Protein AF-A0A0M3QKP3-F1 (afdb_monomer)

InterPro domains:
  IPR024301 Putative amidase domain [PF12671] (226-381)

Foldseek 3Di:
DDDDDDDDDDDDDDDDDDDDDDDDDDDDDDDDDDDPPPPPDDDDPVNVVLLVVVLVQLLVVLLQCLLQPLVSSVVSLVCSVVSQEAEDPLSVLVSNQNNVLNVVCCVVFVKGFPDKAKAWAPPWDWDDDPQKIKIKTKMKIWTDIPDCQLPIKMFIFIKIWMWGDDPSHTYTYDIFTDQQPFLDDVPLDDFDDPPPADADDPVPLPPLPDPDDDDDDLDDDDAFFFALQQLLVQLQVQLDWDWDWDQGPVRDIGIHTHHHDDPVADDDPFCFLLSSLVSRVSRNDDAQEEQDLADLRGADQDHPDPDGTRCCRGFQQSVVSNQCPPQWWNWHAKPPHPDVVDPRCPQQSAARQWKKWKQLDSVAERPSGTSGIKGFNHWDFGDDPNDTRTWTFIAGDSSTIRRHTPVSVVLQSCWPDSPDPDPDTNHHNNHDMMMITIHTDRGGDD

Mean predicted aligned error: 11.82 Å

Solvent-accessible surface area (backbone atoms only — not comparable to full-atom values): 24756 Å² total; per-residue (Å²): 134,83,89,81,89,85,87,88,88,90,88,86,85,86,80,85,88,78,88,81,82,84,89,81,84,85,83,88,82,90,77,92,75,96,70,84,79,80,86,81,81,80,69,54,76,68,52,52,50,38,55,54,51,51,42,52,51,52,47,53,48,14,20,50,34,7,35,67,35,57,66,53,13,54,54,41,55,62,48,35,51,84,71,34,23,44,72,33,71,49,37,51,54,50,33,43,25,44,21,53,55,32,50,49,35,31,73,72,40,63,44,41,42,74,44,76,47,57,28,30,41,85,81,58,44,78,48,78,57,93,59,35,37,41,36,38,37,36,45,32,43,35,36,32,46,77,45,72,90,63,40,65,25,33,45,33,48,47,32,37,36,35,28,40,56,52,95,89,28,42,27,35,54,41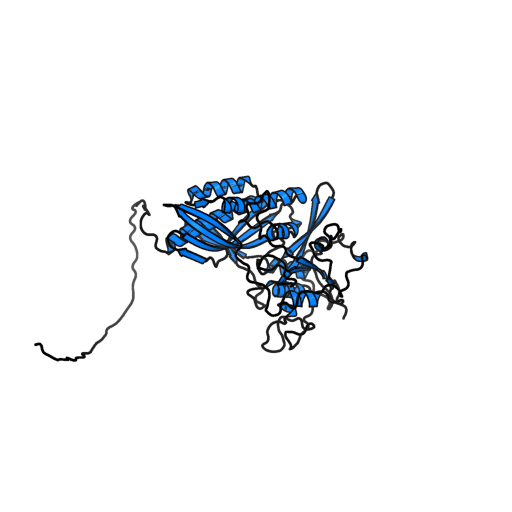,62,42,76,42,80,57,75,67,54,58,50,104,76,36,67,71,61,69,79,67,86,84,58,79,70,74,66,84,83,67,81,76,66,91,81,74,87,74,92,76,80,91,70,94,69,90,74,61,90,49,35,46,38,34,66,45,14,18,51,46,36,52,62,44,25,37,57,51,76,46,81,44,69,46,87,84,72,46,82,43,40,32,42,40,86,43,72,63,86,92,50,92,84,54,93,64,24,16,20,40,49,42,44,51,14,44,41,60,10,44,53,78,69,31,68,42,74,55,46,83,38,78,77,22,33,24,74,60,27,65,67,101,61,45,46,13,40,32,22,49,33,28,36,43,30,49,62,51,42,44,33,91,51,42,17,40,43,48,62,50,38,74,47,95,54,81,88,56,87,78,53,55,68,49,66,45,47,52,46,16,39,38,31,24,13,53,32,65,90,35,50,46,75,48,35,39,36,34,31,33,32,21,47,37,61,40,84,30,67,41,99,92,42,74,48,57,44,29,12,29,25,28,35,67,64,33,18,16,42,34,46,44,70,62,55,48,50,45,38,45,15,40,42,59,84,58,87,62,94,82,61,55,50,24,65,34,26,51,51,41,32,45,27,31,48,61,46,59,53,45,72,130

Organism: Streptomyces pristinaespiralis (NCBI:txid38300)

pLDDT: mean 77.7, std 21.88, range [22.98, 98.19]

Sequence (446 aa):
MGLRKRAITSTVVLGVAGALMAPAAPAGAAGDDTASLQVESGLGLHGRKARVMSVVYDYFEARDRGWLDPAESSTALSALRANGGALAAQPARFAAVPATVANEAEDENGLRATKVLTGFGQDSRVRFRGRTATVTLTAGTVLNWNNDDIGESSLHDTYTVTLEREKKTWRITDVFYAPVPSTESEESGPPIDLGDLPLPSDANKARATDAGEGKGDVSVLDTGTYDRDAAAAYAQKWSKQTPYTFTDATGRQRTAWVENHNPDYETFDNNCANFVSQSLHAGGWEKAGGWNKDDDNTWTNDLFGPRGPSTTWSVAYRLWTYAINDKRGERLRTWPPDDPTGDNQDVWSLEKGDLLFADWDPYGAADGKIDHAMIITRVLAIKNNGHTFYEPAYSQNSGSRTNLPLSIGMKIATGDKPDVDPVGGIGGQGRAPIYYPVHLKDTFEK

Structure (mmCIF, N/CA/C/O backbone):
data_AF-A0A0M3QKP3-F1
#
_entry.id   AF-A0A0M3QKP3-F1
#
loop_
_atom_site.group_PDB
_atom_site.id
_atom_site.type_symbol
_atom_site.label_atom_id
_atom_site.label_alt_id
_atom_site.label_comp_id
_atom_site.label_asym_id
_atom_site.label_entity_id
_atom_site.label_seq_id
_atom_site.pdbx_PDB_ins_code
_atom_site.Cartn_x
_atom_site.Cartn_y
_atom_site.Cartn_z
_atom_site.occupancy
_atom_site.B_iso_or_equiv
_atom_site.auth_seq_id
_atom_site.auth_comp_id
_atom_site.auth_asym_id
_atom_site.auth_atom_id
_atom_site.pdbx_PDB_model_num
ATOM 1 N N . MET A 1 1 ? -13.255 -69.105 51.256 1.00 34.75 1 MET A N 1
ATOM 2 C CA . MET A 1 1 ? -13.863 -67.762 51.144 1.00 34.75 1 MET A CA 1
ATOM 3 C C . MET A 1 1 ? -13.911 -67.402 49.654 1.00 34.75 1 MET A C 1
ATOM 5 O O . MET A 1 1 ? -12.848 -67.372 49.059 1.00 34.75 1 MET A O 1
ATOM 9 N N . GLY A 1 2 ? -15.127 -67.318 49.078 1.00 31.05 2 GLY A N 1
ATOM 10 C CA . GLY A 1 2 ? -15.553 -66.891 47.710 1.00 31.05 2 GLY A CA 1
ATOM 11 C C . GLY A 1 2 ? -14.713 -67.286 46.475 1.00 31.05 2 GLY A C 1
ATOM 12 O O . GLY A 1 2 ? -13.629 -66.753 46.312 1.00 31.05 2 GLY A O 1
ATOM 13 N N . LEU A 1 3 ? -15.064 -68.253 45.599 1.00 32.06 3 LEU A N 1
ATOM 14 C CA . LEU A 1 3 ? -16.151 -68.320 44.573 1.00 32.06 3 LEU A CA 1
ATOM 15 C C . LEU A 1 3 ? -16.207 -67.126 43.595 1.00 32.06 3 LEU A C 1
ATOM 17 O O . LEU A 1 3 ? -16.136 -65.998 44.045 1.00 32.06 3 LEU A O 1
ATOM 21 N N . ARG A 1 4 ? -16.489 -67.245 42.285 1.00 32.94 4 ARG A N 1
ATOM 22 C CA . ARG A 1 4 ? -16.530 -68.312 41.253 1.00 32.94 4 ARG A CA 1
ATOM 23 C C . ARG A 1 4 ? -16.764 -67.605 39.890 1.00 32.94 4 ARG A C 1
ATOM 25 O O . ARG A 1 4 ? -17.309 -66.512 39.840 1.00 32.94 4 ARG A O 1
ATOM 32 N N . LYS A 1 5 ? -16.391 -68.301 38.809 1.00 41.03 5 LYS A N 1
ATOM 33 C CA . LYS A 1 5 ? -16.613 -68.062 37.360 1.00 41.03 5 LYS A CA 1
ATOM 34 C C . LYS A 1 5 ? -18.045 -67.635 36.949 1.00 41.03 5 LYS A C 1
ATOM 36 O O . LYS A 1 5 ? -18.986 -68.188 37.511 1.00 41.03 5 LYS A O 1
ATOM 41 N N . ARG A 1 6 ? -18.201 -66.933 35.807 1.00 33.56 6 ARG A N 1
ATOM 42 C CA . ARG A 1 6 ? -18.622 -67.485 34.480 1.00 33.56 6 ARG A CA 1
ATOM 43 C C . ARG A 1 6 ? -18.944 -66.398 33.429 1.00 33.56 6 ARG A C 1
ATOM 45 O O . ARG A 1 6 ? -19.434 -65.331 33.759 1.00 33.56 6 ARG A O 1
ATOM 52 N N . ALA A 1 7 ? -18.674 -66.755 32.170 1.00 36.69 7 ALA A N 1
ATOM 53 C CA . ALA A 1 7 ? -19.048 -66.100 30.911 1.00 36.69 7 ALA A CA 1
ATOM 54 C C . ALA A 1 7 ? -20.522 -66.317 30.540 1.00 36.69 7 ALA A C 1
ATOM 56 O O . ALA A 1 7 ? -21.034 -67.350 30.964 1.00 36.69 7 ALA A O 1
ATOM 57 N N . ILE A 1 8 ? -21.110 -65.477 29.665 1.00 29.12 8 ILE A N 1
ATOM 58 C CA . ILE A 1 8 ? -22.161 -65.843 28.684 1.00 29.12 8 ILE A CA 1
ATOM 59 C C . ILE A 1 8 ? -22.110 -64.918 27.440 1.00 29.12 8 ILE A C 1
ATOM 61 O O . ILE A 1 8 ? -21.964 -63.704 27.540 1.00 29.12 8 ILE A O 1
ATOM 65 N N . THR A 1 9 ? -22.236 -65.570 26.287 1.00 28.30 9 THR A N 1
ATOM 66 C CA . THR A 1 9 ? -22.412 -65.171 24.879 1.00 28.30 9 THR A CA 1
ATOM 67 C C . THR A 1 9 ? -23.809 -64.596 24.570 1.00 28.30 9 THR A C 1
ATOM 69 O O . THR A 1 9 ? -24.764 -65.017 25.214 1.00 28.30 9 THR A O 1
ATOM 72 N N . SER A 1 10 ? -23.990 -63.794 23.505 1.00 27.44 10 SER A N 1
ATOM 73 C CA . SER A 1 10 ? -24.928 -64.094 22.384 1.00 27.44 10 SER A CA 1
ATOM 74 C C . SER A 1 10 ? -25.224 -62.904 21.457 1.00 27.44 10 SER A C 1
ATOM 76 O O . SER A 1 10 ? -25.471 -61.782 21.884 1.00 27.44 10 SER A O 1
ATOM 78 N N . THR A 1 11 ? -25.243 -63.246 20.172 1.00 28.41 11 THR A N 1
ATOM 79 C CA . THR A 1 11 ? -25.655 -62.526 18.958 1.00 28.41 11 THR A CA 1
ATOM 80 C C . THR A 1 11 ? -27.142 -62.769 18.657 1.00 28.41 11 THR A C 1
ATOM 82 O O . THR A 1 11 ? -27.540 -63.913 18.819 1.00 28.41 11 THR A O 1
ATOM 85 N N . VAL A 1 12 ? -27.897 -61.787 18.129 1.00 26.66 12 VAL A N 1
ATOM 86 C CA . VAL A 1 12 ? -29.065 -61.888 17.189 1.00 26.66 12 VAL A CA 1
ATOM 87 C C . VAL A 1 12 ? -29.281 -60.447 16.644 1.00 26.66 12 VAL A C 1
ATOM 89 O O . VAL A 1 12 ? -29.344 -59.539 17.463 1.00 26.66 12 VAL A O 1
ATOM 92 N N . VAL A 1 13 ? -29.184 -60.054 15.359 1.00 25.16 13 VAL A N 1
ATOM 93 C CA . VAL A 1 13 ? -29.740 -60.487 14.047 1.00 25.16 13 VAL A CA 1
ATOM 94 C C . VAL A 1 13 ? -31.039 -59.747 13.646 1.00 25.16 13 VAL A C 1
ATOM 96 O O . VAL A 1 13 ? -32.024 -59.841 14.360 1.00 25.16 13 VAL A O 1
ATOM 99 N N . LEU A 1 14 ? -30.984 -59.116 12.450 1.00 24.47 14 LEU A N 1
ATOM 100 C CA . LEU A 1 14 ? -32.045 -58.677 11.505 1.00 24.47 14 LEU A CA 1
ATOM 101 C C . LEU A 1 14 ? -33.180 -57.755 12.027 1.00 24.47 14 LEU A C 1
ATOM 103 O O . LEU A 1 14 ? -33.713 -57.949 13.101 1.00 24.47 14 LEU A O 1
ATOM 107 N N . GLY A 1 15 ? -33.696 -56.773 11.284 1.00 22.98 15 GLY A N 1
ATOM 108 C CA . GLY A 1 15 ? -33.501 -56.407 9.888 1.00 22.98 15 GLY A CA 1
ATOM 109 C C . GLY A 1 15 ? -34.665 -55.540 9.371 1.00 22.98 15 GLY A C 1
ATOM 110 O O . GLY A 1 15 ? -35.717 -55.465 9.994 1.00 22.98 15 GLY A O 1
ATOM 111 N N . VAL A 1 16 ? -34.440 -54.985 8.174 1.00 25.44 16 VAL A N 1
ATOM 112 C CA . VAL A 1 16 ? -35.420 -54.813 7.082 1.00 25.44 16 VAL A CA 1
ATOM 113 C C . VAL A 1 16 ? -36.444 -53.660 7.179 1.00 25.44 16 VAL A C 1
ATOM 115 O O . VAL A 1 16 ? -37.521 -53.781 7.742 1.00 25.44 16 VAL A O 1
ATOM 118 N N . ALA A 1 17 ? -36.068 -52.590 6.468 1.00 24.41 17 ALA A N 1
ATOM 119 C CA . ALA A 1 17 ? -36.677 -52.078 5.227 1.00 24.41 17 ALA A CA 1
ATOM 120 C C . ALA A 1 17 ? -38.001 -51.297 5.197 1.00 24.41 17 ALA A C 1
ATOM 122 O O . ALA A 1 17 ? -38.967 -51.568 5.896 1.00 24.41 17 ALA A O 1
ATOM 123 N N . GLY A 1 18 ? -38.026 -50.427 4.180 1.00 23.52 18 GLY A N 1
ATOM 124 C CA . GLY A 1 18 ? -39.213 -49.915 3.497 1.00 23.52 18 GLY A CA 1
ATOM 125 C C . GLY A 1 18 ? -39.240 -48.394 3.545 1.00 23.52 18 GLY A C 1
ATOM 126 O O . GLY A 1 18 ? -39.577 -47.853 4.582 1.00 23.52 18 GLY A O 1
ATOM 127 N N . ALA A 1 19 ? -38.702 -47.696 2.533 1.00 24.06 19 ALA A N 1
ATOM 128 C CA . ALA A 1 19 ? -39.476 -47.177 1.387 1.00 24.06 19 ALA A CA 1
ATOM 129 C C . ALA A 1 19 ? -40.388 -46.007 1.824 1.00 24.06 19 ALA A C 1
ATOM 131 O O . ALA A 1 19 ? -41.075 -46.114 2.823 1.00 24.06 19 ALA A O 1
ATOM 132 N N . LEU A 1 20 ? -40.548 -44.868 1.161 1.00 25.03 20 LEU A N 1
ATOM 133 C CA . LEU A 1 20 ? -40.173 -44.283 -0.125 1.00 25.03 20 LEU A CA 1
ATOM 134 C C . LEU A 1 20 ? -40.916 -42.912 -0.111 1.00 25.03 20 LEU A C 1
ATOM 136 O O . LEU A 1 20 ? -41.881 -42.760 0.633 1.00 25.03 20 LEU A O 1
ATOM 140 N N . MET A 1 21 ? -40.557 -41.991 -1.009 1.00 24.89 21 MET A N 1
ATOM 141 C CA . MET A 1 21 ? -41.400 -40.870 -1.490 1.00 24.89 21 MET A CA 1
ATOM 142 C C . MET A 1 21 ? -41.387 -39.545 -0.693 1.00 24.89 21 MET A C 1
ATOM 144 O O . MET A 1 21 ? -42.023 -39.384 0.341 1.00 24.89 21 MET A O 1
ATOM 148 N N . ALA A 1 22 ? -40.748 -38.534 -1.294 1.00 32.91 22 ALA A N 1
ATOM 149 C CA . ALA A 1 22 ? -41.333 -37.189 -1.414 1.00 32.91 22 ALA A CA 1
ATOM 150 C C . ALA A 1 22 ? -42.572 -37.277 -2.350 1.00 32.91 22 ALA A C 1
ATOM 152 O O . ALA A 1 22 ? -42.593 -38.228 -3.136 1.00 32.91 22 ALA A O 1
ATOM 153 N N . PRO A 1 23 ? -43.558 -36.346 -2.381 1.00 36.47 23 PRO A N 1
ATOM 154 C CA . PRO A 1 23 ? -43.412 -34.893 -2.194 1.00 36.47 23 PRO A CA 1
ATOM 155 C C . PRO A 1 23 ? -44.617 -34.200 -1.499 1.00 36.47 23 PRO A C 1
ATOM 157 O O . PRO A 1 23 ? -45.549 -34.858 -1.053 1.00 36.47 23 PRO A O 1
ATOM 160 N N . ALA A 1 24 ? -44.584 -32.859 -1.473 1.00 25.36 24 ALA A N 1
ATOM 161 C CA . ALA A 1 24 ? -45.708 -31.912 -1.615 1.00 25.36 24 ALA A CA 1
ATOM 162 C C . ALA A 1 24 ? -45.704 -30.795 -0.558 1.00 25.36 24 ALA A C 1
ATOM 164 O O . ALA A 1 24 ? -45.912 -31.019 0.631 1.00 25.36 24 ALA A O 1
ATOM 165 N N . ALA A 1 25 ? -45.533 -29.563 -1.038 1.00 31.42 25 ALA A N 1
ATOM 166 C CA . ALA A 1 25 ? -46.062 -28.383 -0.368 1.00 31.42 25 ALA A CA 1
ATOM 167 C C . ALA A 1 25 ? -47.602 -28.399 -0.428 1.00 31.42 25 ALA A C 1
ATOM 169 O O . ALA A 1 25 ? -48.179 -28.962 -1.363 1.00 31.42 25 ALA A O 1
ATOM 170 N N . PRO A 1 26 ? -48.263 -27.688 0.494 1.00 29.14 26 PRO A N 1
ATOM 171 C CA . PRO A 1 26 ? -49.104 -26.600 0.015 1.00 29.14 26 PRO A CA 1
ATOM 172 C C . PRO A 1 26 ? -48.915 -25.295 0.792 1.00 29.14 26 PRO A C 1
ATOM 174 O O . PRO A 1 26 ? -48.378 -25.237 1.896 1.00 29.14 26 PRO A O 1
ATOM 177 N N . ALA A 1 27 ? -49.360 -24.239 0.125 1.00 26.31 27 ALA A N 1
ATOM 178 C CA . ALA A 1 27 ? -49.297 -22.847 0.510 1.00 26.31 27 ALA A CA 1
ATOM 179 C C . ALA A 1 27 ? -50.279 -22.452 1.627 1.00 26.31 27 ALA A C 1
ATOM 181 O O . ALA A 1 27 ? -51.384 -22.979 1.706 1.00 26.31 27 ALA A O 1
ATOM 182 N N . GLY A 1 28 ? -49.893 -21.400 2.358 1.00 25.03 28 GLY A N 1
ATOM 183 C CA . GLY A 1 28 ? -50.758 -20.256 2.656 1.00 25.03 28 GLY A CA 1
ATOM 184 C C . GLY A 1 28 ? -51.637 -20.322 3.906 1.00 25.03 28 GLY A C 1
ATOM 185 O O . GLY A 1 28 ? -52.677 -20.964 3.900 1.00 25.03 28 GLY A O 1
ATOM 186 N N . ALA A 1 29 ? -51.300 -19.502 4.904 1.00 26.09 29 ALA A N 1
ATOM 187 C CA . ALA A 1 29 ? -52.273 -18.670 5.614 1.00 26.09 29 ALA A CA 1
ATOM 188 C C .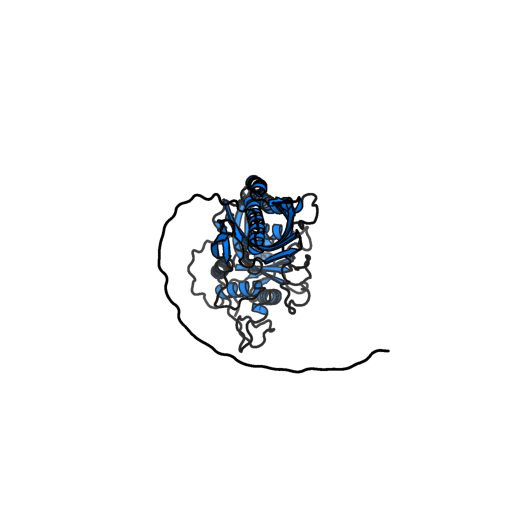 ALA A 1 29 ? -51.544 -17.534 6.345 1.00 26.09 29 ALA A C 1
ATOM 190 O O . ALA A 1 29 ? -50.616 -17.766 7.117 1.00 26.09 29 ALA A O 1
ATOM 191 N N . ALA A 1 30 ? -51.967 -16.307 6.053 1.00 30.83 30 ALA A N 1
ATOM 192 C CA . ALA A 1 30 ? -51.590 -15.098 6.761 1.00 30.83 30 ALA A CA 1
ATOM 193 C C . ALA A 1 30 ? -52.151 -15.103 8.193 1.00 30.83 30 ALA A C 1
ATOM 195 O O . ALA A 1 30 ? -53.256 -15.589 8.430 1.00 30.83 30 ALA A O 1
ATOM 196 N N . GLY A 1 31 ? -51.399 -14.510 9.114 1.00 24.55 31 GLY A N 1
ATOM 197 C CA . GLY A 1 31 ? -51.805 -14.223 10.483 1.00 24.55 31 GLY A CA 1
ATOM 198 C C . GLY A 1 31 ? -50.844 -13.192 11.051 1.00 24.55 31 GLY A C 1
ATOM 199 O O . GLY A 1 31 ? -49.725 -13.528 11.426 1.00 24.55 31 GLY A O 1
ATOM 200 N N . ASP A 1 32 ? -51.270 -11.938 10.984 1.00 31.69 32 ASP A N 1
ATOM 201 C CA . ASP A 1 32 ? -50.655 -10.782 11.621 1.00 31.69 32 ASP A CA 1
ATOM 202 C C . ASP A 1 32 ? -50.647 -11.005 13.140 1.00 31.69 32 ASP A C 1
ATOM 204 O O . ASP A 1 32 ? -51.685 -11.341 13.702 1.00 31.69 32 ASP A O 1
ATOM 208 N N . ASP A 1 33 ? -49.489 -10.864 13.782 1.00 24.50 33 ASP A N 1
ATOM 209 C CA . ASP A 1 33 ? -49.419 -10.503 15.195 1.00 24.50 33 ASP A CA 1
ATOM 210 C C . ASP A 1 33 ? -48.027 -9.954 15.513 1.00 24.50 33 ASP A C 1
ATOM 212 O O . ASP A 1 33 ? -46.991 -10.625 15.463 1.00 24.50 33 ASP A O 1
ATOM 216 N N . THR A 1 34 ? -48.029 -8.670 15.842 1.00 34.66 34 THR A N 1
ATOM 217 C CA . THR A 1 34 ? -46.926 -7.900 16.394 1.00 34.66 34 THR A CA 1
ATOM 218 C C . THR A 1 34 ? -46.402 -8.553 17.673 1.00 34.66 34 THR A C 1
ATOM 220 O O . THR A 1 34 ? -46.880 -8.273 18.771 1.00 34.66 34 THR A O 1
ATOM 223 N N . ALA A 1 35 ? -45.380 -9.394 17.549 1.00 25.72 35 ALA A N 1
ATOM 224 C CA . ALA A 1 35 ? -44.568 -9.832 18.672 1.00 25.72 35 ALA A CA 1
ATOM 225 C C . ALA A 1 35 ? -43.246 -9.063 18.649 1.00 25.72 35 ALA A C 1
ATOM 227 O O . ALA A 1 35 ? -42.339 -9.331 17.860 1.00 25.72 35 ALA A O 1
ATOM 228 N N . SER A 1 36 ? -43.157 -8.082 19.542 1.00 29.41 36 SER A N 1
ATOM 229 C CA . SER A 1 36 ? -41.913 -7.492 20.015 1.00 29.41 36 SER A CA 1
ATOM 230 C C . SER A 1 36 ? -40.922 -8.602 20.381 1.00 29.41 36 SER A C 1
ATOM 232 O O . SER A 1 36 ? -40.987 -9.217 21.444 1.00 29.41 36 SER A O 1
ATOM 234 N N . LEU A 1 37 ? -39.991 -8.874 19.466 1.00 25.77 37 LEU A N 1
ATOM 235 C CA . LEU A 1 37 ? -38.903 -9.823 19.659 1.00 25.77 37 LEU A CA 1
ATOM 236 C C . LEU A 1 37 ? -37.938 -9.260 20.709 1.00 25.77 37 LEU A C 1
ATOM 238 O O . LEU A 1 37 ? -36.959 -8.575 20.409 1.00 25.77 37 LEU A O 1
ATOM 242 N N . GLN A 1 38 ? -38.225 -9.570 21.972 1.00 29.31 38 GLN A N 1
ATOM 243 C CA . GLN A 1 38 ? -37.226 -9.619 23.027 1.00 29.31 38 GLN A CA 1
ATOM 244 C C . GLN A 1 38 ? -36.179 -10.676 22.648 1.00 29.31 38 GLN A C 1
ATOM 246 O O . GLN A 1 38 ? -36.318 -11.858 22.951 1.00 29.31 38 GLN A O 1
ATOM 251 N N . VAL A 1 39 ? -35.114 -10.257 21.963 1.00 30.84 39 VAL A N 1
ATOM 252 C CA . VAL A 1 39 ? -33.956 -11.115 21.678 1.00 30.84 39 VAL A CA 1
ATOM 253 C C . VAL A 1 39 ? -32.959 -11.012 22.832 1.00 30.84 39 VAL A C 1
ATOM 255 O O . VAL A 1 39 ? -31.898 -10.403 22.712 1.00 30.84 39 VAL A O 1
ATOM 258 N N . GLU A 1 40 ? -33.282 -11.635 23.966 1.00 42.69 40 GLU A N 1
ATOM 259 C CA . GLU A 1 40 ? -32.299 -11.974 25.003 1.00 42.69 40 GLU A CA 1
ATOM 260 C C . GLU A 1 40 ? -32.470 -13.417 25.485 1.00 42.69 40 GLU A C 1
ATOM 262 O O . GLU A 1 40 ? -33.013 -13.656 26.552 1.00 42.69 40 GLU A O 1
ATOM 267 N N . SER A 1 41 ? -31.926 -14.379 24.735 1.00 36.19 41 SER A N 1
ATOM 268 C CA . SER A 1 41 ? -31.299 -15.584 25.307 1.00 36.19 41 SER A CA 1
ATOM 269 C C . SER A 1 41 ? -30.708 -16.456 24.200 1.00 36.19 41 SER A C 1
ATOM 271 O O . SER A 1 41 ? -31.434 -16.947 23.344 1.00 36.19 41 SER A O 1
ATOM 273 N N . GLY A 1 42 ? -29.393 -16.685 24.238 1.00 35.91 42 GLY A N 1
ATOM 274 C CA . GLY A 1 42 ? -28.757 -17.760 23.470 1.00 35.91 42 GLY A CA 1
ATOM 275 C C . GLY A 1 42 ? -28.342 -17.401 22.045 1.00 35.91 42 GLY A C 1
ATOM 276 O O . GLY A 1 42 ? -28.790 -18.021 21.088 1.00 35.91 42 GLY A O 1
ATOM 277 N N . LEU A 1 43 ? -27.405 -16.465 21.877 1.00 42.72 43 LEU A N 1
ATOM 278 C CA . LEU A 1 43 ? -26.638 -16.467 20.633 1.00 42.72 43 LEU A CA 1
ATOM 279 C C . LEU A 1 43 ? -25.722 -17.690 20.654 1.00 42.72 43 LEU A C 1
ATOM 281 O O . LEU A 1 43 ? -24.767 -17.740 21.433 1.00 42.72 43 LEU A O 1
ATOM 285 N N . GLY A 1 44 ? -26.006 -18.658 19.783 1.00 50.53 44 GLY A N 1
ATOM 286 C CA . GLY A 1 44 ? -25.029 -19.671 19.395 1.00 50.53 44 GLY A CA 1
ATOM 287 C C . GLY A 1 44 ? -23.726 -19.020 18.911 1.00 50.53 44 GLY A C 1
ATOM 288 O O . GLY A 1 44 ? -23.639 -17.801 18.729 1.00 50.53 44 GLY A O 1
ATOM 289 N N . LEU A 1 45 ? -22.691 -19.831 18.681 1.00 58.72 45 LEU A N 1
ATOM 290 C CA . LEU A 1 45 ? -21.349 -19.355 18.309 1.00 58.72 45 LEU A CA 1
ATOM 291 C C . LEU A 1 45 ? -21.372 -18.318 17.160 1.00 58.72 45 LEU A C 1
ATOM 293 O O . LEU A 1 45 ? -20.632 -17.334 17.191 1.00 58.72 45 LEU A O 1
ATOM 297 N N . HIS A 1 46 ? -22.294 -18.493 16.207 1.00 62.19 46 HIS A N 1
ATOM 298 C CA . HIS A 1 46 ? -22.532 -17.596 15.073 1.00 62.19 46 HIS A CA 1
ATOM 299 C C . HIS A 1 46 ? -22.939 -16.173 15.479 1.00 62.19 46 HIS A C 1
ATOM 301 O O . HIS A 1 46 ? -22.380 -15.204 14.972 1.00 62.19 46 HIS A O 1
ATOM 307 N N . GLY A 1 47 ? -23.843 -16.024 16.447 1.00 80.06 47 GLY A N 1
ATOM 308 C CA . GLY A 1 47 ? -24.299 -14.713 16.905 1.00 80.06 47 GLY A CA 1
ATOM 309 C C . GLY A 1 47 ? -23.255 -13.962 17.734 1.00 80.06 47 GLY A C 1
ATOM 310 O O . GLY A 1 47 ? -23.163 -12.735 17.687 1.00 80.06 47 GLY A O 1
ATOM 311 N N . ARG A 1 48 ? -22.411 -14.699 18.468 1.00 85.25 48 ARG A N 1
ATOM 312 C CA . ARG A 1 48 ? -21.272 -14.115 19.188 1.00 85.25 48 ARG A CA 1
ATOM 313 C C . ARG A 1 48 ? -20.196 -13.619 18.219 1.00 85.25 48 ARG A C 1
ATOM 315 O O . ARG A 1 48 ? -19.694 -12.515 18.413 1.00 85.25 48 ARG A O 1
ATOM 322 N N . LYS A 1 49 ? -19.873 -14.407 17.184 1.00 89.25 49 LYS A N 1
ATOM 323 C CA . LYS A 1 49 ? -18.942 -14.016 16.110 1.00 89.25 49 LYS A CA 1
ATOM 324 C C . LYS A 1 49 ? -19.431 -12.755 15.395 1.00 89.25 49 LYS A C 1
ATOM 326 O O . LYS A 1 49 ? -18.667 -11.806 15.275 1.00 89.25 49 LYS A O 1
ATOM 331 N N . ALA A 1 50 ? -20.705 -12.727 15.004 1.00 88.38 50 ALA A N 1
ATOM 332 C CA . ALA A 1 50 ? -21.344 -11.589 14.343 1.00 88.38 50 ALA A CA 1
ATOM 333 C C . ALA A 1 50 ? -21.166 -10.267 15.106 1.00 88.38 50 ALA A C 1
ATOM 335 O O . ALA A 1 50 ? -20.723 -9.275 14.536 1.00 88.38 50 ALA A O 1
ATOM 336 N N . ARG A 1 51 ? -21.454 -10.267 16.415 1.00 88.38 51 ARG A N 1
ATOM 337 C CA . ARG A 1 51 ? -21.315 -9.067 17.256 1.00 88.38 51 ARG A CA 1
ATOM 338 C C . ARG A 1 51 ? -19.872 -8.588 17.372 1.00 88.38 51 ARG A C 1
ATOM 340 O O . ARG A 1 51 ? -19.633 -7.392 17.293 1.00 88.38 51 ARG A O 1
ATOM 347 N N . VAL A 1 52 ? -18.923 -9.510 17.551 1.00 92.75 52 VAL A N 1
ATOM 348 C CA . VAL A 1 52 ? -17.495 -9.161 17.600 1.00 92.75 52 VAL A CA 1
ATOM 349 C C . VAL A 1 52 ? -17.053 -8.527 16.284 1.00 92.75 52 VAL A C 1
ATOM 351 O O . VAL A 1 52 ? -16.458 -7.457 16.309 1.00 92.75 52 VAL A O 1
ATOM 354 N N . MET A 1 53 ? -17.398 -9.139 15.148 1.00 93.50 53 MET A N 1
ATOM 355 C CA . MET A 1 53 ? -17.039 -8.597 13.836 1.00 93.50 53 MET A CA 1
ATOM 356 C C . MET A 1 53 ? -17.654 -7.220 13.592 1.00 93.50 53 MET A C 1
ATOM 358 O O . MET A 1 53 ? -16.948 -6.336 13.131 1.00 93.50 53 MET A O 1
ATOM 362 N N . SER A 1 54 ? -18.921 -6.999 13.960 1.00 91.69 54 SER A N 1
ATOM 363 C CA . SER A 1 54 ? -19.545 -5.678 13.799 1.00 91.69 54 SER A CA 1
ATOM 364 C C . SER A 1 54 ? -18.829 -4.586 14.595 1.00 91.69 54 SER A C 1
ATOM 366 O O . SER A 1 54 ? -18.700 -3.481 14.084 1.00 91.69 54 SER A O 1
ATOM 368 N N . VAL A 1 55 ? -18.367 -4.870 15.821 1.00 93.94 55 VAL A N 1
ATOM 369 C CA . VAL A 1 55 ? -17.597 -3.894 16.615 1.00 93.94 55 VAL A CA 1
ATOM 370 C C . VAL A 1 55 ? -16.251 -3.594 15.954 1.00 93.94 55 VAL A C 1
ATOM 372 O O . VAL A 1 55 ? -15.822 -2.445 15.942 1.00 93.94 55 VAL A O 1
ATOM 375 N N . VAL A 1 56 ? -15.599 -4.607 15.378 1.00 95.94 56 VAL A N 1
ATOM 376 C CA . VAL A 1 56 ? -14.334 -4.427 14.650 1.00 95.94 56 VAL A CA 1
ATOM 377 C C . VAL A 1 56 ? -14.537 -3.630 13.358 1.00 95.94 56 VAL A C 1
ATOM 379 O O . VAL A 1 56 ? -13.755 -2.727 13.086 1.00 95.94 56 VAL A O 1
ATOM 382 N N . TYR A 1 57 ? -15.593 -3.900 12.589 1.00 95.50 57 TYR A N 1
ATOM 383 C CA . TYR A 1 57 ? -15.908 -3.130 11.382 1.00 95.50 57 TYR A CA 1
ATOM 384 C C . TYR A 1 57 ? -16.208 -1.665 11.700 1.00 95.50 57 TYR A C 1
ATOM 386 O O . TYR A 1 57 ? -15.607 -0.782 11.095 1.00 95.50 57 TYR A O 1
ATOM 394 N N . ASP A 1 58 ? -17.056 -1.409 12.704 1.00 94.81 58 ASP A N 1
ATOM 395 C CA . ASP A 1 58 ? -17.353 -0.045 13.157 1.00 94.81 58 ASP A CA 1
ATOM 396 C C . ASP A 1 58 ? -16.074 0.692 13.594 1.00 94.81 58 ASP A C 1
ATOM 398 O O . ASP A 1 58 ? -15.945 1.891 13.368 1.00 94.81 58 ASP A O 1
ATOM 402 N N . TYR A 1 59 ? -15.119 -0.014 14.211 1.00 96.62 59 TYR A N 1
ATOM 403 C CA . TYR A 1 59 ? -13.849 0.573 14.632 1.00 96.62 59 TYR A CA 1
ATOM 404 C C . TYR A 1 59 ? -12.990 1.033 13.449 1.00 96.62 59 TYR A C 1
ATOM 406 O O . TYR A 1 59 ? -12.508 2.163 13.472 1.00 96.62 59 TYR A O 1
ATOM 414 N N . PHE A 1 60 ? -12.811 0.198 12.421 1.00 96.81 60 PHE A N 1
ATOM 415 C CA . PHE A 1 60 ? -12.006 0.570 11.251 1.00 96.81 60 PHE A CA 1
ATOM 416 C C . PHE A 1 60 ? -12.676 1.650 10.399 1.00 96.81 60 PHE A C 1
ATOM 418 O O . PHE A 1 60 ? -12.005 2.588 9.985 1.00 96.81 60 PHE A O 1
ATOM 425 N N . GLU A 1 61 ? -13.997 1.589 10.212 1.00 95.88 61 GLU A N 1
ATOM 426 C CA . GLU A 1 61 ? -14.738 2.667 9.544 1.00 95.88 61 GLU A CA 1
ATOM 427 C C . GLU A 1 61 ? -14.627 3.995 10.307 1.00 95.88 61 GLU A C 1
ATOM 429 O O . GLU A 1 61 ? -14.501 5.055 9.698 1.00 95.88 61 GLU A O 1
ATOM 434 N N . ALA A 1 62 ? -14.667 3.957 11.643 1.00 95.75 62 ALA A N 1
ATOM 435 C CA . ALA A 1 62 ? -14.487 5.147 12.466 1.00 95.75 62 ALA A CA 1
ATOM 436 C C . ALA A 1 62 ? -13.052 5.688 12.391 1.00 95.75 62 ALA A C 1
ATOM 438 O O . ALA A 1 62 ? -12.873 6.886 12.199 1.00 95.75 62 ALA A O 1
ATOM 439 N N . ARG A 1 63 ? -12.041 4.815 12.492 1.00 94.94 63 ARG A N 1
ATOM 440 C CA . ARG A 1 63 ? -10.619 5.159 12.330 1.00 94.94 63 ARG A CA 1
ATOM 441 C C . ARG A 1 63 ? -10.369 5.868 11.000 1.00 94.94 63 ARG A C 1
ATOM 443 O O . ARG A 1 63 ? -9.755 6.931 10.981 1.00 94.94 63 ARG A O 1
ATOM 450 N N . ASP A 1 64 ? -10.838 5.284 9.902 1.00 96.62 64 ASP A N 1
ATOM 451 C CA . ASP A 1 64 ? -10.502 5.747 8.557 1.00 96.62 64 ASP A CA 1
ATOM 452 C C . ASP A 1 64 ? -11.145 7.099 8.223 1.00 96.62 64 ASP A C 1
ATOM 454 O O . ASP A 1 64 ? -10.602 7.844 7.413 1.00 96.62 64 ASP A O 1
ATOM 458 N N . ARG A 1 65 ? -12.233 7.493 8.901 1.00 96.12 65 ARG A N 1
ATOM 459 C CA . ARG A 1 65 ? -12.756 8.871 8.809 1.00 96.12 65 ARG A CA 1
ATOM 460 C C . ARG A 1 65 ? -11.734 9.934 9.205 1.00 96.12 65 ARG A C 1
ATOM 462 O O . ARG A 1 65 ? -11.888 11.082 8.806 1.00 96.12 65 ARG A O 1
ATOM 469 N N . GLY A 1 66 ? -10.684 9.558 9.936 1.00 95.56 66 GLY A N 1
ATOM 470 C CA . GLY A 1 66 ? -9.571 10.446 10.255 1.00 95.56 66 GLY A CA 1
ATOM 471 C C . GLY A 1 66 ? -8.871 11.000 9.014 1.00 95.56 66 GLY A C 1
ATOM 472 O O . GLY A 1 66 ? -8.347 12.100 9.084 1.00 95.56 66 GLY A O 1
ATOM 473 N N . TRP A 1 67 ? -8.927 10.298 7.876 1.00 95.94 67 TRP A N 1
ATOM 474 C CA . TRP A 1 67 ? -8.416 10.812 6.602 1.00 95.94 67 TRP A CA 1
ATOM 475 C C . TRP A 1 67 ? -9.179 12.041 6.083 1.00 95.94 67 TRP A C 1
ATOM 477 O O . TRP A 1 67 ? -8.611 12.811 5.316 1.00 95.94 67 TRP A O 1
ATOM 487 N N . LEU A 1 68 ? -10.453 12.212 6.464 1.00 95.38 68 LEU A N 1
ATOM 488 C CA . LEU A 1 68 ? -11.251 13.393 6.111 1.00 95.38 68 LEU A CA 1
ATOM 489 C C . LEU A 1 68 ? -11.029 14.525 7.111 1.00 95.38 68 LEU A C 1
ATOM 491 O O . LEU A 1 68 ? -10.774 15.657 6.715 1.00 95.38 68 LEU A O 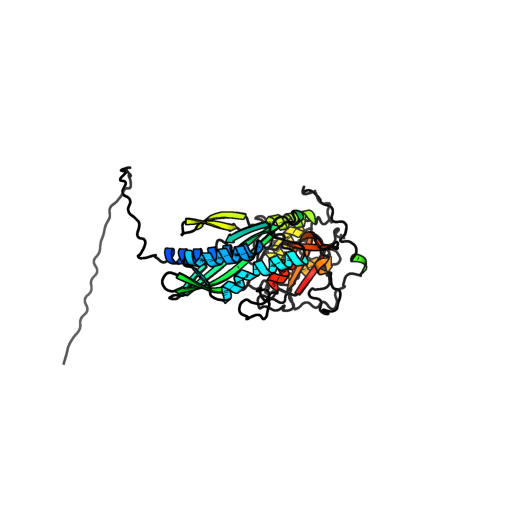1
ATOM 495 N N . ASP A 1 69 ? -11.189 14.209 8.399 1.00 91.00 69 ASP A N 1
ATOM 496 C CA . ASP A 1 69 ? -11.092 15.162 9.502 1.00 91.00 69 ASP A CA 1
ATOM 497 C C . ASP A 1 69 ? -10.912 14.396 10.838 1.00 91.00 69 ASP A C 1
ATOM 499 O O . ASP A 1 69 ? -11.663 13.445 11.118 1.00 91.00 69 ASP A O 1
ATOM 503 N N . PRO A 1 70 ? -9.974 14.803 11.717 1.00 88.75 70 PRO A N 1
ATOM 504 C CA . PRO A 1 70 ? -9.846 14.246 13.066 1.00 88.75 70 PRO A CA 1
ATOM 505 C C . PRO A 1 70 ? -11.164 14.209 13.876 1.00 88.75 70 PRO A C 1
ATOM 507 O O . PRO A 1 70 ? -11.417 13.263 14.633 1.00 88.75 70 PRO A O 1
ATOM 510 N N . ALA A 1 71 ? -12.026 15.219 13.731 1.00 91.56 71 ALA A N 1
ATOM 511 C CA . ALA A 1 71 ? -13.307 15.333 14.424 1.00 91.56 71 ALA A CA 1
ATOM 512 C C . ALA A 1 71 ? -14.330 14.288 13.953 1.00 91.56 71 ALA A C 1
ATOM 514 O O . ALA A 1 71 ? -15.130 13.800 14.765 1.00 91.56 71 ALA A O 1
ATOM 515 N N . GLU A 1 72 ? -14.293 13.897 12.677 1.00 92.62 72 GLU A N 1
ATOM 516 C CA . GLU A 1 72 ? -15.157 12.839 12.152 1.00 92.62 72 GLU A CA 1
ATOM 517 C C . GLU A 1 72 ? -14.809 11.476 12.757 1.00 92.62 72 GLU A C 1
ATOM 519 O O . GLU A 1 72 ? -15.710 10.749 13.192 1.00 92.62 72 GLU A O 1
ATOM 524 N N . SER A 1 73 ? -13.514 11.158 12.858 1.00 92.75 73 SER A N 1
ATOM 525 C CA . SER A 1 73 ? -13.042 9.944 13.537 1.00 92.75 73 SER A CA 1
ATOM 526 C C . SER A 1 73 ? -13.454 9.938 15.008 1.00 92.75 73 SER A C 1
ATOM 528 O O . SER A 1 73 ? -14.105 9.001 15.474 1.00 92.75 73 SER A O 1
ATOM 530 N N . SER A 1 74 ? -13.189 11.026 15.738 1.00 90.12 74 SER A N 1
ATOM 531 C CA . SER A 1 74 ? -13.548 11.153 17.159 1.00 90.12 74 SER A CA 1
ATOM 532 C C . SER A 1 74 ? -15.051 10.959 17.417 1.00 90.12 74 SER A C 1
ATOM 534 O O . SER A 1 74 ? -15.461 10.234 18.336 1.00 90.12 74 SER A O 1
ATOM 536 N N . THR A 1 75 ? -15.892 11.549 16.563 1.00 91.94 75 THR A N 1
ATOM 537 C CA . THR A 1 75 ? -17.352 11.406 16.634 1.00 91.94 75 THR A CA 1
ATOM 538 C C . THR A 1 75 ? -17.779 9.959 16.384 1.00 91.94 75 THR A C 1
ATOM 540 O O . THR A 1 75 ? -18.564 9.399 17.157 1.00 91.94 75 THR A O 1
ATOM 543 N N . ALA A 1 76 ? -17.233 9.318 15.348 1.00 91.69 76 ALA A N 1
ATOM 544 C CA . ALA A 1 76 ? -17.553 7.936 15.008 1.00 91.69 76 ALA A CA 1
ATOM 545 C C . ALA A 1 76 ? -17.072 6.939 16.081 1.00 91.69 76 ALA A C 1
ATOM 547 O O . ALA A 1 76 ? -17.820 6.038 16.470 1.00 91.69 76 ALA A O 1
ATOM 548 N N . LEU A 1 77 ? -15.876 7.136 16.645 1.00 91.88 77 LEU A N 1
ATOM 549 C CA . LEU A 1 77 ? -15.344 6.309 17.734 1.00 91.88 77 LEU A CA 1
ATOM 550 C C . LEU A 1 77 ? -16.180 6.459 19.012 1.00 91.88 77 LEU A C 1
ATOM 552 O O . LEU A 1 77 ? -16.414 5.480 19.723 1.00 91.88 77 LEU A O 1
ATOM 556 N N . SER A 1 78 ? -16.694 7.659 19.295 1.00 87.88 78 SER A N 1
ATOM 557 C CA . SER A 1 78 ? -17.605 7.891 20.424 1.00 87.88 78 SER A CA 1
ATOM 558 C C . SER A 1 78 ? -18.927 7.127 20.268 1.00 87.88 78 SER A C 1
ATOM 560 O O . SER A 1 78 ? -19.486 6.638 21.257 1.00 87.88 78 SER A O 1
ATOM 562 N N . ALA A 1 79 ? -19.397 6.950 19.029 1.00 87.31 79 ALA A N 1
ATOM 563 C CA . ALA A 1 79 ? -20.612 6.203 18.715 1.00 87.31 79 ALA A CA 1
ATOM 564 C C . ALA A 1 79 ? -20.464 4.675 18.871 1.00 87.31 79 ALA A C 1
ATOM 566 O O . ALA A 1 79 ? -21.477 3.992 19.035 1.00 87.31 79 ALA A O 1
ATOM 567 N N . LEU A 1 80 ? -19.241 4.122 18.930 1.00 86.44 80 LEU A N 1
ATOM 568 C CA . LEU A 1 80 ? -19.014 2.681 19.154 1.00 86.44 80 LEU A CA 1
ATOM 569 C C . LEU A 1 80 ? -19.734 2.154 20.401 1.00 86.44 80 LEU A C 1
ATOM 571 O O . LEU A 1 80 ? -20.240 1.030 20.397 1.00 86.44 80 LEU A O 1
ATOM 575 N N . ARG A 1 81 ? -19.834 2.972 21.459 1.00 76.69 81 ARG A N 1
ATOM 576 C CA . ARG A 1 81 ? -20.534 2.608 22.703 1.00 76.69 81 ARG A CA 1
ATOM 577 C C . ARG A 1 81 ? -22.010 2.305 22.491 1.00 76.69 81 ARG A C 1
ATOM 579 O O . ARG A 1 81 ? -22.526 1.381 23.119 1.00 76.69 81 ARG A O 1
ATOM 586 N N . ALA A 1 82 ? -22.670 3.023 21.582 1.00 74.00 82 ALA A N 1
ATOM 587 C CA . ALA A 1 82 ? -24.063 2.759 21.229 1.00 74.00 82 ALA A CA 1
ATOM 588 C C . ALA A 1 82 ? -24.237 1.378 20.567 1.00 74.00 82 ALA A C 1
ATOM 590 O O . ALA A 1 82 ? -25.288 0.757 20.704 1.00 74.00 82 ALA A O 1
ATOM 591 N N . ASN A 1 83 ? -23.179 0.854 19.941 1.00 70.94 83 ASN A N 1
ATOM 592 C CA . ASN A 1 83 ? -23.156 -0.449 19.270 1.00 70.94 83 ASN A CA 1
ATOM 593 C C . ASN A 1 83 ? -22.593 -1.576 20.151 1.00 70.94 83 ASN A C 1
ATOM 595 O O . ASN A 1 83 ? -22.283 -2.665 19.669 1.00 70.94 83 ASN A O 1
ATOM 599 N N . GLY A 1 84 ? -22.451 -1.331 21.456 1.00 79.19 84 GLY A N 1
ATOM 600 C CA . GLY A 1 84 ? -21.884 -2.298 22.390 1.00 79.19 84 GLY A CA 1
ATOM 601 C C . GLY A 1 84 ? -20.366 -2.458 22.272 1.00 79.19 84 GLY A C 1
ATOM 602 O O . GLY A 1 84 ? -19.828 -3.432 22.797 1.00 79.19 84 GLY A O 1
ATOM 603 N N . GLY A 1 85 ? -19.682 -1.525 21.608 1.00 85.44 85 GLY A N 1
ATOM 604 C CA . GLY A 1 85 ? -18.228 -1.421 21.563 1.00 85.44 85 GLY A CA 1
ATOM 605 C C . GLY A 1 85 ? -17.668 -0.540 22.683 1.00 85.44 85 GLY A C 1
ATOM 606 O O . GLY A 1 85 ? -18.345 0.325 23.231 1.00 85.44 85 GLY A O 1
ATOM 607 N N . ALA A 1 86 ? -16.406 -0.730 23.033 1.00 90.38 86 ALA A N 1
ATOM 608 C CA . ALA A 1 86 ? -15.634 0.214 23.837 1.00 90.38 86 ALA A CA 1
ATOM 609 C C . ALA A 1 86 ? -14.166 0.144 23.416 1.00 90.38 86 ALA A C 1
ATOM 611 O O . ALA A 1 86 ? -13.743 -0.863 22.855 1.00 90.38 86 ALA A O 1
ATOM 612 N N . LEU A 1 87 ? -13.386 1.184 23.707 1.00 92.25 87 LEU A N 1
ATOM 613 C CA . LEU A 1 87 ? -11.962 1.237 23.374 1.00 92.25 87 LEU A CA 1
ATOM 614 C C . LEU A 1 87 ? -11.125 1.377 24.641 1.00 92.25 87 LEU A C 1
ATOM 616 O O . LEU A 1 87 ? -11.460 2.149 25.542 1.00 92.25 87 LEU A O 1
ATOM 620 N N . ALA A 1 88 ? -10.034 0.621 24.716 1.00 91.69 88 ALA A N 1
ATOM 621 C CA . ALA A 1 88 ? -8.913 0.951 25.582 1.00 91.69 88 ALA A CA 1
ATOM 622 C C . ALA A 1 88 ? -8.085 2.112 24.991 1.00 91.69 88 ALA A C 1
ATOM 624 O O . ALA A 1 88 ? -8.351 2.588 23.887 1.00 91.69 88 ALA A O 1
ATOM 625 N N . ALA A 1 89 ? -7.079 2.577 25.737 1.00 88.94 89 ALA A N 1
ATOM 626 C CA . ALA A 1 89 ? -6.237 3.696 25.315 1.00 88.94 89 ALA A CA 1
ATOM 627 C C . ALA A 1 89 ? -5.417 3.377 24.053 1.00 88.94 89 ALA A C 1
ATOM 629 O O . ALA A 1 89 ? -5.309 4.225 23.172 1.00 88.94 89 ALA A O 1
ATOM 630 N N . GLN A 1 90 ? -4.883 2.155 23.938 1.00 89.81 90 GLN A N 1
ATOM 631 C CA . GLN A 1 90 ? -4.045 1.763 22.802 1.00 89.81 90 GLN A CA 1
ATOM 632 C C . GLN A 1 90 ? -4.818 1.777 21.465 1.00 89.81 90 GLN A C 1
ATOM 634 O O . GLN A 1 90 ? -4.377 2.484 20.557 1.00 89.81 90 GLN A O 1
ATOM 639 N N . PRO A 1 91 ? -6.010 1.159 21.336 1.00 91.25 91 PRO A N 1
ATOM 640 C CA . PRO A 1 91 ? -6.788 1.234 20.098 1.00 91.25 91 PRO A CA 1
ATOM 641 C C . PRO A 1 91 ? -7.275 2.646 19.767 1.00 91.25 91 PRO A C 1
ATOM 643 O O . PRO A 1 91 ? -7.454 2.968 18.594 1.00 91.25 91 PRO A O 1
ATOM 646 N N . ALA A 1 92 ? -7.497 3.497 20.776 1.00 90.00 92 ALA A N 1
ATOM 647 C CA . ALA A 1 92 ? -7.862 4.895 20.557 1.00 90.00 92 ALA A CA 1
ATOM 648 C C . ALA A 1 92 ? -6.702 5.696 19.942 1.00 90.00 92 ALA A C 1
ATOM 650 O O . ALA A 1 92 ? -6.925 6.439 18.992 1.00 90.00 92 ALA A O 1
ATOM 651 N N . ARG A 1 93 ? -5.465 5.495 20.422 1.00 86.25 93 ARG A N 1
ATOM 652 C CA . ARG A 1 93 ? -4.264 6.081 19.800 1.00 86.25 93 ARG A CA 1
ATOM 653 C C . ARG A 1 93 ? -4.053 5.556 18.382 1.00 86.25 93 ARG A C 1
ATOM 655 O O . ARG A 1 93 ? -3.826 6.345 17.475 1.00 86.25 93 ARG A O 1
ATOM 662 N N . PHE A 1 94 ? -4.212 4.249 18.174 1.00 87.69 94 PHE A N 1
ATOM 663 C CA . PHE A 1 94 ? -4.109 3.646 16.843 1.00 87.69 94 PHE A CA 1
ATOM 664 C C . PHE A 1 94 ? -5.109 4.243 15.840 1.00 87.69 94 PHE A C 1
ATOM 666 O O . PHE A 1 94 ? -4.784 4.466 14.677 1.00 87.69 94 PHE A O 1
ATOM 673 N N . ALA A 1 95 ? -6.329 4.544 16.290 1.00 91.19 95 ALA A N 1
ATOM 674 C CA . ALA A 1 95 ? -7.360 5.132 15.442 1.00 91.19 95 ALA A CA 1
ATOM 675 C C . ALA A 1 95 ? -7.108 6.609 15.080 1.00 91.19 95 ALA A C 1
ATOM 677 O O . ALA A 1 95 ? -7.741 7.111 14.155 1.00 91.19 95 ALA A O 1
ATOM 678 N N . ALA A 1 96 ? -6.195 7.296 15.777 1.00 88.81 96 ALA A N 1
ATOM 679 C CA . ALA A 1 96 ? -5.812 8.675 15.473 1.00 88.81 96 ALA A CA 1
ATOM 680 C C . ALA A 1 96 ? -4.788 8.775 14.329 1.00 88.81 96 ALA A C 1
ATOM 682 O O . ALA A 1 96 ? -4.663 9.828 13.713 1.00 88.81 96 ALA A O 1
ATOM 683 N N . VAL A 1 97 ? -4.092 7.679 14.012 1.00 88.25 97 VAL A N 1
ATOM 684 C CA . VAL A 1 97 ? -2.996 7.647 13.032 1.00 88.25 97 VAL A CA 1
ATOM 685 C C . VAL A 1 97 ? -3.400 8.191 11.661 1.00 88.25 97 VAL A C 1
ATOM 687 O O . VAL A 1 97 ? -2.679 9.053 11.164 1.00 88.25 97 VAL A O 1
ATOM 690 N N . PRO A 1 98 ? -4.527 7.769 11.043 1.00 92.19 98 PRO A N 1
ATOM 691 C CA . PRO A 1 98 ? -4.925 8.325 9.751 1.00 92.19 98 PRO A CA 1
ATOM 692 C C . PRO A 1 98 ? -5.081 9.843 9.768 1.00 92.19 98 PRO A C 1
ATOM 694 O O . PRO A 1 98 ? -4.711 10.497 8.805 1.00 92.19 98 PRO A O 1
ATOM 697 N N . ALA A 1 99 ? -5.584 10.399 10.873 1.00 92.31 99 ALA A N 1
ATOM 698 C CA . ALA A 1 99 ? -5.766 11.836 11.021 1.00 92.31 99 ALA A CA 1
ATOM 699 C C . ALA A 1 99 ? -4.431 12.577 11.147 1.00 92.31 99 ALA A C 1
ATOM 701 O O . ALA A 1 99 ? -4.259 13.629 10.543 1.00 92.31 99 ALA A O 1
ATOM 702 N N . THR A 1 100 ? -3.464 12.014 11.879 1.00 89.88 100 THR A N 1
ATOM 703 C CA . THR A 1 100 ? -2.104 12.567 11.937 1.00 89.88 100 THR A CA 1
ATOM 704 C C . THR A 1 100 ? -1.460 12.584 10.552 1.00 89.88 100 THR A C 1
ATOM 706 O O . THR A 1 100 ? -0.990 13.628 10.115 1.00 89.88 100 THR A O 1
ATOM 709 N N . VAL A 1 101 ? -1.502 11.457 9.832 1.00 90.25 101 VAL A N 1
ATOM 710 C CA . VAL A 1 101 ? -0.913 11.351 8.488 1.00 90.25 101 VAL A CA 1
ATOM 711 C C . VAL A 1 101 ? -1.615 12.281 7.494 1.00 90.25 101 VAL A C 1
ATOM 713 O O . VAL A 1 101 ? -0.945 12.911 6.682 1.00 90.25 101 VAL A O 1
ATOM 716 N N . ALA A 1 102 ? -2.944 12.396 7.562 1.00 91.38 102 ALA A N 1
ATOM 717 C CA . ALA A 1 102 ? -3.712 13.296 6.705 1.00 91.38 102 ALA A CA 1
ATOM 718 C C . ALA A 1 102 ? -3.362 14.769 6.949 1.00 91.38 102 ALA A C 1
ATOM 720 O O . ALA A 1 102 ? -3.141 15.497 5.986 1.00 91.38 102 ALA A O 1
ATOM 721 N N . ASN A 1 103 ? -3.253 15.189 8.213 1.00 90.94 103 ASN A N 1
ATOM 722 C CA . ASN A 1 103 ? -2.871 16.560 8.554 1.00 90.94 103 ASN A CA 1
ATOM 723 C C . ASN A 1 103 ? -1.461 16.888 8.056 1.00 90.94 103 ASN A C 1
ATOM 725 O O . ASN A 1 103 ? -1.261 17.925 7.440 1.00 90.94 103 ASN A O 1
ATOM 729 N N . GLU A 1 104 ? -0.492 15.993 8.264 1.00 88.62 104 GLU A N 1
ATOM 730 C CA . GLU A 1 104 ? 0.865 16.218 7.762 1.00 88.62 104 GLU A CA 1
ATOM 731 C C . GLU A 1 104 ? 0.920 16.247 6.230 1.00 88.62 104 GLU A C 1
ATOM 733 O O . GLU A 1 104 ? 1.653 17.049 5.664 1.00 88.62 104 GLU A O 1
ATOM 738 N N . ALA A 1 105 ? 0.147 15.400 5.542 1.00 87.75 105 ALA A N 1
ATOM 739 C CA . ALA A 1 105 ? 0.048 15.444 4.084 1.00 87.75 105 ALA A CA 1
ATOM 740 C C . ALA A 1 105 ? -0.590 16.759 3.590 1.00 87.75 105 ALA A C 1
ATOM 742 O O . ALA A 1 105 ? -0.168 17.303 2.568 1.00 87.75 105 ALA A O 1
ATOM 743 N N . GLU A 1 106 ? -1.567 17.312 4.311 1.00 88.44 106 GLU A N 1
ATOM 744 C CA . GLU A 1 106 ? -2.134 18.626 3.993 1.00 88.44 106 GLU A CA 1
ATOM 745 C C . GLU A 1 106 ? -1.131 19.757 4.282 1.00 88.44 106 GLU A C 1
ATOM 747 O O . GLU A 1 106 ? -0.978 20.654 3.456 1.00 88.44 106 GLU A O 1
ATOM 752 N N . ASP A 1 107 ? -0.386 19.691 5.385 1.00 86.62 107 ASP A N 1
ATOM 753 C CA . ASP A 1 107 ? 0.591 20.716 5.771 1.00 86.62 107 ASP A CA 1
ATOM 754 C C . ASP A 1 107 ? 1.828 20.735 4.850 1.00 86.62 107 ASP A C 1
ATOM 756 O O . ASP A 1 107 ? 2.275 21.795 4.397 1.00 86.62 107 ASP A O 1
ATOM 760 N N . GLU A 1 108 ? 2.390 19.562 4.552 1.00 83.12 108 GLU A N 1
ATOM 761 C CA . GLU A 1 108 ? 3.601 19.412 3.735 1.00 83.12 108 GLU A CA 1
ATOM 762 C C . GLU A 1 108 ? 3.302 19.566 2.244 1.00 83.12 108 GLU A C 1
ATOM 764 O O . GLU A 1 108 ? 4.070 20.197 1.513 1.00 83.12 108 GLU A O 1
ATOM 769 N N . ASN A 1 109 ? 2.167 19.026 1.796 1.00 78.94 109 ASN A N 1
ATOM 770 C CA . ASN A 1 109 ? 1.883 18.805 0.381 1.00 78.94 109 ASN A CA 1
ATOM 771 C C . ASN A 1 109 ? 0.546 19.429 -0.070 1.00 78.94 109 ASN A C 1
ATOM 773 O O . ASN A 1 109 ? 0.212 19.399 -1.249 1.00 78.94 109 ASN A O 1
ATOM 777 N N . GLY A 1 110 ? -0.266 20.010 0.816 1.00 85.56 110 GLY A N 1
ATOM 778 C CA . GLY A 1 110 ? -1.612 20.475 0.447 1.00 85.56 110 GLY A CA 1
ATOM 779 C C . GLY A 1 110 ? -2.545 19.337 0.016 1.00 85.56 110 GLY A C 1
ATOM 780 O O . GLY A 1 110 ? -3.573 19.579 -0.625 1.00 85.56 110 GLY A O 1
ATOM 781 N N . LEU A 1 111 ? -2.175 18.092 0.326 1.00 87.00 111 LEU A N 1
ATOM 782 C CA . LEU A 1 111 ? -2.875 16.895 -0.094 1.00 87.00 111 LEU A CA 1
ATOM 783 C C . LEU A 1 111 ? -3.912 16.496 0.956 1.00 87.00 111 LEU A C 1
ATOM 785 O O . LEU A 1 111 ? -3.560 16.110 2.065 1.00 87.00 111 LEU A O 1
ATOM 789 N N . ARG A 1 112 ? -5.195 16.528 0.587 1.00 91.31 112 ARG A N 1
ATOM 790 C CA . ARG A 1 112 ? -6.303 16.179 1.486 1.00 91.31 112 ARG A CA 1
ATOM 791 C C . ARG A 1 112 ? -7.243 15.170 0.847 1.00 91.31 112 ARG A C 1
ATOM 793 O O . ARG A 1 112 ? -7.630 15.330 -0.313 1.00 91.31 112 ARG A O 1
ATOM 800 N N . ALA A 1 113 ? -7.669 14.164 1.609 1.00 93.94 113 ALA A N 1
ATOM 801 C CA . ALA A 1 113 ? -8.705 13.251 1.145 1.00 93.94 113 ALA A CA 1
ATOM 802 C C . ALA A 1 113 ? -10.071 13.962 1.099 1.00 93.94 113 ALA A C 1
ATOM 804 O O . ALA A 1 113 ? -10.491 14.635 2.036 1.00 93.94 113 ALA A O 1
ATOM 805 N N . THR A 1 114 ? -10.789 13.810 -0.007 1.00 94.75 114 THR A N 1
ATOM 806 C CA . THR A 1 114 ? -12.149 14.332 -0.218 1.00 94.75 114 THR A CA 1
ATOM 807 C C . THR A 1 114 ? -13.210 13.254 -0.035 1.00 94.75 114 THR A C 1
ATOM 809 O O . THR A 1 114 ? -14.383 13.559 0.188 1.00 94.75 114 THR A O 1
ATOM 812 N N . LYS A 1 115 ? -12.809 11.983 -0.116 1.00 95.19 115 LYS A N 1
ATOM 813 C CA . LYS A 1 115 ? -13.671 10.829 0.119 1.00 95.19 115 LYS A CA 1
ATOM 814 C C . LYS A 1 115 ? -12.857 9.683 0.696 1.00 95.19 115 LYS A C 1
ATOM 816 O O . LYS A 1 115 ? -11.728 9.445 0.277 1.00 95.19 115 LYS A O 1
ATOM 821 N N . VAL A 1 116 ? -13.487 8.951 1.608 1.00 95.94 116 VAL A N 1
ATOM 822 C CA . VAL A 1 116 ? -12.946 7.738 2.218 1.00 95.94 116 VAL A CA 1
ATOM 823 C C . VAL A 1 116 ? -13.965 6.619 2.082 1.00 95.94 116 VAL A C 1
ATOM 825 O O . VAL A 1 116 ? -15.155 6.814 2.342 1.00 95.94 116 VAL A O 1
ATOM 828 N N . LEU A 1 117 ? -13.496 5.436 1.698 1.00 95.12 117 LEU A N 1
ATOM 829 C CA . LEU A 1 117 ? -14.272 4.205 1.745 1.00 95.12 117 LEU A CA 1
ATOM 830 C C . LEU A 1 117 ? -13.459 3.111 2.430 1.00 95.12 117 LEU A C 1
ATOM 832 O O . LEU A 1 117 ? -12.425 2.683 1.923 1.00 95.12 117 LEU A O 1
ATOM 836 N N . THR A 1 118 ? -13.965 2.625 3.558 1.00 95.94 118 THR A N 1
ATOM 837 C CA . THR A 1 118 ? -13.424 1.446 4.236 1.00 95.94 118 THR A CA 1
ATOM 838 C C . THR A 1 118 ? -14.131 0.197 3.738 1.00 95.94 118 THR A C 1
ATOM 840 O O . THR A 1 118 ? -15.346 0.194 3.526 1.00 95.94 118 THR A O 1
ATOM 843 N N . GLY A 1 119 ? -13.388 -0.891 3.602 1.00 94.25 119 GLY A N 1
ATOM 844 C CA . GLY A 1 119 ? -13.967 -2.211 3.406 1.00 94.25 119 GLY A CA 1
ATOM 845 C C . GLY A 1 119 ? -13.057 -3.322 3.898 1.00 94.25 119 GLY A C 1
ATOM 846 O O . GLY A 1 119 ? -11.960 -3.078 4.396 1.00 94.25 119 GLY A O 1
ATOM 847 N N . PHE A 1 120 ? -13.532 -4.557 3.781 1.00 93.62 120 PHE A N 1
ATOM 848 C CA . PHE A 1 120 ? -12.964 -5.694 4.500 1.00 93.62 120 PHE A CA 1
ATOM 849 C C . PHE A 1 120 ? -12.677 -6.881 3.581 1.00 93.62 120 PHE A C 1
ATOM 851 O O . PHE A 1 120 ? -13.457 -7.191 2.680 1.00 93.62 120 PHE A O 1
ATOM 858 N N . GLY A 1 121 ? -11.566 -7.571 3.827 1.00 86.94 121 GLY A N 1
ATOM 859 C CA . GLY A 1 121 ? -11.248 -8.828 3.157 1.00 86.94 121 GLY A CA 1
ATOM 860 C C . GLY A 1 121 ? -12.187 -9.959 3.590 1.00 86.94 121 GLY A C 1
ATOM 861 O O . GLY A 1 121 ? -12.706 -9.974 4.713 1.00 86.94 121 GLY A O 1
ATOM 862 N N . GLN A 1 122 ? -12.387 -10.935 2.704 1.00 79.81 122 GLN A N 1
ATOM 863 C CA . GLN A 1 122 ? -13.312 -12.052 2.934 1.00 79.81 122 GLN A CA 1
ATOM 864 C C . GLN A 1 122 ? -12.832 -13.019 4.034 1.00 79.81 122 GLN A C 1
ATOM 866 O O . GLN A 1 122 ? -13.649 -13.597 4.756 1.00 79.81 122 GLN A O 1
ATOM 871 N N . ASP A 1 123 ? -11.518 -13.134 4.241 1.00 80.19 123 ASP A N 1
ATOM 872 C CA . ASP A 1 123 ? -10.898 -14.167 5.083 1.00 80.19 123 ASP A CA 1
ATOM 873 C C . ASP A 1 123 ? -10.747 -13.799 6.568 1.00 80.19 123 ASP A C 1
ATOM 875 O O . ASP A 1 123 ? -9.766 -14.132 7.239 1.00 80.19 123 ASP A O 1
ATOM 879 N N . SER A 1 124 ? -11.765 -13.152 7.135 1.00 88.81 124 SER A N 1
ATOM 880 C CA . SER A 1 124 ? -11.760 -12.769 8.550 1.00 88.81 124 SER A CA 1
ATOM 881 C C . SER A 1 124 ? -11.881 -13.978 9.495 1.00 88.81 124 SER A C 1
ATOM 883 O O . SER A 1 124 ? -12.861 -14.739 9.484 1.00 88.81 124 SER A O 1
ATOM 885 N N . ARG A 1 125 ? -10.913 -14.129 10.405 1.00 91.56 125 ARG A N 1
ATOM 886 C CA . ARG A 1 125 ? -10.844 -15.216 11.397 1.00 91.56 125 ARG A CA 1
ATOM 887 C C . ARG A 1 125 ? -11.141 -14.690 12.795 1.00 91.56 125 ARG A C 1
ATOM 889 O O . ARG A 1 125 ? -10.600 -13.676 13.208 1.00 91.56 125 ARG A O 1
ATOM 896 N N . VAL A 1 126 ? -11.961 -15.417 13.558 1.00 94.50 126 VAL A N 1
ATOM 897 C CA . VAL A 1 126 ? -12.285 -15.079 14.956 1.00 94.50 126 VAL A CA 1
ATOM 898 C C . VAL A 1 126 ? -12.006 -16.276 15.850 1.00 94.50 126 VAL A C 1
ATOM 900 O O . VAL A 1 126 ? -12.526 -17.366 15.611 1.00 94.50 126 VAL A O 1
ATOM 903 N N . ARG A 1 127 ? -11.213 -16.072 16.902 1.00 95.00 127 ARG A N 1
ATOM 904 C CA . ARG A 1 127 ? -10.882 -17.082 17.912 1.00 95.00 127 ARG A CA 1
ATOM 905 C C . ARG A 1 127 ? -11.387 -16.625 19.274 1.00 95.00 127 ARG A C 1
ATOM 907 O O . ARG A 1 127 ? -11.070 -15.528 19.713 1.00 95.00 127 ARG A O 1
ATOM 914 N N . PHE A 1 128 ? -12.148 -17.474 19.960 1.00 94.94 128 PHE A N 1
ATOM 915 C CA . PHE A 1 128 ? -12.640 -17.193 21.310 1.00 94.94 128 PHE A CA 1
ATOM 916 C C . PHE A 1 128 ? -11.848 -17.975 22.356 1.00 94.94 128 PHE A C 1
ATOM 918 O O . PHE A 1 128 ? -11.649 -19.180 22.213 1.00 94.94 128 PHE A O 1
ATOM 925 N N . ARG A 1 129 ? -11.466 -17.305 23.447 1.00 93.06 129 ARG A N 1
ATOM 926 C CA . ARG A 1 129 ? -10.909 -17.923 24.658 1.00 93.06 129 ARG A CA 1
ATOM 927 C C . ARG A 1 129 ? -11.588 -17.311 25.878 1.00 93.06 129 ARG A C 1
ATOM 929 O O . ARG A 1 129 ? -11.306 -16.182 26.260 1.00 93.06 129 ARG A O 1
ATOM 936 N N . GLY A 1 130 ? -12.544 -18.031 26.468 1.00 89.75 130 GLY A N 1
ATOM 937 C CA . GLY A 1 130 ? -13.322 -17.521 27.601 1.00 89.75 130 GLY A CA 1
ATOM 938 C C . GLY A 1 130 ? -14.072 -16.232 27.246 1.00 89.75 130 GLY A C 1
ATOM 939 O O . GLY A 1 130 ? -14.979 -16.252 26.408 1.00 89.75 130 GLY A O 1
ATOM 940 N N . ARG A 1 131 ? -13.703 -15.115 27.887 1.00 93.38 131 ARG A N 1
ATOM 941 C CA . ARG A 1 131 ? -14.264 -13.771 27.647 1.00 93.38 131 ARG A CA 1
ATOM 942 C C . ARG A 1 131 ? -13.504 -12.965 26.593 1.00 93.38 131 ARG A C 1
ATOM 944 O O . ARG A 1 131 ? -13.997 -11.911 26.213 1.00 93.38 131 ARG A O 1
ATOM 951 N N . THR A 1 132 ? -12.395 -13.484 26.088 1.00 95.75 132 THR A N 1
ATOM 952 C CA . THR A 1 132 ? -11.556 -12.828 25.088 1.00 95.75 132 THR A CA 1
ATOM 953 C C . THR A 1 132 ? -11.908 -13.326 23.688 1.00 95.75 132 THR A C 1
ATOM 955 O O . THR A 1 132 ? -12.255 -14.500 23.493 1.00 95.75 132 THR A O 1
ATOM 958 N N . ALA A 1 133 ? -11.842 -12.429 22.714 1.00 96.69 133 ALA A N 1
ATOM 959 C CA . ALA A 1 133 ? -11.904 -12.723 21.294 1.00 96.69 133 ALA A CA 1
ATOM 960 C C . ALA A 1 133 ? -10.677 -12.121 20.605 1.00 96.69 133 ALA A C 1
ATOM 962 O O . ALA A 1 133 ? -10.327 -10.979 20.872 1.00 96.69 133 ALA A O 1
ATOM 963 N N . THR A 1 134 ? -10.058 -12.877 19.709 1.00 96.56 134 THR A N 1
ATOM 964 C CA . THR A 1 134 ? -9.005 -12.387 18.817 1.00 96.56 134 THR A CA 1
ATOM 965 C C . THR A 1 134 ? -9.527 -12.466 17.394 1.00 96.56 134 THR A C 1
ATOM 967 O O . THR A 1 134 ? -9.978 -13.532 16.963 1.00 96.56 134 THR A O 1
ATOM 970 N N . VAL A 1 135 ? -9.494 -11.346 16.685 1.00 96.31 135 VAL A N 1
ATOM 971 C CA . VAL A 1 135 ? -9.907 -11.219 15.290 1.00 96.31 135 VAL A CA 1
ATOM 972 C C . VAL A 1 135 ? -8.673 -10.971 14.440 1.00 96.31 135 VAL A C 1
ATOM 974 O O . VAL A 1 135 ? -7.884 -10.094 14.763 1.00 96.31 135 VAL A O 1
ATOM 977 N N . THR A 1 136 ? -8.522 -11.721 13.356 1.00 94.31 136 THR A N 1
ATOM 978 C CA . THR A 1 136 ? -7.572 -11.413 12.285 1.00 94.31 136 THR A CA 1
ATOM 979 C C . THR A 1 136 ? -8.381 -11.069 11.047 1.00 94.31 136 THR A C 1
ATOM 981 O O . THR A 1 136 ? -9.216 -11.877 10.636 1.00 94.31 136 THR A O 1
ATOM 984 N N . LEU A 1 137 ? -8.180 -9.879 10.489 1.00 93.62 137 LEU A N 1
ATOM 985 C CA . LEU A 1 137 ? -8.910 -9.389 9.319 1.00 93.62 137 LEU A CA 1
ATOM 986 C C . LEU A 1 137 ? -8.024 -8.502 8.452 1.00 93.62 137 LEU A C 1
ATOM 988 O O . LEU A 1 137 ? -7.141 -7.829 8.976 1.00 93.62 137 LEU A O 1
ATOM 992 N N . THR A 1 138 ? -8.327 -8.436 7.162 1.00 91.56 138 THR A N 1
ATOM 993 C CA . THR A 1 138 ? -7.786 -7.414 6.261 1.00 91.56 138 THR A CA 1
ATOM 994 C C . THR A 1 138 ? -8.777 -6.261 6.178 1.00 91.56 138 THR A C 1
ATOM 996 O O . THR A 1 138 ? -9.957 -6.492 5.906 1.00 91.56 138 THR A O 1
ATOM 999 N N . ALA A 1 139 ? -8.318 -5.036 6.423 1.00 93.25 139 ALA A N 1
ATOM 1000 C CA . ALA A 1 139 ? -9.097 -3.824 6.197 1.00 93.25 139 ALA A CA 1
ATOM 1001 C C . ALA A 1 139 ? -8.414 -2.980 5.118 1.00 93.25 139 ALA A C 1
ATOM 1003 O O . ALA A 1 139 ? -7.194 -2.822 5.111 1.00 93.25 139 ALA A O 1
ATOM 1004 N N . GLY A 1 140 ? -9.226 -2.496 4.184 1.00 92.62 140 GLY A N 1
ATOM 1005 C CA . GLY A 1 140 ? -8.819 -1.677 3.058 1.00 92.62 140 GLY A CA 1
ATOM 1006 C C . GLY A 1 140 ? -9.436 -0.295 3.137 1.00 92.62 140 GLY A C 1
ATOM 1007 O O . GLY A 1 140 ? -10.645 -0.188 3.348 1.00 92.62 140 GLY A O 1
ATOM 1008 N N . THR A 1 141 ? -8.628 0.731 2.911 1.00 94.88 141 THR A N 1
ATOM 1009 C CA . THR A 1 141 ? -9.053 2.124 2.814 1.00 94.88 141 THR A CA 1
ATOM 1010 C C . THR A 1 141 ? -8.831 2.604 1.386 1.00 94.88 141 THR A C 1
ATOM 1012 O O . THR A 1 141 ? -7.734 2.476 0.846 1.00 94.88 141 THR A O 1
ATOM 1015 N N . VAL A 1 142 ? -9.871 3.164 0.778 1.00 94.88 142 VAL A N 1
ATOM 1016 C CA . VAL A 1 142 ? -9.806 3.849 -0.514 1.00 94.88 142 VAL A CA 1
ATOM 1017 C C . VAL A 1 142 ? -9.976 5.344 -0.290 1.00 94.88 142 VAL A C 1
ATOM 1019 O O . VAL A 1 142 ? -10.878 5.760 0.441 1.00 94.88 142 VAL A O 1
ATOM 1022 N N . LEU A 1 143 ? -9.103 6.126 -0.918 1.00 94.94 143 LEU A N 1
ATOM 1023 C CA . LEU A 1 143 ? -8.990 7.570 -0.776 1.00 94.94 143 LEU A CA 1
ATOM 1024 C C . LEU A 1 143 ? -9.151 8.228 -2.146 1.00 94.94 143 LEU A C 1
ATOM 1026 O O . LEU A 1 143 ? -8.460 7.876 -3.102 1.00 94.94 143 LEU A O 1
ATOM 1030 N N . ASN A 1 144 ? -10.042 9.212 -2.225 1.00 94.19 144 ASN A N 1
ATOM 1031 C CA . ASN A 1 144 ? -10.011 10.209 -3.290 1.00 94.19 144 ASN A CA 1
ATOM 1032 C C . ASN A 1 144 ? -9.414 11.483 -2.719 1.00 94.19 144 ASN A C 1
ATOM 1034 O O . ASN A 1 144 ? -9.713 11.840 -1.580 1.00 94.19 144 ASN A O 1
ATOM 1038 N N . TRP A 1 145 ? -8.616 12.176 -3.516 1.00 91.00 145 TRP A N 1
ATOM 1039 C CA . TRP A 1 145 ? -7.893 13.364 -3.085 1.00 91.00 145 TRP A CA 1
ATOM 1040 C C . TRP A 1 145 ? -8.540 14.644 -3.614 1.00 91.00 145 TRP A C 1
ATOM 1042 O O . TRP A 1 145 ? -9.442 14.614 -4.447 1.00 91.00 145 TRP A O 1
ATOM 1052 N N . ASN A 1 146 ? -8.093 15.787 -3.106 1.00 89.81 146 ASN A N 1
ATOM 1053 C CA . ASN A 1 146 ? -8.383 17.117 -3.648 1.00 89.81 146 ASN A CA 1
ATOM 1054 C C . ASN A 1 146 ? -7.571 17.440 -4.917 1.00 89.81 146 ASN A C 1
ATOM 1056 O O . ASN A 1 146 ? -7.705 18.535 -5.459 1.00 89.81 146 ASN A O 1
ATOM 1060 N N . ASN A 1 147 ? -6.732 16.506 -5.362 1.00 84.31 147 ASN A N 1
ATOM 1061 C CA . ASN A 1 147 ? -5.984 16.558 -6.604 1.00 84.31 147 ASN A CA 1
ATOM 1062 C C . ASN A 1 147 ? -6.411 15.375 -7.490 1.00 84.31 147 ASN A C 1
ATOM 1064 O O . ASN A 1 147 ? -6.121 14.216 -7.177 1.00 84.31 147 ASN A O 1
ATOM 1068 N N . ASP A 1 148 ? -7.104 15.683 -8.586 1.00 82.31 148 ASP A N 1
ATOM 1069 C CA . ASP A 1 148 ? -7.647 14.687 -9.512 1.00 82.31 148 ASP A CA 1
ATOM 1070 C C . ASP A 1 148 ? -6.548 13.903 -10.255 1.00 82.31 148 ASP A C 1
ATOM 1072 O O . ASP A 1 148 ? -6.787 12.757 -10.642 1.00 82.31 148 ASP A O 1
ATOM 1076 N N . ASP A 1 149 ? -5.333 14.455 -10.380 1.00 78.75 149 ASP A N 1
ATOM 1077 C CA . ASP A 1 149 ? -4.198 13.808 -11.059 1.00 78.75 149 ASP A CA 1
ATOM 1078 C C . ASP A 1 149 ? -3.719 12.565 -10.298 1.00 78.75 149 ASP A C 1
ATOM 1080 O O . ASP A 1 149 ? -3.251 11.588 -10.889 1.00 78.75 149 ASP A O 1
ATOM 1084 N N . ILE A 1 150 ? -3.889 12.563 -8.971 1.00 78.75 150 ILE A N 1
ATOM 1085 C CA . ILE A 1 150 ? -3.609 11.398 -8.121 1.00 78.75 150 ILE A CA 1
ATOM 1086 C C . ILE A 1 150 ? -4.622 10.292 -8.409 1.00 78.75 150 ILE A C 1
ATOM 1088 O O . ILE A 1 150 ? -4.286 9.103 -8.410 1.00 78.75 150 ILE A O 1
ATOM 1092 N N . GLY A 1 151 ? -5.860 10.687 -8.704 1.00 81.62 151 GLY A N 1
ATOM 1093 C CA . GLY A 1 151 ? -7.002 9.804 -8.833 1.00 81.62 151 GLY A CA 1
ATOM 1094 C C . GLY A 1 151 ? -7.348 9.129 -7.507 1.00 81.62 151 GLY A C 1
ATOM 1095 O O . GLY A 1 151 ? -7.359 9.743 -6.442 1.00 81.62 151 GLY A O 1
ATOM 1096 N N . GLU A 1 152 ? -7.679 7.846 -7.589 1.00 89.56 152 GLU A N 1
ATOM 1097 C CA . GLU A 1 152 ? -7.978 7.010 -6.430 1.00 89.56 152 GLU A CA 1
ATOM 1098 C C . GLU A 1 152 ? -6.705 6.316 -5.931 1.00 89.56 152 GLU A C 1
ATOM 1100 O O . GLU A 1 152 ? -5.994 5.686 -6.728 1.00 89.56 152 GLU A O 1
ATOM 1105 N N . SER A 1 153 ? -6.468 6.393 -4.619 1.00 93.81 153 SER A N 1
ATOM 1106 C CA . SER A 1 153 ? -5.454 5.603 -3.920 1.00 93.81 153 SER A CA 1
ATOM 1107 C C . SER A 1 153 ? -6.104 4.551 -3.031 1.00 93.81 153 SER A C 1
ATOM 1109 O O . SER A 1 153 ? -7.188 4.769 -2.488 1.00 93.81 153 SER A O 1
ATOM 1111 N N . SER A 1 154 ? -5.430 3.422 -2.827 1.00 93.44 154 SER A N 1
ATOM 1112 C CA . SER A 1 154 ? -5.886 2.409 -1.874 1.00 93.44 154 SER A CA 1
ATOM 1113 C C . SER A 1 154 ? -4.751 1.819 -1.048 1.00 93.44 154 SER A C 1
ATOM 1115 O O . SER A 1 154 ? -3.620 1.687 -1.521 1.00 93.44 154 SER A O 1
ATOM 1117 N N . LEU A 1 155 ? -5.071 1.455 0.194 1.00 92.00 155 LEU A N 1
ATOM 1118 C CA . LEU A 1 155 ? -4.187 0.761 1.121 1.00 92.00 155 LEU A CA 1
ATOM 1119 C C . LEU A 1 155 ? -4.927 -0.367 1.833 1.00 92.00 155 LEU A C 1
ATOM 1121 O O . LEU A 1 155 ? -6.033 -0.172 2.324 1.00 92.00 155 LEU A O 1
ATOM 1125 N N . HIS A 1 156 ? -4.318 -1.549 1.876 1.00 89.75 156 HIS A N 1
ATOM 1126 C CA . HIS A 1 156 ? -4.914 -2.770 2.410 1.00 89.75 156 HIS A CA 1
ATOM 1127 C C . HIS A 1 156 ? -3.938 -3.472 3.350 1.00 89.75 156 HIS A C 1
ATOM 1129 O O . HIS A 1 156 ? -2.882 -3.943 2.927 1.00 89.75 156 HIS A O 1
ATOM 1135 N N . ASP A 1 157 ? -4.297 -3.556 4.626 1.00 88.69 157 ASP A N 1
ATOM 1136 C CA . ASP A 1 157 ? -3.458 -4.159 5.658 1.00 88.69 157 ASP A CA 1
ATOM 1137 C C . ASP A 1 157 ? -4.223 -5.222 6.431 1.00 88.69 157 ASP A C 1
ATOM 1139 O O . ASP A 1 157 ? -5.440 -5.147 6.619 1.00 88.69 157 ASP A O 1
ATOM 1143 N N . THR A 1 158 ? -3.485 -6.218 6.910 1.00 89.19 158 THR A N 1
ATOM 1144 C CA . THR A 1 158 ? -4.027 -7.228 7.816 1.00 89.19 158 THR A CA 1
ATOM 1145 C C . THR A 1 158 ? -3.750 -6.819 9.252 1.00 89.19 158 THR A C 1
ATOM 1147 O O . THR A 1 158 ? -2.648 -6.396 9.586 1.00 89.19 158 THR A O 1
ATOM 1150 N N . TYR A 1 159 ? -4.751 -6.969 10.111 1.00 91.81 159 TYR A N 1
ATOM 1151 C CA . TYR A 1 159 ? -4.722 -6.568 11.508 1.00 91.81 159 TYR A CA 1
ATOM 1152 C C . TYR A 1 159 ? -5.061 -7.737 12.424 1.00 91.81 159 TYR A C 1
ATOM 1154 O O . TYR A 1 159 ? -5.870 -8.603 12.080 1.00 91.81 159 TYR A O 1
ATOM 1162 N N . THR A 1 160 ? -4.485 -7.724 13.624 1.00 92.94 160 THR A N 1
ATOM 1163 C CA . THR A 1 160 ? -4.928 -8.540 14.756 1.00 92.94 160 THR A CA 1
ATOM 1164 C C . THR A 1 160 ? -5.565 -7.637 15.805 1.00 92.94 160 THR A C 1
ATOM 1166 O O . THR A 1 160 ? -4.940 -6.697 16.287 1.00 92.94 160 THR A O 1
ATOM 1169 N N . VAL A 1 161 ? -6.812 -7.935 16.165 1.00 95.94 161 VAL A N 1
ATOM 1170 C CA . VAL A 1 161 ? -7.614 -7.171 17.123 1.00 95.94 161 VAL A CA 1
ATOM 1171 C C . VAL A 1 161 ? -7.997 -8.063 18.294 1.00 95.94 161 VAL A C 1
ATOM 1173 O O . VAL A 1 161 ? -8.623 -9.109 18.104 1.00 95.94 161 VAL A O 1
ATOM 1176 N N . THR A 1 162 ? -7.665 -7.645 19.511 1.00 96.19 162 THR A N 1
ATOM 1177 C CA . THR A 1 162 ? -8.074 -8.328 20.742 1.00 96.19 162 THR A CA 1
ATOM 1178 C C . THR A 1 162 ? -9.223 -7.575 21.391 1.00 96.19 162 THR A C 1
ATOM 1180 O O . THR A 1 162 ? -9.198 -6.353 21.539 1.00 96.19 162 THR A O 1
ATOM 1183 N N . LEU A 1 163 ? -10.260 -8.321 21.766 1.00 96.88 163 LEU A N 1
ATOM 1184 C CA . LEU A 1 163 ? -11.427 -7.805 22.456 1.00 96.88 163 LEU A CA 1
ATOM 1185 C C . LEU A 1 163 ? -11.686 -8.593 23.732 1.00 96.88 163 LEU A C 1
ATOM 1187 O O . LEU A 1 163 ? -11.671 -9.826 23.735 1.00 96.88 163 LEU A O 1
ATOM 1191 N N . GLU A 1 164 ? -12.062 -7.888 24.789 1.00 95.94 164 GLU A N 1
ATOM 1192 C CA . GLU A 1 164 ? -12.540 -8.471 26.032 1.00 95.94 164 GLU A CA 1
ATOM 1193 C C . GLU A 1 164 ? -14.017 -8.166 26.241 1.00 95.94 164 GLU A C 1
ATOM 1195 O O . GLU A 1 164 ? -14.502 -7.047 26.065 1.00 95.94 164 GLU A O 1
ATOM 1200 N N . ARG A 1 165 ? -14.776 -9.192 26.624 1.00 92.81 165 ARG A N 1
ATOM 1201 C CA . ARG A 1 165 ? -16.191 -9.029 26.932 1.00 92.81 165 ARG A CA 1
ATOM 1202 C C . ARG A 1 165 ? -16.356 -8.418 28.317 1.00 92.81 165 ARG A C 1
ATOM 1204 O O . ARG A 1 165 ? -16.043 -9.069 29.318 1.00 92.81 165 ARG A O 1
ATOM 1211 N N . GLU A 1 166 ? -17.001 -7.262 28.392 1.00 87.44 166 GLU A N 1
ATOM 1212 C CA . GLU A 1 166 ? -17.410 -6.583 29.621 1.00 87.44 166 GLU A CA 1
ATOM 1213 C C . GLU A 1 166 ? -18.947 -6.541 29.691 1.00 87.44 166 GLU A C 1
ATOM 1215 O O . GLU A 1 166 ? -19.613 -5.748 29.037 1.00 87.44 166 GLU A O 1
ATOM 1220 N N . LYS A 1 167 ? -19.569 -7.429 30.479 1.00 83.44 167 LYS A N 1
ATOM 1221 C CA . LYS A 1 167 ? -21.041 -7.559 30.538 1.00 83.44 167 LYS A CA 1
ATOM 1222 C C . LYS A 1 167 ? -21.648 -7.806 29.135 1.00 83.44 167 LYS A C 1
ATOM 1224 O O . LYS A 1 167 ? -21.498 -8.902 28.577 1.00 83.44 167 LYS A O 1
ATOM 1229 N N . LYS A 1 168 ? -22.364 -6.814 28.591 1.00 80.56 168 LYS A N 1
ATOM 1230 C CA . LYS A 1 168 ? -23.019 -6.839 27.273 1.00 80.56 168 LYS A CA 1
ATOM 1231 C C . LYS A 1 168 ? -22.184 -6.156 26.177 1.00 80.56 168 LYS A C 1
ATOM 1233 O O . LYS A 1 168 ? -22.596 -6.218 25.025 1.00 80.56 168 LYS A O 1
ATOM 1238 N N . THR A 1 169 ? -21.036 -5.565 26.512 1.00 88.00 169 THR A N 1
ATOM 1239 C CA . THR A 1 169 ? -20.154 -4.876 25.565 1.00 88.00 169 THR A CA 1
ATOM 1240 C C . THR A 1 169 ? -18.896 -5.688 25.259 1.00 88.00 169 THR A C 1
ATOM 1242 O O . THR A 1 169 ? -18.482 -6.564 26.027 1.00 88.00 169 THR A O 1
ATOM 1245 N N . TRP A 1 170 ? -18.301 -5.404 24.106 1.00 93.62 170 TRP A N 1
ATOM 1246 C CA . TRP A 1 170 ? -16.974 -5.853 23.715 1.00 93.62 170 TRP A CA 1
ATOM 1247 C C . TRP A 1 170 ? -16.047 -4.652 23.699 1.00 93.62 170 TRP A C 1
ATOM 1249 O O . TRP A 1 170 ? -16.253 -3.706 22.943 1.00 93.62 170 TRP A O 1
ATOM 1259 N N . ARG A 1 171 ? -15.033 -4.687 24.551 1.00 95.19 171 ARG A N 1
ATOM 1260 C CA . ARG A 1 171 ? -14.003 -3.665 24.595 1.00 95.19 171 ARG A CA 1
ATOM 1261 C C . ARG A 1 171 ? -12.831 -4.117 23.744 1.00 95.19 171 ARG A C 1
ATOM 1263 O O . ARG A 1 171 ? -12.277 -5.173 24.021 1.00 95.19 171 ARG A O 1
ATOM 1270 N N . ILE A 1 172 ? -12.460 -3.335 22.739 1.00 96.00 172 ILE A N 1
ATOM 1271 C CA . ILE A 1 172 ? -11.207 -3.522 22.013 1.00 96.00 172 ILE A CA 1
ATOM 1272 C C . ILE A 1 172 ? -10.084 -3.111 22.962 1.00 96.00 172 ILE A C 1
ATOM 1274 O O . ILE A 1 172 ? -10.046 -1.964 23.420 1.00 96.00 172 ILE A O 1
ATOM 1278 N N . THR A 1 173 ? -9.233 -4.066 23.315 1.00 94.44 173 THR A N 1
ATOM 1279 C CA . THR A 1 173 ? -8.100 -3.846 24.218 1.00 94.44 173 THR A CA 1
ATOM 1280 C C . THR A 1 173 ? -6.835 -3.549 23.442 1.00 94.44 173 THR A C 1
ATOM 1282 O O . THR A 1 173 ? -6.091 -2.667 23.859 1.00 94.44 173 THR A O 1
ATOM 1285 N N . ASP A 1 174 ? -6.657 -4.209 22.294 1.00 92.38 174 ASP A N 1
ATOM 1286 C CA . ASP A 1 174 ? -5.434 -4.135 21.503 1.00 92.38 174 ASP A CA 1
ATOM 1287 C C . ASP A 1 174 ? -5.729 -4.224 20.002 1.00 92.38 174 ASP A C 1
ATOM 1289 O O . ASP A 1 174 ? -6.578 -5.014 19.573 1.00 92.38 174 ASP A O 1
ATOM 1293 N N . VAL A 1 175 ? -5.001 -3.441 19.208 1.00 92.31 175 VAL A N 1
ATOM 1294 C CA . VAL A 1 175 ? -5.002 -3.481 17.739 1.00 92.31 175 VAL A CA 1
ATOM 1295 C C . VAL A 1 175 ? -3.565 -3.409 17.240 1.00 92.31 175 VAL A C 1
ATOM 1297 O O . VAL A 1 175 ? -2.837 -2.485 17.594 1.00 92.31 175 VAL A O 1
ATOM 1300 N N . PHE A 1 176 ? -3.176 -4.352 16.386 1.00 87.12 176 PHE A N 1
ATOM 1301 C CA . PHE A 1 176 ? -1.853 -4.398 15.765 1.00 87.12 176 PHE A CA 1
ATOM 1302 C C . PHE A 1 176 ? -1.963 -4.701 14.278 1.00 87.12 176 PHE A C 1
ATOM 1304 O O . PHE A 1 176 ? -2.876 -5.419 13.861 1.00 87.12 176 PHE A O 1
ATOM 1311 N N . TYR A 1 177 ? -0.995 -4.232 13.492 1.00 85.62 177 TYR A N 1
ATOM 1312 C CA . TYR A 1 177 ? -0.717 -4.846 12.197 1.00 85.62 177 TYR A CA 1
ATOM 1313 C C . TYR A 1 177 ? -0.381 -6.324 12.430 1.00 85.62 177 TYR A C 1
ATOM 1315 O O . TYR A 1 177 ? 0.373 -6.670 13.342 1.00 85.62 177 TYR A O 1
ATOM 1323 N N . ALA A 1 178 ? -0.994 -7.215 11.658 1.00 81.25 178 ALA A N 1
ATOM 1324 C CA . ALA A 1 178 ? -0.601 -8.611 11.665 1.00 81.25 178 ALA A CA 1
ATOM 1325 C C . ALA A 1 178 ? 0.826 -8.718 11.104 1.00 81.25 178 ALA A C 1
ATOM 1327 O O . ALA A 1 178 ? 1.156 -7.972 10.178 1.00 81.25 178 ALA A O 1
ATOM 1328 N N . PRO A 1 179 ? 1.661 -9.634 11.626 1.00 67.62 179 PRO A N 1
ATOM 1329 C CA . PRO A 1 179 ? 2.939 -9.933 11.002 1.00 67.62 179 PRO A CA 1
ATOM 1330 C C . PRO A 1 179 ? 2.706 -10.247 9.527 1.00 67.62 179 PRO A C 1
ATOM 1332 O O . PRO A 1 179 ? 1.909 -11.129 9.194 1.00 67.62 179 PRO A O 1
ATOM 1335 N N . VAL A 1 180 ? 3.363 -9.490 8.657 1.00 61.97 180 VAL A N 1
ATOM 1336 C CA . VAL A 1 180 ? 3.421 -9.831 7.240 1.00 61.97 180 VAL A CA 1
ATOM 1337 C C . VAL A 1 180 ? 4.342 -11.052 7.163 1.00 61.97 180 VAL A C 1
ATOM 1339 O O . VAL A 1 180 ? 5.418 -11.003 7.764 1.00 61.97 180 VAL A O 1
ATOM 1342 N N . PRO A 1 181 ? 3.927 -12.171 6.541 1.00 55.09 181 PRO A N 1
ATOM 1343 C CA . PRO A 1 181 ? 4.842 -13.277 6.286 1.00 55.09 181 PRO A CA 1
ATOM 1344 C C . PRO A 1 181 ? 6.097 -12.741 5.598 1.00 55.09 181 PRO A C 1
ATOM 1346 O O . PRO A 1 181 ? 5.973 -11.843 4.765 1.00 55.09 181 PRO A O 1
ATOM 1349 N N . SER A 1 182 ? 7.276 -13.271 5.939 1.00 55.09 182 SER A N 1
ATOM 1350 C CA . SER A 1 182 ? 8.491 -12.900 5.212 1.00 55.09 182 SER A CA 1
ATOM 1351 C C . SER A 1 182 ? 8.258 -13.098 3.719 1.00 55.09 182 SER A C 1
ATOM 1353 O O . SER A 1 182 ? 7.764 -14.150 3.298 1.00 55.09 182 SER A O 1
ATOM 1355 N N . THR A 1 183 ? 8.555 -12.071 2.932 1.00 53.62 183 THR A N 1
ATOM 1356 C CA . THR A 1 183 ? 8.676 -12.187 1.480 1.00 53.62 183 THR A CA 1
ATOM 1357 C C . THR A 1 183 ? 10.056 -12.698 1.082 1.00 53.62 183 THR A C 1
ATOM 1359 O O . THR A 1 183 ? 10.268 -12.985 -0.097 1.00 53.62 183 THR A O 1
ATOM 1362 N N . GLU A 1 184 ? 10.962 -12.912 2.047 1.00 53.34 184 GLU A N 1
ATOM 1363 C CA . GLU A 1 184 ? 12.164 -13.703 1.826 1.00 53.34 184 GLU A CA 1
ATOM 1364 C C . GLU A 1 184 ? 11.759 -15.107 1.365 1.00 53.34 184 GLU A C 1
ATOM 1366 O O . GLU A 1 184 ? 11.313 -15.963 2.134 1.00 53.34 184 GLU A O 1
ATOM 1371 N N . SER A 1 185 ? 11.941 -15.376 0.077 1.00 52.66 185 SER A N 1
ATOM 1372 C CA . SER A 1 185 ? 12.172 -16.748 -0.357 1.00 52.66 185 SER A CA 1
ATOM 1373 C C . SER A 1 185 ? 13.447 -17.263 0.323 1.00 52.66 185 SER A C 1
ATOM 1375 O O . SER A 1 185 ? 14.362 -16.471 0.541 1.00 52.66 185 SER A O 1
ATOM 1377 N N . GLU A 1 186 ? 13.600 -18.578 0.519 1.00 49.50 186 GLU A N 1
ATOM 1378 C CA . GLU A 1 186 ? 14.906 -19.183 0.878 1.00 49.50 186 GLU A CA 1
ATOM 1379 C C . GLU A 1 186 ? 16.043 -18.786 -0.104 1.00 49.50 186 GLU A C 1
ATOM 1381 O O . GLU A 1 186 ? 17.222 -18.988 0.173 1.00 49.50 186 GLU A O 1
ATOM 1386 N N . GLU A 1 187 ? 15.686 -18.183 -1.244 1.00 51.81 187 GLU A N 1
ATOM 1387 C CA . GLU A 1 187 ? 16.541 -17.709 -2.331 1.00 51.81 187 GLU A CA 1
ATOM 1388 C C . GLU A 1 187 ? 16.760 -16.183 -2.351 1.00 51.81 187 GLU A C 1
ATOM 1390 O O . GLU A 1 187 ? 17.247 -15.662 -3.356 1.00 51.81 187 GLU A O 1
ATOM 1395 N N . SER A 1 188 ? 16.453 -15.458 -1.265 1.00 54.31 188 SER A N 1
ATOM 1396 C CA . SER A 1 188 ? 16.586 -13.989 -1.125 1.00 54.31 188 SER A CA 1
ATOM 1397 C C . SER A 1 188 ? 18.019 -13.437 -1.265 1.00 54.31 188 SER A C 1
ATOM 1399 O O . SER A 1 188 ? 18.256 -12.261 -1.013 1.00 54.31 188 SER A O 1
ATOM 1401 N N . GLY A 1 189 ? 18.975 -14.262 -1.690 1.00 56.31 189 GLY A N 1
ATOM 1402 C CA . GLY A 1 189 ? 20.374 -13.893 -1.863 1.00 56.31 189 GLY A CA 1
ATOM 1403 C C . GLY A 1 189 ? 21.104 -13.642 -0.535 1.00 56.31 189 GLY A C 1
ATOM 1404 O O . GLY A 1 189 ? 20.494 -13.606 0.538 1.00 56.31 189 GLY A O 1
ATOM 1405 N N . PRO A 1 190 ? 22.442 -13.526 -0.574 1.00 60.28 190 PRO A N 1
ATOM 1406 C CA . PRO A 1 190 ? 23.197 -12.960 0.540 1.00 60.28 190 PRO A CA 1
ATOM 1407 C C . PRO A 1 190 ? 22.858 -11.464 0.711 1.00 60.28 190 PRO A C 1
ATOM 1409 O O . PRO A 1 190 ? 22.339 -10.859 -0.229 1.00 60.28 190 PRO A O 1
ATOM 1412 N N . PRO A 1 191 ? 23.188 -10.850 1.866 1.00 66.25 191 PRO A N 1
ATOM 1413 C CA . PRO A 1 191 ? 23.106 -9.401 2.030 1.00 66.25 191 PRO A CA 1
ATOM 1414 C C . PRO A 1 191 ? 23.767 -8.655 0.864 1.00 66.25 191 PRO A C 1
ATOM 1416 O O . PRO A 1 191 ? 24.820 -9.076 0.375 1.00 66.25 191 PRO A O 1
ATOM 1419 N N . ILE A 1 192 ? 23.146 -7.565 0.415 1.00 67.75 192 ILE A N 1
ATOM 1420 C CA . ILE A 1 192 ? 23.595 -6.824 -0.767 1.00 67.75 192 ILE A CA 1
ATOM 1421 C C . ILE A 1 192 ? 24.924 -6.119 -0.482 1.00 67.75 192 ILE A C 1
ATOM 1423 O O . ILE A 1 192 ? 25.000 -5.248 0.382 1.00 67.75 192 ILE A O 1
ATOM 1427 N N . ASP A 1 193 ? 25.953 -6.439 -1.269 1.00 67.31 193 ASP A N 1
ATOM 1428 C CA . ASP A 1 193 ? 27.181 -5.646 -1.341 1.00 67.31 193 ASP A CA 1
ATOM 1429 C C . ASP A 1 193 ? 27.055 -4.597 -2.457 1.00 67.31 193 ASP A C 1
ATOM 1431 O O . ASP A 1 193 ? 27.104 -4.907 -3.648 1.00 67.31 193 ASP A O 1
ATOM 1435 N N . LEU A 1 194 ? 26.839 -3.340 -2.065 1.00 68.75 194 LEU A N 1
ATOM 1436 C CA . LEU A 1 194 ? 26.710 -2.210 -2.990 1.00 68.75 194 LEU A CA 1
ATOM 1437 C C . LEU A 1 194 ? 28.066 -1.646 -3.452 1.00 68.75 194 LEU A C 1
ATOM 1439 O O . LEU A 1 194 ? 28.068 -0.747 -4.297 1.00 68.75 194 LEU A O 1
ATOM 1443 N N . GLY A 1 195 ? 29.189 -2.114 -2.889 1.00 60.25 195 GLY A N 1
ATOM 1444 C CA . GLY A 1 195 ? 30.507 -1.479 -3.006 1.00 60.25 195 GLY A CA 1
ATOM 1445 C C . GLY A 1 195 ? 31.085 -1.432 -4.421 1.00 60.25 195 GLY A C 1
ATOM 1446 O O . GLY A 1 195 ? 31.787 -0.479 -4.755 1.00 60.25 195 GLY A O 1
ATOM 1447 N N . ASP A 1 196 ? 30.734 -2.404 -5.266 1.00 59.00 196 ASP A N 1
ATOM 1448 C CA . ASP A 1 196 ? 31.307 -2.559 -6.611 1.00 59.00 196 ASP A CA 1
ATOM 1449 C C . ASP A 1 196 ? 30.366 -2.123 -7.750 1.00 59.00 196 ASP A C 1
ATOM 1451 O O . ASP A 1 196 ? 30.759 -2.123 -8.919 1.00 59.00 196 ASP A O 1
ATOM 1455 N N . LEU A 1 197 ? 29.121 -1.736 -7.445 1.00 61.84 197 LEU A N 1
ATOM 1456 C CA . LEU A 1 197 ? 28.147 -1.341 -8.466 1.00 61.84 197 LEU A CA 1
ATOM 1457 C C . LEU A 1 197 ? 28.237 0.165 -8.758 1.00 61.84 197 LEU A C 1
ATOM 1459 O O . LEU A 1 197 ? 28.220 0.964 -7.819 1.00 61.84 197 LEU A O 1
ATOM 1463 N N . PRO A 1 198 ? 28.262 0.603 -10.028 1.00 59.84 198 PRO A N 1
ATOM 1464 C CA . PRO A 1 198 ? 28.284 2.026 -10.347 1.00 59.84 198 PRO A CA 1
ATOM 1465 C C . PRO A 1 198 ? 27.009 2.729 -9.849 1.00 59.84 198 PRO A C 1
ATOM 1467 O O . PRO A 1 198 ? 25.925 2.144 -9.823 1.00 59.84 198 PRO A O 1
ATOM 1470 N N . LEU A 1 199 ? 27.159 3.981 -9.412 1.00 67.94 199 LEU A N 1
ATOM 1471 C CA . LEU A 1 199 ? 26.060 4.932 -9.221 1.00 67.94 199 LEU A CA 1
ATOM 1472 C C . LEU A 1 199 ? 25.913 5.782 -10.494 1.00 67.94 199 LEU A C 1
ATOM 1474 O O . LEU A 1 199 ? 26.895 5.936 -11.231 1.00 67.94 199 LEU A O 1
ATOM 1478 N N . PRO A 1 200 ? 24.730 6.355 -10.759 1.00 57.56 200 PRO A N 1
ATOM 1479 C CA . PRO A 1 200 ? 24.526 7.198 -11.923 1.00 57.56 200 PRO A CA 1
ATOM 1480 C C . PRO A 1 200 ? 25.422 8.433 -11.833 1.00 57.56 200 PRO A C 1
ATOM 1482 O O . PRO A 1 200 ? 25.635 9.004 -10.761 1.00 57.56 200 PRO A O 1
ATOM 1485 N N . SER A 1 201 ? 25.962 8.858 -12.976 1.00 53.31 201 SER A N 1
ATOM 1486 C CA . SER A 1 201 ? 26.677 10.133 -13.061 1.00 53.31 201 SER A CA 1
ATOM 1487 C C . SER A 1 201 ? 25.706 11.293 -12.811 1.00 53.31 201 SER A C 1
ATOM 1489 O O . SER A 1 201 ? 24.573 11.246 -13.289 1.00 53.31 201 SER A O 1
ATOM 1491 N N . ASP A 1 202 ? 26.152 12.365 -12.145 1.00 47.72 202 ASP A N 1
ATOM 1492 C CA . ASP A 1 202 ? 25.338 13.550 -11.792 1.00 47.72 202 ASP A CA 1
ATOM 1493 C C . ASP A 1 202 ? 24.611 14.240 -12.977 1.00 47.72 202 ASP A C 1
ATOM 1495 O O . ASP A 1 202 ? 23.797 15.139 -12.769 1.00 47.72 202 ASP A O 1
ATOM 1499 N N . ALA A 1 203 ? 24.867 13.828 -14.222 1.00 37.78 203 ALA A N 1
ATOM 1500 C CA . ALA A 1 203 ? 24.265 14.368 -15.439 1.00 37.78 203 ALA A CA 1
ATOM 1501 C C . ALA A 1 203 ? 22.764 14.040 -15.630 1.00 37.78 203 ALA A C 1
ATOM 1503 O O . ALA A 1 203 ? 22.105 14.741 -16.397 1.00 37.78 203 ALA A O 1
ATOM 1504 N N . ASN A 1 204 ? 22.202 13.040 -14.935 1.00 41.72 204 ASN A N 1
ATOM 1505 C CA . ASN A 1 204 ? 20.802 12.611 -15.126 1.00 41.72 204 ASN A CA 1
ATOM 1506 C C . ASN A 1 204 ? 19.781 13.279 -14.177 1.00 41.72 204 ASN A C 1
ATOM 1508 O O . ASN A 1 204 ? 18.579 13.126 -14.374 1.00 41.72 204 ASN A O 1
ATOM 1512 N N . LYS A 1 205 ? 20.215 14.100 -13.206 1.00 41.03 205 LYS A N 1
ATOM 1513 C CA . LYS A 1 205 ? 19.338 14.754 -12.200 1.00 41.03 205 LYS A CA 1
ATOM 1514 C C . LYS A 1 205 ? 18.333 15.784 -12.759 1.00 41.03 205 LYS A C 1
ATOM 1516 O O . LYS A 1 205 ? 17.512 16.297 -12.007 1.00 41.03 205 LYS A O 1
ATOM 1521 N N . ALA A 1 206 ? 18.387 16.125 -14.050 1.00 35.47 206 ALA A N 1
ATOM 1522 C CA . ALA A 1 206 ? 17.670 17.272 -14.622 1.00 35.47 206 ALA A CA 1
ATOM 1523 C C . ALA A 1 206 ? 16.426 16.939 -15.477 1.00 35.47 206 ALA A C 1
ATOM 1525 O O . ALA A 1 206 ? 15.901 17.844 -16.122 1.00 35.47 206 ALA A O 1
ATOM 1526 N N . ARG A 1 207 ? 15.950 15.685 -15.531 1.00 43.88 207 ARG A N 1
ATOM 1527 C CA . ARG A 1 207 ? 14.900 15.273 -16.494 1.00 43.88 207 ARG A CA 1
ATOM 1528 C C . ARG A 1 207 ? 13.454 15.215 -15.989 1.00 43.88 207 ARG A C 1
ATOM 1530 O O . ARG A 1 207 ? 12.556 15.104 -16.817 1.00 43.88 207 ARG A O 1
ATOM 1537 N N . ALA A 1 208 ? 13.204 15.449 -14.700 1.00 36.97 208 ALA A N 1
ATOM 1538 C CA . ALA A 1 208 ? 11.869 15.385 -14.085 1.00 36.97 208 ALA A CA 1
ATOM 1539 C C . ALA A 1 208 ? 10.837 16.444 -14.567 1.00 36.97 208 ALA A C 1
ATOM 1541 O O . ALA A 1 208 ? 9.780 16.585 -13.957 1.00 36.97 208 ALA A O 1
ATOM 1542 N N . THR A 1 209 ? 11.111 17.231 -15.617 1.00 34.00 209 THR A N 1
ATOM 1543 C CA . THR A 1 209 ? 10.291 18.400 -15.993 1.00 34.00 209 THR A CA 1
ATOM 1544 C C . THR A 1 209 ? 9.323 18.211 -17.165 1.00 34.00 209 THR A C 1
ATOM 1546 O O . THR A 1 209 ? 8.536 19.122 -17.387 1.00 34.00 209 THR A O 1
ATOM 1549 N N . ASP A 1 210 ? 9.315 17.081 -17.882 1.00 31.45 210 ASP A N 1
ATOM 1550 C CA . ASP A 1 210 ? 8.510 16.926 -19.118 1.00 31.45 210 ASP A CA 1
ATOM 1551 C C . ASP A 1 210 ? 7.634 15.649 -19.163 1.00 31.45 210 ASP A C 1
ATOM 1553 O O . ASP A 1 210 ? 7.516 14.980 -20.189 1.00 31.45 210 ASP A O 1
ATOM 1557 N N . ALA A 1 211 ? 6.952 15.307 -18.064 1.00 34.72 211 ALA A N 1
ATOM 1558 C CA . ALA A 1 211 ? 5.926 14.256 -18.079 1.00 34.72 211 ALA A CA 1
ATOM 1559 C C . ALA A 1 211 ? 4.605 14.783 -18.684 1.00 34.72 211 ALA A C 1
ATOM 1561 O O . ALA A 1 211 ? 3.714 15.250 -17.975 1.00 34.72 211 ALA A O 1
ATOM 1562 N N . GLY A 1 212 ? 4.490 14.735 -20.013 1.00 28.67 212 GLY A N 1
ATOM 1563 C CA . GLY A 1 212 ? 3.260 15.052 -20.744 1.00 28.67 212 GLY A CA 1
ATOM 1564 C C . GLY A 1 212 ? 2.164 13.991 -20.570 1.00 28.67 212 GLY A C 1
ATOM 1565 O O . GLY A 1 212 ? 2.424 12.789 -20.586 1.00 28.67 212 GLY A O 1
ATOM 1566 N N . GLU A 1 213 ? 0.918 14.445 -20.428 1.00 31.39 213 GLU A N 1
ATOM 1567 C CA . GLU A 1 213 ? -0.286 13.615 -20.317 1.00 31.39 213 GLU A CA 1
ATOM 1568 C C . GLU A 1 213 ? -0.596 12.859 -21.625 1.00 31.39 213 GLU A C 1
ATOM 1570 O O . GLU A 1 213 ? -1.100 13.431 -22.595 1.00 31.39 213 GLU A O 1
ATOM 1575 N N . GLY A 1 214 ? -0.348 11.547 -21.646 1.00 30.34 214 GLY A N 1
ATOM 1576 C CA . GLY A 1 214 ? -0.819 10.636 -22.691 1.00 30.34 214 GLY A CA 1
ATOM 1577 C C . GLY A 1 214 ? -2.173 10.020 -22.333 1.00 30.34 214 GLY A C 1
ATOM 1578 O O . GLY A 1 214 ? -2.287 9.244 -21.386 1.00 30.34 214 GLY A O 1
ATOM 1579 N N . LYS A 1 215 ? -3.226 10.355 -23.090 1.00 28.56 215 LYS A N 1
ATOM 1580 C CA . LYS A 1 215 ? -4.520 9.656 -23.024 1.00 28.56 215 LYS A CA 1
ATOM 1581 C C . LYS A 1 215 ? -4.388 8.256 -23.619 1.00 28.56 215 LYS A C 1
ATOM 1583 O O . LYS A 1 215 ? -3.803 8.091 -24.683 1.00 28.56 215 LYS A O 1
ATOM 1588 N N . GLY A 1 216 ? -4.973 7.289 -22.916 1.00 38.72 216 GLY A N 1
ATOM 1589 C CA . GLY A 1 216 ? -4.883 5.870 -23.222 1.00 38.72 216 GLY A CA 1
ATOM 1590 C C . GLY A 1 216 ? -5.349 5.492 -24.624 1.00 38.72 216 GLY A C 1
ATOM 1591 O O . GLY A 1 216 ? -6.452 5.834 -25.032 1.00 38.72 216 GLY A O 1
ATOM 1592 N N . ASP A 1 217 ? -4.488 4.733 -25.288 1.00 28.91 217 ASP A N 1
ATOM 1593 C CA . ASP A 1 217 ? -4.787 3.511 -26.026 1.00 28.91 217 ASP A CA 1
ATOM 1594 C C . ASP A 1 217 ? -3.481 2.698 -26.042 1.00 28.91 217 ASP A C 1
ATOM 1596 O O . ASP A 1 217 ? -2.403 3.266 -26.208 1.00 28.91 217 ASP A O 1
ATOM 1600 N N . VAL A 1 218 ? -3.553 1.384 -25.795 1.00 36.72 218 VAL A N 1
ATOM 1601 C CA . VAL A 1 218 ? -2.376 0.494 -25.772 1.00 36.72 218 VAL A CA 1
ATOM 1602 C C . VAL A 1 218 ? -1.778 0.472 -27.179 1.00 36.72 218 VAL A C 1
ATOM 1604 O O . VAL A 1 218 ? -2.335 -0.156 -28.082 1.00 36.72 218 VAL A O 1
ATOM 1607 N N . SER A 1 219 ? -0.691 1.217 -27.383 1.00 35.72 219 SER A N 1
ATOM 1608 C CA . SER A 1 219 ? -0.029 1.305 -28.680 1.00 35.72 219 SER A CA 1
ATOM 1609 C C . SER A 1 219 ? 0.757 0.023 -28.966 1.00 35.72 219 SER A C 1
ATOM 1611 O O . SER A 1 219 ? 1.223 -0.664 -28.057 1.00 35.72 219 SER A O 1
ATOM 1613 N N . VAL A 1 220 ? 0.872 -0.334 -30.245 1.00 36.69 220 VAL A N 1
ATOM 1614 C CA . VAL A 1 220 ? 1.732 -1.436 -30.687 1.00 36.69 220 VAL A CA 1
ATOM 1615 C C . VAL A 1 220 ? 3.177 -0.990 -30.469 1.00 36.69 220 VAL A C 1
ATOM 1617 O O . VAL A 1 220 ? 3.674 -0.164 -31.228 1.00 36.69 220 VAL A O 1
ATOM 1620 N N . LEU A 1 221 ? 3.817 -1.492 -29.412 1.00 46.44 221 LEU A N 1
ATOM 1621 C CA . LEU A 1 221 ? 5.189 -1.127 -29.058 1.00 46.44 221 LEU A CA 1
ATOM 1622 C C . LEU A 1 221 ? 6.179 -1.635 -30.104 1.00 46.44 221 LEU A C 1
ATOM 1624 O O . LEU A 1 221 ? 6.137 -2.803 -30.500 1.00 46.44 221 LEU A O 1
ATOM 1628 N N . ASP A 1 222 ? 7.097 -0.763 -30.518 1.00 55.12 222 ASP A N 1
ATOM 1629 C CA . ASP A 1 222 ? 8.264 -1.172 -31.291 1.00 55.12 222 ASP A CA 1
ATOM 1630 C C . ASP A 1 222 ? 9.157 -2.072 -30.421 1.00 55.12 222 ASP A C 1
ATOM 1632 O O . ASP A 1 222 ? 9.438 -1.762 -29.259 1.00 55.12 222 ASP A O 1
ATOM 1636 N N . THR A 1 223 ? 9.632 -3.188 -30.985 1.00 60.72 223 THR A N 1
ATOM 1637 C CA . THR A 1 223 ? 10.521 -4.137 -30.289 1.00 60.72 223 THR A CA 1
ATOM 1638 C C . THR A 1 223 ? 11.748 -3.411 -29.731 1.00 60.72 223 THR A C 1
ATOM 1640 O O . THR A 1 223 ? 12.470 -2.769 -30.501 1.00 60.72 223 THR A O 1
ATOM 1643 N N . GLY A 1 224 ? 12.016 -3.548 -28.431 1.00 72.00 224 GLY A N 1
ATOM 1644 C CA . GLY A 1 224 ? 13.147 -2.895 -27.762 1.00 72.00 224 GLY A CA 1
ATOM 1645 C C . GLY A 1 224 ? 12.855 -1.514 -27.159 1.00 72.00 224 GLY A C 1
ATOM 1646 O O . GLY A 1 224 ? 13.802 -0.816 -26.804 1.00 72.00 224 GLY A O 1
ATOM 1647 N N . THR A 1 225 ? 11.587 -1.114 -27.028 1.00 85.56 225 THR A N 1
ATOM 1648 C CA . THR A 1 225 ? 11.173 0.105 -26.308 1.00 85.56 225 THR A CA 1
ATOM 1649 C C . THR A 1 225 ? 10.385 -0.232 -25.039 1.00 85.56 225 THR A C 1
ATOM 1651 O O . THR A 1 225 ? 9.762 -1.292 -24.958 1.00 85.56 225 THR A O 1
ATOM 1654 N N . TYR A 1 226 ? 10.438 0.651 -24.039 1.00 92.88 226 TYR A N 1
ATOM 1655 C CA . TYR A 1 226 ? 9.684 0.549 -22.791 1.00 92.88 226 TYR A CA 1
ATOM 1656 C C . TYR A 1 226 ? 8.587 1.611 -22.733 1.00 92.88 226 TYR A C 1
ATOM 1658 O O . TYR A 1 226 ? 8.862 2.810 -22.701 1.00 92.88 226 TYR A O 1
ATOM 1666 N N . ASP A 1 227 ? 7.337 1.164 -22.675 1.00 95.00 227 ASP A N 1
ATOM 1667 C CA . ASP A 1 227 ? 6.176 2.014 -22.451 1.00 95.00 227 ASP A CA 1
ATOM 1668 C C . ASP A 1 227 ? 5.828 2.059 -20.962 1.00 95.00 227 ASP A C 1
ATOM 1670 O O . ASP A 1 227 ? 5.148 1.189 -20.399 1.00 95.00 227 ASP A O 1
ATOM 1674 N N . ARG A 1 228 ? 6.307 3.130 -20.329 1.00 95.38 228 ARG A N 1
ATOM 1675 C CA . ARG A 1 228 ? 6.038 3.472 -18.929 1.00 95.38 228 ARG A CA 1
ATOM 1676 C C . ARG A 1 228 ? 4.549 3.625 -18.641 1.00 95.38 228 ARG A C 1
ATOM 1678 O O . ARG A 1 228 ? 4.101 3.285 -17.544 1.00 95.38 228 ARG A O 1
ATOM 1685 N N . ASP A 1 229 ? 3.777 4.131 -19.598 1.00 94.50 229 ASP A N 1
ATOM 1686 C CA . ASP A 1 229 ? 2.347 4.388 -19.444 1.00 94.50 229 ASP A CA 1
ATOM 1687 C C . ASP A 1 229 ? 1.578 3.071 -19.440 1.00 94.50 229 ASP A C 1
ATOM 1689 O O . ASP A 1 229 ? 0.723 2.866 -18.576 1.00 94.50 229 ASP A O 1
ATOM 1693 N N . ALA A 1 230 ? 1.927 2.148 -20.338 1.00 95.69 230 ALA A N 1
ATOM 1694 C CA . ALA A 1 230 ? 1.365 0.804 -20.370 1.00 95.69 230 ALA A CA 1
ATOM 1695 C C . ALA A 1 230 ? 1.710 0.009 -19.101 1.00 95.69 230 ALA A C 1
ATOM 1697 O O . ALA A 1 230 ? 0.817 -0.604 -18.504 1.00 95.69 230 ALA A O 1
ATOM 1698 N N . ALA A 1 231 ? 2.963 0.074 -18.632 1.00 97.00 231 ALA A N 1
ATOM 1699 C CA . ALA A 1 231 ? 3.373 -0.569 -17.383 1.00 97.00 231 ALA A CA 1
ATOM 1700 C C . ALA A 1 231 ? 2.603 -0.017 -16.173 1.00 97.00 231 ALA A C 1
ATOM 1702 O O . ALA A 1 231 ? 2.037 -0.777 -15.381 1.00 97.00 231 ALA A O 1
ATOM 1703 N N . ALA A 1 232 ? 2.504 1.311 -16.059 1.00 95.81 232 ALA A N 1
ATOM 1704 C CA . ALA A 1 232 ? 1.761 1.964 -14.988 1.00 95.81 232 ALA A CA 1
ATOM 1705 C C . ALA A 1 232 ? 0.253 1.676 -15.060 1.00 95.81 232 ALA A C 1
ATOM 1707 O O . ALA A 1 232 ? -0.373 1.422 -14.031 1.00 95.81 232 ALA A O 1
ATOM 1708 N N . ALA A 1 233 ? -0.346 1.678 -16.253 1.00 94.75 233 ALA A N 1
ATOM 1709 C CA . ALA A 1 233 ? -1.761 1.365 -16.444 1.00 94.75 233 ALA A CA 1
ATOM 1710 C C . ALA A 1 233 ? -2.077 -0.090 -16.069 1.00 94.75 233 ALA A C 1
ATOM 1712 O O . ALA A 1 233 ? -3.094 -0.353 -15.419 1.00 94.75 233 ALA A O 1
ATOM 1713 N N . TYR A 1 234 ? -1.192 -1.028 -16.425 1.00 95.88 234 TYR A N 1
ATOM 1714 C CA . TYR A 1 234 ? -1.296 -2.421 -15.999 1.00 95.88 234 TYR A CA 1
ATOM 1715 C C . TYR A 1 234 ? -1.258 -2.529 -14.475 1.00 95.88 234 TYR A C 1
ATOM 1717 O O . TYR A 1 234 ? -2.163 -3.115 -13.874 1.00 95.88 234 TYR A O 1
ATOM 1725 N N . ALA A 1 235 ? -0.253 -1.911 -13.851 1.00 95.94 235 ALA A N 1
ATOM 1726 C CA . ALA A 1 235 ? -0.086 -1.922 -12.408 1.00 95.94 235 ALA A CA 1
ATOM 1727 C C . ALA A 1 235 ? -1.324 -1.357 -11.698 1.00 95.94 235 ALA A C 1
ATOM 1729 O O . ALA A 1 235 ? -1.873 -2.012 -10.820 1.00 95.94 235 ALA A O 1
ATOM 1730 N N . GLN A 1 236 ? -1.835 -0.199 -12.131 1.00 92.94 236 GLN A N 1
ATOM 1731 C CA . GLN A 1 236 ? -3.044 0.415 -11.569 1.00 92.94 236 GLN A CA 1
ATOM 1732 C C . GLN A 1 236 ? -4.296 -0.453 -11.729 1.00 92.94 236 GLN A C 1
ATOM 1734 O O . GLN A 1 236 ? -5.184 -0.415 -10.880 1.00 92.94 236 GLN A O 1
ATOM 1739 N N . LYS A 1 237 ? -4.420 -1.204 -12.827 1.00 92.56 237 LYS A N 1
ATOM 1740 C CA . LYS A 1 237 ? -5.567 -2.094 -13.045 1.00 92.56 237 LYS A CA 1
ATOM 1741 C C . LYS A 1 237 ? -5.562 -3.256 -12.055 1.00 92.56 237 LYS A C 1
ATOM 1743 O O . LYS A 1 237 ? -6.612 -3.586 -11.510 1.00 92.56 237 LYS A O 1
ATOM 1748 N N . TRP A 1 238 ? -4.401 -3.874 -11.858 1.00 93.12 238 TRP A N 1
ATOM 1749 C CA . TRP A 1 238 ? -4.270 -5.116 -11.096 1.00 93.12 238 TRP A CA 1
ATOM 1750 C C . TRP A 1 238 ? -3.875 -4.914 -9.629 1.00 93.12 238 TRP A C 1
ATOM 1752 O O . TRP A 1 238 ? -3.917 -5.869 -8.867 1.00 93.12 238 TRP A O 1
ATOM 1762 N N . SER A 1 239 ? -3.544 -3.693 -9.202 1.00 92.06 239 SER A N 1
ATOM 1763 C CA . SER A 1 239 ? -3.416 -3.355 -7.777 1.00 92.06 239 SER A CA 1
ATOM 1764 C C . SER A 1 239 ? -4.743 -2.947 -7.130 1.00 92.06 239 SER A C 1
ATOM 1766 O O . SER A 1 239 ? -4.923 -3.118 -5.919 1.00 92.06 239 SER A O 1
ATOM 1768 N N . LYS A 1 240 ? -5.699 -2.445 -7.924 1.00 88.44 240 LYS A N 1
ATOM 1769 C CA . LYS A 1 240 ? -7.039 -2.087 -7.445 1.00 88.44 240 LYS A CA 1
ATOM 1770 C C . LYS A 1 240 ? -7.781 -3.316 -6.958 1.00 88.44 240 LYS A C 1
ATOM 1772 O O . LYS A 1 240 ? -7.773 -4.345 -7.626 1.00 88.44 240 LYS A O 1
ATOM 1777 N N . GLN A 1 241 ? -8.507 -3.181 -5.854 1.00 83.50 241 GLN A N 1
ATOM 1778 C CA . GLN A 1 241 ? -9.447 -4.201 -5.397 1.00 83.50 241 GLN A CA 1
ATOM 1779 C C . GLN A 1 241 ? -10.866 -3.875 -5.866 1.00 83.50 241 GLN A C 1
ATOM 1781 O O . GLN A 1 241 ? -11.272 -2.714 -5.904 1.00 83.50 241 GLN A O 1
ATOM 1786 N N . THR A 1 242 ? -11.640 -4.901 -6.211 1.00 84.44 242 THR A N 1
ATOM 1787 C CA . THR A 1 242 ? -13.036 -4.722 -6.626 1.00 84.44 242 THR A CA 1
ATOM 1788 C C . THR A 1 242 ? -13.933 -4.624 -5.387 1.00 84.44 242 THR A C 1
ATOM 1790 O O . THR A 1 242 ? -13.966 -5.583 -4.605 1.00 84.44 242 THR A O 1
ATOM 1793 N N . PRO A 1 243 ? -14.671 -3.512 -5.175 1.00 88.31 243 PRO A N 1
ATOM 1794 C CA . PRO A 1 243 ? -15.628 -3.421 -4.081 1.00 88.31 243 PRO A CA 1
ATOM 1795 C C . PRO A 1 243 ? -16.883 -4.228 -4.390 1.00 88.31 243 PRO A C 1
ATOM 1797 O O . PRO A 1 243 ? -17.401 -4.201 -5.507 1.00 88.31 243 PRO A O 1
ATOM 1800 N N . TYR A 1 244 ? -17.462 -4.834 -3.362 1.00 88.31 244 TYR A N 1
ATOM 1801 C CA . TYR A 1 244 ? -18.865 -5.225 -3.379 1.00 88.31 244 TYR A CA 1
ATOM 1802 C C . TYR A 1 244 ? -19.509 -4.974 -2.019 1.00 88.31 244 TYR A C 1
ATOM 1804 O O . TYR A 1 244 ? -18.864 -5.026 -0.971 1.00 88.31 244 TYR A O 1
ATOM 1812 N N . THR A 1 245 ? -20.805 -4.682 -2.032 1.00 92.25 245 THR A N 1
ATOM 1813 C CA . THR A 1 245 ? -21.562 -4.440 -0.806 1.00 92.25 245 THR A CA 1
ATOM 1814 C C . THR A 1 245 ? -22.100 -5.755 -0.251 1.00 92.25 245 THR A C 1
ATOM 1816 O O . THR A 1 245 ? -22.647 -6.574 -0.990 1.00 92.25 245 THR A O 1
ATOM 1819 N N . PHE A 1 246 ? -21.987 -5.949 1.059 1.00 88.50 246 PHE A N 1
ATOM 1820 C CA . PHE A 1 246 ? -22.622 -7.050 1.772 1.00 88.50 246 PHE A CA 1
ATOM 1821 C C . PHE A 1 246 ? -23.360 -6.544 3.008 1.00 88.50 246 PHE A C 1
ATOM 1823 O O . PHE A 1 246 ? -22.993 -5.535 3.605 1.00 88.50 246 PHE A O 1
ATOM 1830 N N . THR A 1 247 ? -24.392 -7.271 3.425 1.00 88.88 247 THR A N 1
ATOM 1831 C CA . THR A 1 247 ? -25.068 -7.015 4.698 1.00 88.88 247 THR A CA 1
ATOM 1832 C C . THR A 1 247 ? -24.427 -7.869 5.783 1.00 88.88 247 THR A C 1
ATOM 1834 O O . THR A 1 247 ? -24.404 -9.096 5.678 1.00 88.88 247 THR A O 1
ATOM 1837 N N . ASP A 1 248 ? -23.883 -7.236 6.820 1.00 84.25 248 ASP A N 1
ATOM 1838 C CA . ASP A 1 248 ? -23.332 -7.958 7.959 1.00 84.25 248 ASP A CA 1
ATOM 1839 C C . ASP A 1 248 ? -24.437 -8.638 8.786 1.00 84.25 248 ASP A C 1
ATOM 1841 O O . ASP A 1 248 ? -25.636 -8.398 8.628 1.00 84.25 248 ASP A O 1
ATOM 1845 N N . ALA A 1 249 ? -24.037 -9.503 9.714 1.00 80.06 249 ALA A N 1
ATOM 1846 C CA . ALA A 1 249 ? -24.974 -10.260 10.543 1.00 80.06 249 ALA A CA 1
ATOM 1847 C C . ALA A 1 249 ? -25.778 -9.398 11.546 1.00 80.06 249 ALA A C 1
ATOM 1849 O O . ALA A 1 249 ? -26.602 -9.936 12.285 1.00 80.06 249 ALA A O 1
ATOM 1850 N N . THR A 1 250 ? -25.541 -8.082 11.593 1.00 80.38 250 THR A N 1
ATOM 1851 C CA . THR A 1 250 ? -26.345 -7.103 12.340 1.00 80.38 250 THR A CA 1
ATOM 1852 C C . THR A 1 250 ? -27.321 -6.328 11.450 1.00 80.38 250 THR A C 1
ATOM 1854 O O . THR A 1 250 ? -28.093 -5.523 11.963 1.00 80.38 250 THR A O 1
ATOM 1857 N N . GLY A 1 251 ? -27.331 -6.591 10.138 1.00 83.94 251 GLY A N 1
ATOM 1858 C CA . GLY A 1 251 ? -28.208 -5.930 9.173 1.00 83.94 251 GLY A CA 1
ATOM 1859 C C . GLY A 1 251 ? -27.625 -4.654 8.562 1.00 83.94 251 GLY A C 1
ATOM 1860 O O . GLY A 1 251 ? -28.350 -3.934 7.877 1.00 83.94 251 GLY A O 1
ATOM 1861 N N . ARG A 1 252 ? -26.341 -4.344 8.790 1.00 86.75 252 ARG A N 1
ATOM 1862 C CA . ARG A 1 252 ? -25.694 -3.144 8.236 1.00 86.75 252 ARG A CA 1
ATOM 1863 C C . ARG A 1 252 ? -25.034 -3.442 6.902 1.00 86.75 252 ARG A C 1
ATOM 1865 O O . ARG A 1 252 ? -24.383 -4.471 6.757 1.00 86.75 252 ARG A O 1
ATOM 1872 N N . GLN A 1 253 ? -25.177 -2.527 5.948 1.00 91.69 253 GLN A N 1
ATOM 1873 C CA . GLN A 1 253 ? -24.433 -2.590 4.692 1.00 91.69 253 GLN A CA 1
ATOM 1874 C C . GLN A 1 253 ? -22.970 -2.226 4.941 1.00 91.69 253 GLN A C 1
ATOM 1876 O O . GLN A 1 253 ? -22.683 -1.241 5.617 1.00 91.69 253 GLN A O 1
ATOM 1881 N N . ARG A 1 254 ? -22.066 -3.030 4.392 1.00 92.25 254 ARG A N 1
ATOM 1882 C CA . ARG A 1 254 ? -20.611 -2.915 4.502 1.00 92.25 254 ARG A CA 1
ATOM 1883 C C . ARG A 1 254 ? -19.983 -3.130 3.135 1.00 92.25 254 ARG A C 1
ATOM 1885 O O . ARG A 1 254 ? -20.584 -3.766 2.269 1.00 92.25 254 ARG A O 1
ATOM 1892 N N . THR A 1 255 ? -18.755 -2.662 2.968 1.00 94.00 255 THR A N 1
ATOM 1893 C CA . THR A 1 255 ? -17.956 -2.931 1.770 1.00 94.00 255 THR A CA 1
ATOM 1894 C C . THR A 1 255 ? -17.011 -4.087 2.042 1.00 94.00 255 THR A C 1
ATOM 1896 O O . THR A 1 255 ? -16.328 -4.116 3.065 1.00 94.00 255 THR A O 1
ATOM 1899 N N . ALA A 1 256 ? -16.960 -5.041 1.127 1.00 89.81 256 ALA A N 1
ATOM 1900 C CA . ALA A 1 256 ? -15.903 -6.030 1.064 1.00 89.81 256 ALA A CA 1
ATOM 1901 C C . ALA A 1 256 ? -15.070 -5.814 -0.194 1.00 89.81 256 ALA A C 1
ATOM 1903 O O . ALA A 1 256 ? -15.565 -5.297 -1.199 1.00 89.81 256 ALA A O 1
ATOM 1904 N N . TRP A 1 257 ? -13.808 -6.214 -0.115 1.00 87.38 257 TRP A N 1
ATOM 1905 C CA . TRP A 1 257 ? -12.862 -6.079 -1.207 1.00 87.38 257 TRP A CA 1
ATOM 1906 C C . TRP A 1 257 ? -12.400 -7.444 -1.693 1.00 87.38 257 TRP A C 1
ATOM 1908 O O . TRP A 1 257 ? -12.142 -8.347 -0.893 1.00 87.38 257 TRP A O 1
ATOM 1918 N N . VAL A 1 258 ? -12.299 -7.577 -3.012 1.00 83.75 258 VAL A N 1
ATOM 1919 C CA . VAL A 1 258 ? -11.719 -8.746 -3.672 1.00 83.75 258 VAL A CA 1
ATOM 1920 C C . VAL A 1 258 ? -10.434 -8.308 -4.354 1.00 83.75 258 VAL A C 1
ATOM 1922 O O . VAL A 1 258 ? -10.438 -7.347 -5.127 1.00 83.75 258 VAL A O 1
ATOM 1925 N N . GLU A 1 259 ? -9.341 -9.000 -4.045 1.00 79.94 259 GLU A N 1
ATOM 1926 C CA . GLU A 1 259 ? -8.083 -8.823 -4.760 1.00 79.94 259 GLU A CA 1
ATOM 1927 C C . GLU A 1 259 ? -8.264 -9.169 -6.232 1.00 79.94 259 GLU A C 1
ATOM 1929 O O . GLU A 1 259 ? -8.819 -10.212 -6.578 1.00 79.94 259 GLU A O 1
ATOM 1934 N N . ASN A 1 260 ? -7.791 -8.279 -7.097 1.00 83.06 260 ASN A N 1
ATOM 1935 C CA . ASN A 1 260 ? -7.742 -8.543 -8.519 1.00 83.06 260 ASN A CA 1
ATOM 1936 C C . ASN A 1 260 ? -6.347 -9.078 -8.844 1.00 83.06 260 ASN A C 1
ATOM 1938 O O . ASN A 1 260 ? -5.346 -8.447 -8.529 1.00 83.06 260 ASN A O 1
ATOM 1942 N N . HIS A 1 261 ? -6.289 -10.226 -9.507 1.00 84.00 261 HIS A N 1
ATOM 1943 C CA . HIS A 1 261 ? -5.057 -10.787 -10.054 1.00 84.00 261 HIS A CA 1
ATOM 1944 C C . HIS A 1 261 ? -5.286 -11.073 -11.530 1.00 84.00 261 HIS A C 1
ATOM 1946 O O . HIS A 1 261 ? -6.406 -11.425 -11.916 1.00 84.00 261 HIS A O 1
ATOM 1952 N N . ASN A 1 262 ? -4.257 -10.901 -12.361 1.00 89.25 262 ASN A N 1
ATOM 1953 C CA . ASN A 1 262 ? -4.395 -11.221 -13.774 1.00 89.25 262 ASN A CA 1
ATOM 1954 C C . ASN A 1 262 ? -4.509 -12.746 -13.942 1.00 89.25 262 ASN A C 1
ATOM 1956 O O . ASN A 1 262 ? -3.539 -13.438 -13.636 1.00 89.25 262 ASN A O 1
ATOM 1960 N N . PRO A 1 263 ? -5.645 -13.277 -14.442 1.00 89.00 263 PRO A N 1
ATOM 1961 C CA . PRO A 1 263 ? -5.838 -14.719 -14.591 1.00 89.00 263 PRO A CA 1
ATOM 1962 C C . PRO A 1 263 ? -4.887 -15.371 -15.605 1.00 89.00 263 PRO A C 1
ATOM 1964 O O . PRO A 1 263 ? -4.771 -16.593 -15.609 1.00 89.00 263 PRO A O 1
ATOM 1967 N N . ASP A 1 264 ? -4.206 -14.584 -16.443 1.00 88.44 264 ASP A N 1
ATOM 1968 C CA . ASP A 1 264 ? -3.208 -15.086 -17.395 1.00 88.44 264 ASP A CA 1
ATOM 1969 C C . ASP A 1 264 ? -1.884 -15.492 -16.717 1.00 88.44 264 ASP A C 1
ATOM 1971 O O . ASP A 1 264 ? -1.014 -16.084 -17.358 1.00 88.44 264 ASP A O 1
ATOM 1975 N N . TYR A 1 265 ? -1.714 -15.171 -15.430 1.00 89.75 265 TYR A N 1
ATOM 1976 C CA . TYR A 1 265 ? -0.505 -15.442 -14.660 1.00 89.75 265 TYR A CA 1
ATOM 1977 C C . TYR A 1 265 ? -0.822 -16.215 -13.382 1.00 89.75 265 TYR A C 1
ATOM 1979 O O . TYR A 1 265 ? -1.888 -16.081 -12.781 1.00 89.75 265 TYR A O 1
ATOM 1987 N N . GLU A 1 266 ? 0.146 -17.010 -12.932 1.00 86.88 266 GLU A N 1
ATOM 1988 C CA . GLU A 1 266 ? 0.088 -17.632 -11.614 1.00 86.88 266 GLU A CA 1
ATOM 1989 C C . GLU A 1 266 ? 0.055 -16.557 -10.516 1.00 86.88 266 GLU A C 1
ATOM 1991 O O . GLU A 1 266 ? 0.674 -15.497 -10.645 1.00 86.88 266 GLU A O 1
ATOM 1996 N N . THR A 1 267 ? -0.697 -16.821 -9.446 1.00 83.94 267 THR A N 1
ATOM 1997 C CA . THR A 1 267 ? -0.793 -15.947 -8.271 1.00 83.94 267 THR A CA 1
ATOM 1998 C C . THR A 1 267 ? -0.092 -16.613 -7.098 1.00 83.94 267 THR A C 1
ATOM 2000 O O . THR A 1 267 ? -0.381 -17.766 -6.779 1.00 83.94 267 THR A O 1
ATOM 2003 N N . PHE A 1 268 ? 0.801 -15.873 -6.447 1.00 82.25 268 PHE A N 1
ATOM 2004 C CA . PHE A 1 268 ? 1.555 -16.331 -5.283 1.00 82.25 268 PHE A CA 1
ATOM 2005 C C . PHE A 1 268 ? 1.040 -15.667 -4.005 1.00 82.25 268 PHE A C 1
ATOM 2007 O O . PHE A 1 268 ? 0.519 -14.554 -4.059 1.00 82.25 268 PHE A O 1
ATOM 2014 N N . ASP A 1 269 ? 1.255 -16.306 -2.850 1.00 75.31 269 ASP A N 1
ATOM 2015 C CA . ASP A 1 269 ? 0.966 -15.699 -1.539 1.00 75.31 269 ASP A CA 1
ATOM 2016 C C . ASP A 1 269 ? 1.750 -14.386 -1.346 1.00 75.31 269 ASP A C 1
ATOM 2018 O O . ASP A 1 269 ? 1.226 -13.411 -0.812 1.00 75.31 269 ASP A O 1
ATOM 2022 N N . ASN A 1 270 ? 2.995 -14.354 -1.840 1.00 78.19 270 ASN A N 1
ATOM 2023 C CA . ASN A 1 270 ? 3.813 -13.154 -1.967 1.00 78.19 270 ASN A CA 1
ATOM 2024 C C . ASN A 1 270 ? 3.978 -12.804 -3.449 1.00 78.19 270 ASN A C 1
ATOM 2026 O O . ASN A 1 270 ? 4.777 -13.411 -4.157 1.00 78.19 270 ASN A O 1
ATOM 2030 N N . ASN A 1 271 ? 3.198 -11.833 -3.923 1.00 86.31 271 ASN A N 1
ATOM 2031 C CA . ASN A 1 271 ? 3.012 -11.567 -5.346 1.00 86.31 271 ASN A CA 1
ATOM 2032 C C . ASN A 1 271 ? 3.748 -10.318 -5.859 1.00 86.31 271 ASN A C 1
ATOM 2034 O O . ASN A 1 271 ? 3.594 -9.977 -7.028 1.00 86.31 271 ASN A O 1
ATOM 2038 N N . CYS A 1 272 ? 4.523 -9.620 -5.021 1.00 91.62 272 CYS A N 1
ATOM 2039 C CA . CYS A 1 272 ? 5.119 -8.318 -5.345 1.00 91.62 272 CYS A CA 1
ATOM 2040 C C . CYS A 1 272 ? 5.978 -8.340 -6.620 1.00 91.62 272 CYS A C 1
ATOM 2042 O O . CYS A 1 272 ? 5.682 -7.621 -7.574 1.00 91.62 272 CYS A O 1
ATOM 2044 N N . ALA A 1 273 ? 6.983 -9.215 -6.685 1.00 93.56 273 ALA A N 1
ATOM 2045 C CA . ALA A 1 273 ? 7.872 -9.320 -7.841 1.00 93.56 273 ALA A CA 1
ATOM 2046 C C . ALA A 1 273 ? 7.147 -9.839 -9.090 1.00 93.56 273 ALA A C 1
ATOM 2048 O O . ALA A 1 273 ? 7.318 -9.281 -10.170 1.00 93.56 273 ALA A O 1
ATOM 2049 N N . ASN A 1 274 ? 6.268 -10.835 -8.943 1.00 94.19 274 ASN A N 1
ATOM 2050 C CA . ASN A 1 274 ? 5.453 -11.340 -10.050 1.00 94.19 274 ASN A CA 1
ATOM 2051 C C . ASN A 1 274 ? 4.552 -10.238 -10.640 1.00 94.19 274 ASN A C 1
ATOM 2053 O O . ASN A 1 274 ? 4.485 -10.076 -11.855 1.00 94.19 274 ASN A O 1
ATOM 2057 N N . PHE A 1 275 ? 3.902 -9.437 -9.793 1.00 95.88 275 PHE A N 1
ATOM 2058 C CA . PHE A 1 275 ? 3.079 -8.297 -10.203 1.00 95.88 275 PHE A CA 1
ATOM 2059 C C . PHE A 1 275 ? 3.893 -7.216 -10.929 1.00 95.88 275 PHE A C 1
ATOM 2061 O O . PHE A 1 275 ? 3.469 -6.722 -11.980 1.00 95.88 275 PHE A O 1
ATOM 2068 N N . VAL A 1 276 ? 5.072 -6.863 -10.406 1.00 97.56 276 VAL A N 1
ATOM 2069 C CA . VAL A 1 276 ? 5.966 -5.901 -11.065 1.00 97.56 276 VAL A CA 1
ATOM 2070 C C . VAL A 1 276 ? 6.447 -6.453 -12.408 1.00 97.56 276 VAL A C 1
ATOM 2072 O O . VAL A 1 276 ? 6.340 -5.753 -13.410 1.00 97.56 276 VAL A O 1
ATOM 2075 N N . SER A 1 277 ? 6.865 -7.720 -12.480 1.00 97.56 277 SER A N 1
ATOM 2076 C CA . SER A 1 277 ? 7.291 -8.358 -13.733 1.00 97.56 277 SER A CA 1
ATOM 2077 C C . SER A 1 277 ? 6.191 -8.369 -14.795 1.00 97.56 277 SER A C 1
ATOM 2079 O O . SER A 1 277 ? 6.441 -8.063 -15.959 1.00 97.56 277 SER A O 1
ATOM 2081 N N . GLN A 1 278 ? 4.945 -8.638 -14.401 1.00 97.31 278 GLN A N 1
ATOM 2082 C CA . GLN A 1 278 ? 3.801 -8.527 -15.306 1.00 97.31 278 GLN A CA 1
ATOM 2083 C C . GLN A 1 278 ? 3.598 -7.093 -15.818 1.00 97.31 278 GLN A C 1
ATOM 2085 O O . GLN A 1 278 ? 3.299 -6.902 -16.995 1.00 97.31 278 GLN A O 1
ATOM 2090 N N . SER A 1 279 ? 3.790 -6.093 -14.953 1.00 97.94 279 SER A N 1
ATOM 2091 C CA . SER A 1 279 ? 3.690 -4.676 -15.323 1.00 97.94 279 SER A CA 1
ATOM 2092 C C . SER A 1 279 ? 4.786 -4.283 -16.317 1.00 97.94 279 SER A C 1
ATOM 2094 O O . SER A 1 279 ? 4.493 -3.675 -17.342 1.00 97.94 279 SER A O 1
ATOM 2096 N N . LEU A 1 280 ? 6.029 -4.711 -16.080 1.00 97.25 280 LEU A N 1
ATOM 2097 C CA . LEU A 1 280 ? 7.152 -4.509 -17.002 1.00 97.25 280 LEU A CA 1
ATOM 2098 C C . LEU A 1 280 ? 6.908 -5.182 -18.357 1.00 97.25 280 LEU A C 1
ATOM 2100 O O . LEU A 1 280 ? 7.151 -4.583 -19.403 1.00 97.25 280 LEU A O 1
ATOM 2104 N N . HIS A 1 281 ? 6.372 -6.407 -18.351 1.00 96.19 281 HIS A N 1
ATOM 2105 C CA . HIS A 1 281 ? 6.030 -7.116 -19.582 1.00 96.19 281 HIS A CA 1
ATOM 2106 C C . HIS A 1 281 ? 4.925 -6.401 -20.368 1.00 96.19 281 HIS A C 1
ATOM 2108 O O . HIS A 1 281 ? 5.022 -6.279 -21.587 1.00 96.19 281 HIS A O 1
ATOM 2114 N N . ALA A 1 282 ? 3.903 -5.883 -19.681 1.00 96.12 282 ALA A N 1
ATOM 2115 C CA . ALA A 1 282 ? 2.869 -5.058 -20.303 1.00 96.12 282 ALA A CA 1
ATOM 2116 C C . ALA A 1 282 ? 3.432 -3.747 -20.880 1.00 96.12 282 ALA A C 1
ATOM 2118 O O . ALA A 1 282 ? 2.923 -3.265 -21.887 1.00 96.12 282 ALA A O 1
ATOM 2119 N N . GLY A 1 283 ? 4.501 -3.214 -20.280 1.00 95.19 283 GLY A N 1
ATOM 2120 C CA . GLY A 1 283 ? 5.285 -2.097 -20.807 1.00 95.19 283 GLY A CA 1
ATOM 2121 C C . GLY A 1 283 ? 6.258 -2.459 -21.932 1.00 95.19 283 GLY A C 1
ATOM 2122 O O . GLY A 1 283 ? 7.016 -1.599 -22.357 1.00 95.19 283 GLY A O 1
ATOM 2123 N N . GLY A 1 284 ? 6.282 -3.703 -22.418 1.00 92.56 284 GLY A N 1
ATOM 2124 C CA . GLY A 1 284 ? 7.096 -4.094 -23.575 1.00 92.56 284 GLY A CA 1
ATOM 2125 C C . GLY A 1 284 ? 8.430 -4.768 -23.255 1.00 92.56 284 GLY A C 1
ATOM 2126 O O . GLY A 1 284 ? 9.191 -5.049 -24.179 1.00 92.56 284 GLY A O 1
ATOM 2127 N N . TRP A 1 285 ? 8.720 -5.092 -21.988 1.00 92.56 285 TRP A N 1
ATOM 2128 C CA . TRP A 1 285 ? 9.879 -5.936 -21.678 1.00 92.56 285 TRP A CA 1
ATOM 2129 C C . TRP A 1 285 ? 9.725 -7.310 -22.339 1.00 92.56 285 TRP A C 1
ATOM 2131 O O . TRP A 1 285 ? 8.750 -8.041 -22.107 1.00 92.56 285 TRP A O 1
ATOM 2141 N N . GLU A 1 286 ? 10.709 -7.675 -23.157 1.00 91.00 286 GLU A N 1
ATOM 2142 C CA . GLU A 1 286 ? 10.747 -8.968 -23.828 1.00 91.00 286 GLU A CA 1
ATOM 2143 C C . GLU A 1 286 ? 11.149 -10.068 -22.842 1.00 91.00 286 GLU A C 1
ATOM 2145 O O . GLU A 1 286 ? 12.124 -9.948 -22.097 1.00 91.00 286 GLU A O 1
ATOM 2150 N N . LYS A 1 287 ? 10.399 -11.174 -22.851 1.00 91.94 287 LYS A N 1
ATOM 2151 C CA . LYS A 1 287 ? 10.729 -12.341 -22.031 1.00 91.94 287 LYS A CA 1
ATOM 2152 C C . LYS A 1 287 ? 12.027 -12.966 -22.526 1.00 91.94 287 LYS A C 1
ATOM 2154 O O . LYS A 1 287 ? 12.135 -13.357 -23.688 1.00 91.94 287 LYS A O 1
ATOM 2159 N N . ALA A 1 288 ? 12.975 -13.139 -21.617 1.00 90.44 288 ALA A N 1
ATOM 2160 C CA . ALA A 1 288 ? 14.169 -13.930 -21.855 1.00 90.44 288 ALA A C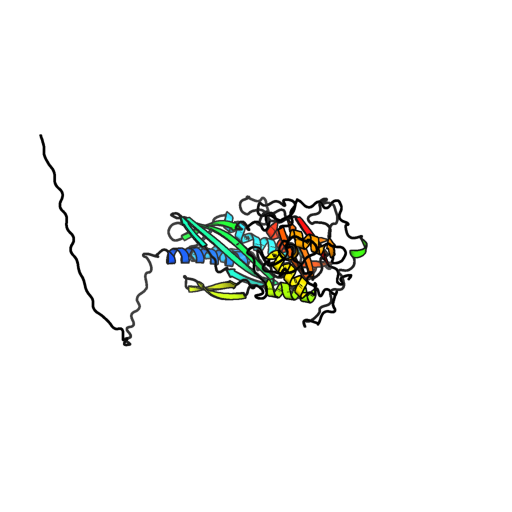A 1
ATOM 2161 C C . ALA A 1 288 ? 13.888 -15.366 -21.393 1.00 90.44 288 ALA A C 1
ATOM 2163 O O . ALA A 1 288 ? 13.958 -15.675 -20.207 1.00 90.44 288 ALA A O 1
ATOM 2164 N N . GLY A 1 289 ? 13.490 -16.234 -22.326 1.00 87.12 289 GLY A N 1
ATOM 2165 C CA . GLY A 1 289 ? 13.176 -17.633 -22.025 1.00 87.12 289 GLY A CA 1
ATOM 2166 C C . GLY A 1 289 ? 14.399 -18.442 -21.578 1.00 87.12 289 GLY A C 1
ATOM 2167 O O . GLY A 1 289 ? 15.541 -18.076 -21.841 1.00 87.12 289 GLY A O 1
ATOM 2168 N N . GLY A 1 290 ? 14.157 -19.585 -20.941 1.00 88.62 290 GLY A N 1
ATOM 2169 C CA . GLY A 1 290 ? 15.216 -20.440 -20.413 1.00 88.62 290 GLY A CA 1
ATOM 2170 C C . GLY A 1 290 ? 14.670 -21.719 -19.784 1.00 88.62 290 GLY A C 1
ATOM 2171 O O . GLY A 1 290 ? 13.461 -21.916 -19.686 1.00 88.62 290 GLY A O 1
ATOM 2172 N N . TRP A 1 291 ? 15.573 -22.615 -19.383 1.00 88.50 291 TRP A N 1
ATOM 2173 C CA . TRP A 1 291 ? 15.230 -23.888 -18.725 1.00 88.50 291 TRP A CA 1
ATOM 2174 C C . TRP A 1 291 ? 15.590 -23.901 -17.239 1.00 88.50 291 TRP A C 1
ATOM 2176 O O . TRP A 1 291 ? 15.067 -24.738 -16.499 1.00 88.50 291 TRP A O 1
ATOM 2186 N N . ASN A 1 292 ? 16.529 -23.038 -16.840 1.00 86.94 292 ASN A N 1
ATOM 2187 C CA . ASN A 1 292 ? 17.041 -22.918 -15.485 1.00 86.94 292 ASN A CA 1
ATOM 2188 C C . ASN A 1 292 ? 16.304 -21.783 -14.775 1.00 86.94 292 ASN A C 1
ATOM 2190 O O . ASN A 1 292 ? 16.337 -20.648 -15.242 1.00 86.94 292 ASN A O 1
ATOM 2194 N N . LYS A 1 293 ? 15.662 -22.090 -13.647 1.00 87.44 293 LYS A N 1
ATOM 2195 C CA . LYS A 1 293 ? 14.919 -21.091 -12.877 1.00 87.44 293 LYS A CA 1
ATOM 2196 C C . LYS A 1 293 ? 15.829 -20.045 -12.228 1.00 87.44 293 LYS A C 1
ATOM 2198 O O . LYS A 1 293 ? 15.377 -18.928 -12.020 1.00 87.44 293 LYS A O 1
ATOM 2203 N N . ASP A 1 294 ? 17.080 -20.416 -11.941 1.00 87.25 294 ASP A N 1
ATOM 2204 C CA . ASP A 1 294 ? 18.057 -19.621 -11.182 1.00 87.25 294 ASP A CA 1
ATOM 2205 C C . ASP A 1 294 ? 19.071 -18.891 -12.074 1.00 87.25 294 ASP A C 1
ATOM 2207 O O . ASP A 1 294 ? 20.078 -18.385 -11.587 1.00 87.25 294 ASP A O 1
ATOM 2211 N N . ASP A 1 295 ? 18.858 -18.891 -13.391 1.00 87.25 295 ASP A N 1
ATOM 2212 C CA . ASP A 1 295 ? 19.712 -18.152 -14.317 1.00 87.25 295 ASP A CA 1
ATOM 2213 C C . ASP A 1 295 ? 19.347 -16.665 -14.302 1.00 87.25 295 ASP A C 1
ATOM 2215 O O . ASP A 1 295 ? 18.245 -16.288 -14.703 1.00 87.25 295 ASP A O 1
ATOM 2219 N N . ASP A 1 296 ? 20.306 -15.829 -13.905 1.00 86.81 296 ASP A N 1
ATOM 2220 C CA . ASP A 1 296 ? 20.168 -14.373 -13.823 1.00 86.81 296 ASP A CA 1
ATOM 2221 C C . ASP A 1 296 ? 19.892 -13.700 -15.180 1.00 86.81 296 ASP A C 1
ATOM 2223 O O . ASP A 1 296 ? 19.535 -12.527 -15.218 1.00 86.81 296 ASP A O 1
ATOM 2227 N N . ASN A 1 297 ? 20.029 -14.408 -16.307 1.00 88.19 297 ASN A N 1
ATOM 2228 C CA . ASN A 1 297 ? 19.680 -13.889 -17.635 1.00 88.19 297 ASN A CA 1
ATOM 2229 C C . ASN A 1 297 ? 18.299 -14.330 -18.125 1.00 88.19 297 ASN A C 1
ATOM 2231 O O . ASN A 1 297 ? 17.779 -13.755 -19.083 1.00 88.19 297 ASN A O 1
ATOM 2235 N N . THR A 1 298 ? 17.708 -15.343 -17.495 1.00 91.25 298 THR A N 1
ATOM 2236 C CA . THR A 1 298 ? 16.361 -15.810 -17.822 1.00 91.25 298 THR A CA 1
ATOM 2237 C C . THR A 1 298 ? 15.369 -14.918 -17.094 1.00 91.25 298 THR A C 1
ATOM 2239 O O . THR A 1 298 ? 15.535 -14.733 -15.904 1.00 91.25 298 THR A O 1
ATOM 2242 N N . TRP A 1 299 ? 14.353 -14.376 -17.765 1.00 94.38 299 TRP A N 1
ATOM 2243 C CA . TRP A 1 299 ? 13.242 -13.612 -17.181 1.00 94.38 299 TRP A CA 1
ATOM 2244 C C . TRP A 1 299 ? 11.956 -13.972 -17.919 1.00 94.38 299 TRP A C 1
ATOM 2246 O O . TRP A 1 299 ? 11.704 -13.519 -19.038 1.00 94.38 299 TRP A O 1
ATOM 2256 N N . THR A 1 300 ? 11.171 -14.864 -17.322 1.00 94.25 300 THR A N 1
ATOM 2257 C CA . THR A 1 300 ? 9.932 -15.376 -17.911 1.00 94.25 300 THR A CA 1
ATOM 2258 C C . THR A 1 300 ? 8.990 -15.869 -16.818 1.00 94.25 300 THR A C 1
ATOM 2260 O O . THR A 1 300 ? 9.428 -16.405 -15.801 1.00 94.25 300 THR A O 1
ATOM 2263 N N . ASN A 1 301 ? 7.685 -15.733 -17.050 1.00 92.38 301 ASN A N 1
ATOM 2264 C CA . ASN A 1 301 ? 6.655 -16.344 -16.209 1.00 92.38 301 ASN A CA 1
ATOM 2265 C C . ASN A 1 301 ? 6.464 -17.844 -16.483 1.00 92.38 301 ASN A C 1
ATOM 2267 O O . ASN A 1 301 ? 5.754 -18.508 -15.737 1.00 92.38 301 ASN A O 1
ATOM 2271 N N . ASP A 1 302 ? 7.045 -18.348 -17.572 1.00 91.88 302 ASP A N 1
ATOM 2272 C CA . ASP A 1 302 ? 6.906 -19.730 -18.022 1.00 91.88 302 ASP A CA 1
ATOM 2273 C C . ASP A 1 302 ? 8.242 -20.207 -18.604 1.00 91.88 302 ASP A C 1
ATOM 2275 O O . ASP A 1 302 ? 8.642 -19.839 -19.716 1.00 91.88 302 ASP A O 1
ATOM 2279 N N . LEU A 1 303 ? 9.001 -20.940 -17.794 1.00 90.12 303 LEU A N 1
ATOM 2280 C CA . LEU A 1 303 ? 10.230 -21.613 -18.203 1.00 90.12 303 LEU A CA 1
ATOM 2281 C C . LEU A 1 303 ? 9.909 -22.768 -19.152 1.00 90.12 303 LEU A C 1
ATOM 2283 O O . LEU A 1 303 ? 8.862 -23.400 -19.066 1.00 90.12 303 LEU A O 1
ATOM 2287 N N . PHE A 1 304 ? 10.856 -23.138 -20.013 1.00 84.69 304 PHE A N 1
ATOM 2288 C CA . PHE A 1 304 ? 10.669 -24.297 -20.879 1.00 84.69 304 PHE A CA 1
ATOM 2289 C C . PHE A 1 304 ? 10.531 -25.591 -20.050 1.00 84.69 304 PHE A C 1
ATOM 2291 O O . PHE A 1 304 ? 11.464 -26.031 -19.366 1.00 84.69 304 PHE A O 1
ATOM 2298 N N . GLY A 1 305 ? 9.355 -26.220 -20.140 1.00 74.12 305 GLY A N 1
ATOM 2299 C CA . GLY A 1 305 ? 8.979 -27.414 -19.376 1.00 74.12 305 GLY A CA 1
ATOM 2300 C C . GLY A 1 305 ? 8.049 -27.093 -18.194 1.00 74.12 305 GLY A C 1
ATOM 2301 O O . GLY A 1 305 ? 7.565 -25.979 -18.074 1.00 74.12 305 GLY A O 1
ATOM 2302 N N . PRO A 1 306 ? 7.759 -28.052 -17.298 1.00 67.81 306 PRO A N 1
ATOM 2303 C CA . PRO A 1 306 ? 6.790 -27.859 -16.213 1.00 67.81 306 PRO A CA 1
ATOM 2304 C C . PRO A 1 306 ? 7.408 -27.114 -15.014 1.00 67.81 306 PRO A C 1
ATOM 2306 O O . PRO A 1 306 ? 7.416 -27.641 -13.903 1.00 67.81 306 PRO A O 1
ATOM 2309 N N . ARG A 1 307 ? 8.028 -25.949 -15.240 1.00 74.50 307 ARG A N 1
ATOM 2310 C CA . ARG A 1 307 ? 8.911 -25.299 -14.251 1.00 74.50 307 ARG A CA 1
ATOM 2311 C C . ARG A 1 307 ? 8.430 -23.946 -13.725 1.00 74.50 307 ARG A C 1
ATOM 2313 O O . ARG A 1 307 ? 9.069 -23.439 -12.810 1.00 74.50 307 ARG A O 1
ATOM 2320 N N . GLY A 1 308 ? 7.314 -23.417 -14.229 1.00 86.75 308 GLY A N 1
ATOM 2321 C CA . GLY A 1 308 ? 6.751 -22.152 -13.746 1.00 86.75 308 GLY A CA 1
ATOM 2322 C C . GLY A 1 308 ? 7.670 -20.952 -14.029 1.00 86.75 308 GLY A C 1
ATOM 2323 O O . GLY A 1 308 ? 8.456 -21.016 -14.981 1.00 86.75 308 GLY A O 1
ATOM 2324 N N . PRO A 1 309 ? 7.584 -19.863 -13.245 1.00 91.56 309 PRO A N 1
ATOM 2325 C CA . PRO A 1 309 ? 8.373 -18.651 -13.475 1.00 91.56 309 PRO A CA 1
ATOM 2326 C C . PRO A 1 309 ? 9.855 -18.802 -13.096 1.00 91.56 309 PRO A C 1
ATOM 2328 O O . PRO A 1 309 ? 10.224 -19.605 -12.238 1.00 91.56 309 PRO A O 1
ATOM 2331 N N . SER A 1 310 ? 10.716 -17.982 -13.707 1.00 92.38 310 SER A N 1
ATOM 2332 C CA . SER A 1 310 ? 12.106 -17.800 -13.264 1.00 92.38 310 SER A CA 1
ATOM 2333 C C . SER A 1 310 ? 12.185 -16.983 -11.973 1.00 92.38 310 SER A C 1
ATOM 2335 O O . SER A 1 310 ? 11.307 -16.171 -11.681 1.00 92.38 310 SER A O 1
ATOM 2337 N N . THR A 1 311 ? 13.268 -17.124 -11.208 1.00 91.00 311 THR A N 1
ATOM 2338 C CA . THR A 1 311 ? 13.434 -16.370 -9.954 1.00 91.00 311 THR A CA 1
ATOM 2339 C C . THR A 1 311 ? 13.577 -14.871 -10.197 1.00 91.00 311 THR A C 1
ATOM 2341 O O . THR A 1 311 ? 13.011 -14.077 -9.461 1.00 91.00 311 THR A O 1
ATOM 2344 N N . THR A 1 312 ? 14.220 -14.457 -11.286 1.00 92.62 312 THR A N 1
ATOM 2345 C CA . THR A 1 312 ? 14.233 -13.058 -11.764 1.00 92.62 312 THR A CA 1
ATOM 2346 C C . THR A 1 312 ? 12.841 -12.495 -12.074 1.00 92.62 312 THR A C 1
ATOM 2348 O O . THR A 1 312 ? 12.684 -11.280 -12.103 1.00 92.62 312 THR A O 1
ATOM 2351 N N . TRP A 1 313 ? 11.836 -13.344 -12.325 1.00 94.44 313 TRP A N 1
ATOM 2352 C CA . TRP A 1 313 ? 10.450 -12.931 -12.538 1.00 94.44 313 TRP A CA 1
ATOM 2353 C C . TRP A 1 313 ? 9.679 -12.859 -11.214 1.00 94.44 313 TRP A C 1
ATOM 2355 O O . TRP A 1 313 ? 8.895 -11.932 -11.005 1.00 94.44 313 TRP A O 1
ATOM 2365 N N . SER A 1 314 ? 9.874 -13.835 -10.322 1.00 92.00 314 SER A N 1
ATOM 2366 C CA . SER A 1 314 ? 9.026 -14.041 -9.138 1.00 92.00 314 SER A CA 1
ATOM 2367 C C . SER A 1 314 ? 9.661 -13.686 -7.787 1.00 92.00 314 SER A C 1
ATOM 2369 O O . SER A 1 314 ? 8.948 -13.702 -6.788 1.00 92.00 314 SER A O 1
ATOM 2371 N N . VAL A 1 315 ? 10.955 -13.353 -7.720 1.00 89.44 315 VAL A N 1
ATOM 2372 C CA . VAL A 1 315 ? 11.686 -13.021 -6.479 1.00 89.44 315 VAL A CA 1
ATOM 2373 C C . VAL A 1 315 ? 12.217 -11.587 -6.546 1.00 89.44 315 VAL A C 1
ATOM 2375 O O . VAL A 1 315 ? 12.914 -11.225 -7.492 1.00 89.44 315 VAL A O 1
ATOM 2378 N N . ALA A 1 316 ? 11.922 -10.771 -5.526 1.00 90.69 316 ALA A N 1
ATOM 2379 C CA . ALA A 1 316 ? 12.195 -9.329 -5.527 1.00 90.69 316 ALA A CA 1
ATOM 2380 C C . ALA A 1 316 ? 13.682 -8.991 -5.723 1.00 90.69 316 ALA A C 1
ATOM 2382 O O . ALA A 1 316 ? 14.012 -8.224 -6.623 1.00 90.69 316 ALA A O 1
ATOM 2383 N N . TYR A 1 317 ? 14.580 -9.614 -4.953 1.00 89.81 317 TYR A N 1
ATOM 2384 C CA . TYR A 1 317 ? 16.024 -9.416 -5.103 1.00 89.81 317 TYR A CA 1
ATOM 2385 C C . TYR A 1 317 ? 16.534 -9.772 -6.510 1.00 89.81 317 TYR A C 1
ATOM 2387 O O . TYR A 1 317 ? 17.266 -9.000 -7.125 1.00 89.81 317 TYR A O 1
ATOM 2395 N N . ARG A 1 318 ? 16.106 -10.915 -7.061 1.00 90.50 318 ARG A N 1
ATOM 2396 C CA . ARG A 1 318 ? 16.526 -11.357 -8.401 1.00 90.50 318 ARG A CA 1
ATOM 2397 C C . ARG A 1 318 ? 15.975 -10.448 -9.496 1.00 90.50 318 ARG A C 1
ATOM 2399 O O . ARG A 1 318 ? 16.680 -10.171 -10.462 1.00 90.50 318 ARG A O 1
ATOM 2406 N N . LEU A 1 319 ? 14.747 -9.953 -9.336 1.00 94.62 319 LEU A N 1
ATOM 2407 C CA . LEU A 1 319 ? 14.169 -8.953 -10.230 1.00 94.62 319 LEU A CA 1
ATOM 2408 C C . LEU A 1 319 ? 14.942 -7.630 -10.162 1.00 94.62 319 LEU A C 1
ATOM 2410 O O . LEU A 1 319 ? 15.223 -7.045 -11.205 1.00 94.62 319 LEU A O 1
ATOM 2414 N N . TRP A 1 320 ? 15.334 -7.182 -8.966 1.00 94.06 320 TRP A N 1
ATOM 2415 C CA . TRP A 1 320 ? 16.180 -6.000 -8.796 1.00 94.06 320 TRP A CA 1
ATOM 2416 C C . TRP A 1 320 ? 17.511 -6.162 -9.536 1.00 94.06 320 TRP A C 1
ATOM 2418 O O . TRP A 1 320 ? 17.833 -5.328 -10.380 1.00 94.06 320 TRP A O 1
ATOM 2428 N N . THR A 1 321 ? 18.236 -7.267 -9.315 1.00 90.00 321 THR A N 1
ATOM 2429 C CA . THR A 1 321 ? 19.499 -7.559 -10.019 1.00 90.00 321 THR A CA 1
ATOM 2430 C C . THR A 1 321 ? 19.314 -7.602 -11.536 1.00 90.00 321 THR A C 1
ATOM 2432 O O . THR A 1 321 ? 20.139 -7.074 -12.281 1.00 90.00 321 THR A O 1
ATOM 2435 N N . TYR A 1 322 ? 18.214 -8.191 -12.010 1.00 91.56 322 TYR A N 1
ATOM 2436 C CA . TYR A 1 322 ? 17.888 -8.238 -13.433 1.00 91.56 322 TYR A CA 1
ATOM 2437 C C . TYR A 1 322 ? 17.614 -6.842 -14.026 1.00 91.56 322 TYR A C 1
ATOM 2439 O O . TYR A 1 322 ? 17.998 -6.566 -15.171 1.00 91.56 322 TYR A O 1
ATOM 2447 N N . ALA A 1 323 ? 16.966 -5.964 -13.253 1.00 93.69 323 ALA A N 1
ATOM 2448 C CA . ALA A 1 323 ? 16.554 -4.629 -13.674 1.00 93.69 323 ALA A CA 1
ATOM 2449 C C . ALA A 1 323 ? 17.696 -3.602 -13.694 1.00 93.69 323 ALA A C 1
ATOM 2451 O O . ALA A 1 323 ? 17.722 -2.763 -14.590 1.00 93.69 323 ALA A O 1
ATOM 2452 N N . ILE A 1 324 ? 18.660 -3.689 -12.771 1.00 90.75 324 ILE A N 1
ATOM 2453 C CA . ILE A 1 324 ? 19.803 -2.753 -12.682 1.00 90.75 324 ILE A CA 1
ATOM 2454 C C . ILE A 1 324 ? 20.944 -3.057 -13.666 1.00 90.75 324 ILE A C 1
ATOM 2456 O O . ILE A 1 324 ? 22.046 -2.532 -13.529 1.00 90.75 324 ILE A O 1
ATOM 2460 N N . ASN A 1 325 ? 20.724 -3.954 -14.623 1.00 84.06 325 ASN A N 1
ATOM 2461 C CA . ASN A 1 325 ? 21.696 -4.222 -15.673 1.00 84.06 325 ASN A CA 1
ATOM 2462 C C . ASN A 1 325 ? 21.794 -3.013 -16.618 1.00 84.06 325 ASN A C 1
ATOM 2464 O O . ASN A 1 325 ? 20.761 -2.470 -17.013 1.00 84.06 325 ASN A O 1
ATOM 2468 N N . ASP A 1 326 ? 23.008 -2.684 -17.074 1.00 77.50 326 ASP A N 1
ATOM 2469 C CA . ASP A 1 326 ? 23.300 -1.588 -18.010 1.00 77.50 326 ASP A CA 1
ATOM 2470 C C . ASP A 1 326 ? 22.402 -1.555 -19.258 1.00 77.50 326 ASP A C 1
ATOM 2472 O O . ASP A 1 326 ? 22.240 -0.503 -19.866 1.00 77.50 326 ASP A O 1
ATOM 2476 N N . LYS A 1 327 ? 21.783 -2.664 -19.669 1.00 83.12 327 LYS A N 1
ATOM 2477 C CA . LYS A 1 327 ? 20.838 -2.688 -20.796 1.00 83.12 327 LYS A CA 1
ATOM 2478 C C . LYS A 1 327 ? 19.422 -2.208 -20.462 1.00 83.12 327 LYS A C 1
ATOM 2480 O O . LYS A 1 327 ? 18.684 -1.893 -21.390 1.00 83.12 327 LYS A O 1
ATOM 2485 N N . ARG A 1 328 ? 19.015 -2.194 -19.188 1.00 88.69 328 ARG A N 1
ATOM 2486 C CA . ARG A 1 328 ? 17.607 -2.040 -18.763 1.00 88.69 328 ARG A CA 1
ATOM 2487 C C . ARG A 1 328 ? 17.359 -0.891 -17.804 1.00 88.69 328 ARG A C 1
ATOM 2489 O O . ARG A 1 328 ? 16.295 -0.287 -17.873 1.00 88.69 328 ARG A O 1
ATOM 2496 N N . GLY A 1 329 ? 18.308 -0.587 -16.933 1.00 91.00 329 GLY A N 1
ATOM 2497 C CA . GLY A 1 329 ? 18.115 0.419 -15.903 1.00 91.00 329 GLY A CA 1
ATOM 2498 C C . GLY A 1 329 ? 19.394 0.719 -15.148 1.00 91.00 329 GLY A C 1
ATOM 2499 O O . GLY A 1 329 ? 20.433 0.104 -15.375 1.00 91.00 329 GLY A O 1
ATOM 2500 N N . GLU A 1 330 ? 19.302 1.685 -14.251 1.00 90.19 330 GLU A N 1
ATOM 2501 C CA . GLU A 1 330 ? 20.371 2.089 -13.356 1.00 90.19 330 GLU A CA 1
ATOM 2502 C C . GLU A 1 330 ? 19.856 2.107 -11.919 1.00 90.19 330 GLU A C 1
ATOM 2504 O O . GLU A 1 330 ? 18.753 2.579 -11.628 1.00 90.19 330 GLU A O 1
ATOM 2509 N N . ARG A 1 331 ? 20.658 1.563 -10.998 1.00 90.75 331 ARG A N 1
ATOM 2510 C CA . ARG A 1 331 ? 20.368 1.703 -9.570 1.00 90.75 331 ARG A CA 1
ATOM 2511 C C . ARG A 1 331 ? 20.548 3.165 -9.178 1.00 90.75 331 ARG A C 1
ATOM 2513 O O . ARG A 1 331 ? 21.513 3.791 -9.599 1.00 90.75 331 ARG A O 1
ATOM 2520 N N . LEU A 1 332 ? 19.686 3.676 -8.316 1.00 91.19 332 LEU A N 1
ATOM 2521 C CA . LEU A 1 332 ? 19.865 4.978 -7.684 1.00 91.19 332 LEU A CA 1
ATOM 2522 C C . LEU A 1 332 ? 20.409 4.809 -6.250 1.00 91.19 332 LEU A C 1
ATOM 2524 O O . LEU A 1 332 ? 20.570 3.682 -5.764 1.00 91.19 332 LEU A O 1
ATOM 2528 N N . ARG A 1 333 ? 20.738 5.911 -5.560 1.00 90.00 333 ARG A N 1
ATOM 2529 C CA . ARG A 1 333 ? 21.183 5.841 -4.157 1.00 90.00 333 ARG A CA 1
ATOM 2530 C C . ARG A 1 333 ? 20.037 5.385 -3.250 1.00 90.00 333 ARG A C 1
ATOM 2532 O O . ARG A 1 333 ? 18.901 5.831 -3.403 1.00 90.00 333 ARG A O 1
ATOM 2539 N N . THR A 1 334 ? 20.349 4.532 -2.278 1.00 90.69 334 THR A N 1
ATOM 2540 C CA . THR A 1 334 ? 19.380 3.997 -1.311 1.00 90.69 334 THR A CA 1
ATOM 2541 C C . THR A 1 334 ? 18.760 5.087 -0.440 1.00 90.69 334 THR A C 1
ATOM 2543 O O . THR A 1 334 ? 19.374 6.123 -0.177 1.00 90.69 334 THR A O 1
ATOM 2546 N N . TRP A 1 335 ? 17.535 4.846 0.027 1.00 90.12 335 TRP A N 1
ATOM 2547 C CA . TRP A 1 335 ? 16.859 5.707 0.997 1.00 90.12 335 TRP A CA 1
ATOM 2548 C C . TRP A 1 335 ? 16.448 4.909 2.247 1.00 90.12 335 TRP A C 1
ATOM 2550 O O . TRP A 1 335 ? 15.901 3.825 2.089 1.00 90.12 335 TRP A O 1
ATOM 2560 N N . PRO A 1 336 ? 16.594 5.428 3.476 1.00 88.44 336 PRO A N 1
ATOM 2561 C CA . PRO A 1 336 ? 17.244 6.694 3.812 1.00 88.44 336 PRO A CA 1
ATOM 2562 C C . PRO A 1 336 ? 18.736 6.668 3.439 1.00 88.44 336 PRO A C 1
ATOM 2564 O O . PRO A 1 336 ? 19.314 5.587 3.345 1.00 88.44 336 PRO A O 1
ATOM 2567 N N . PRO A 1 337 ? 19.356 7.828 3.159 1.00 82.00 337 PRO A N 1
ATOM 2568 C CA . PRO A 1 337 ? 20.779 7.866 2.847 1.00 82.00 337 PRO A CA 1
ATOM 2569 C C . PRO A 1 337 ? 21.624 7.446 4.055 1.00 82.00 337 PRO A C 1
ATOM 2571 O O . PRO A 1 337 ? 21.313 7.820 5.186 1.00 82.00 337 PRO A O 1
ATOM 2574 N N . ASP A 1 338 ? 22.731 6.742 3.796 1.00 76.31 338 ASP A N 1
ATOM 2575 C CA . ASP A 1 338 ? 23.704 6.346 4.830 1.00 76.31 338 ASP A CA 1
ATOM 2576 C C . ASP A 1 338 ? 24.268 7.562 5.586 1.00 76.31 338 ASP A C 1
ATOM 2578 O O . ASP A 1 338 ? 24.495 7.511 6.796 1.00 76.31 338 ASP A O 1
ATOM 2582 N N . ASP A 1 339 ? 24.470 8.671 4.866 1.00 75.94 339 ASP A N 1
ATOM 2583 C CA . ASP A 1 339 ? 24.765 9.981 5.437 1.00 75.94 339 ASP A CA 1
ATOM 2584 C C . ASP A 1 339 ? 23.480 10.832 5.467 1.00 75.94 339 ASP A C 1
ATOM 2586 O O . ASP A 1 339 ? 23.074 11.365 4.428 1.00 75.94 339 ASP A O 1
ATOM 2590 N N . PRO A 1 340 ? 22.846 11.018 6.640 1.00 67.75 340 PRO A N 1
ATOM 2591 C CA . PRO A 1 340 ? 21.626 11.812 6.772 1.00 67.75 340 PRO A CA 1
ATOM 2592 C C . PRO A 1 340 ? 21.855 13.315 6.549 1.00 67.75 340 PRO A C 1
ATOM 2594 O O . PRO A 1 340 ? 20.891 14.076 6.503 1.00 67.75 340 PRO A O 1
ATOM 2597 N N . THR A 1 341 ? 23.111 13.763 6.436 1.00 70.19 341 THR A N 1
ATOM 2598 C CA . THR A 1 341 ? 23.455 15.144 6.067 1.00 70.19 341 THR A CA 1
ATOM 2599 C C . THR A 1 341 ? 23.584 15.342 4.555 1.00 70.19 341 THR A C 1
ATOM 2601 O O . THR A 1 341 ? 23.664 16.482 4.093 1.00 70.19 341 THR A O 1
ATOM 2604 N N . GLY A 1 342 ? 23.568 14.250 3.784 1.00 64.62 342 GLY A N 1
ATOM 2605 C CA . GLY A 1 342 ? 23.603 14.266 2.328 1.00 64.62 342 GLY A CA 1
ATOM 2606 C C . GLY A 1 342 ? 22.265 14.663 1.697 1.00 64.62 342 GLY A C 1
ATOM 2607 O O . GLY A 1 342 ? 21.186 14.365 2.203 1.00 64.62 342 GLY A O 1
ATOM 2608 N N . ASP A 1 343 ? 22.331 15.296 0.528 1.00 69.88 343 ASP A N 1
ATOM 2609 C CA . ASP A 1 343 ? 21.184 15.729 -0.277 1.00 69.88 343 ASP A CA 1
ATOM 2610 C C . ASP A 1 343 ? 20.621 14.603 -1.166 1.00 69.88 343 ASP A C 1
ATOM 2612 O O . ASP A 1 343 ? 20.319 14.803 -2.347 1.00 69.88 343 ASP A O 1
ATOM 2616 N N . ASN A 1 344 ? 20.497 13.381 -0.641 1.00 82.12 344 ASN A N 1
ATOM 2617 C CA . ASN A 1 344 ? 19.997 12.279 -1.458 1.00 82.12 344 ASN A CA 1
ATOM 2618 C C . ASN A 1 344 ? 18.498 12.425 -1.745 1.00 82.12 344 ASN A C 1
ATOM 2620 O O . ASN A 1 344 ? 17.676 12.051 -0.923 1.00 82.12 344 ASN A O 1
ATOM 2624 N N . GLN A 1 345 ? 18.147 12.935 -2.924 1.00 83.94 345 GLN A N 1
ATOM 2625 C CA . GLN A 1 345 ? 16.762 13.072 -3.379 1.00 83.94 345 GLN A CA 1
ATOM 2626 C C . GLN A 1 345 ? 16.369 12.010 -4.415 1.00 83.94 345 GLN A C 1
ATOM 2628 O O . GLN A 1 345 ? 15.300 12.109 -5.009 1.00 83.94 345 GLN A O 1
ATOM 2633 N N . ASP A 1 346 ? 17.206 10.993 -4.642 1.00 89.81 346 ASP A N 1
ATOM 2634 C CA . ASP A 1 346 ? 17.046 10.085 -5.782 1.00 89.81 346 ASP A CA 1
ATOM 2635 C C . ASP A 1 346 ? 15.749 9.258 -5.710 1.00 89.81 346 ASP A C 1
ATOM 2637 O O . ASP A 1 346 ? 15.126 8.962 -6.726 1.00 89.81 346 ASP A O 1
ATOM 2641 N N . VAL A 1 347 ? 15.287 8.916 -4.502 1.00 92.25 347 VAL A N 1
ATOM 2642 C CA . VAL A 1 347 ? 13.999 8.222 -4.333 1.00 92.25 347 VAL A CA 1
ATOM 2643 C C . VAL A 1 347 ? 12.813 9.091 -4.778 1.00 92.25 347 VAL A C 1
ATOM 2645 O O . VAL A 1 347 ? 11.798 8.573 -5.234 1.00 92.25 347 VAL A O 1
ATOM 2648 N N . TRP A 1 348 ? 12.951 10.416 -4.690 1.00 91.94 348 TRP A N 1
ATOM 2649 C CA . TRP A 1 348 ? 11.935 11.388 -5.092 1.00 91.94 348 TRP A CA 1
ATOM 2650 C C . TRP A 1 348 ? 12.035 11.766 -6.573 1.00 91.94 348 TRP A C 1
ATOM 2652 O O . TRP A 1 348 ? 11.100 12.350 -7.108 1.00 91.94 348 TRP A O 1
ATOM 2662 N N . SER A 1 349 ? 13.134 11.415 -7.253 1.00 91.69 349 SER A N 1
ATOM 2663 C CA . SER A 1 349 ? 13.292 11.624 -8.697 1.00 91.69 349 SER A CA 1
ATOM 2664 C C . SER A 1 349 ? 12.762 10.469 -9.546 1.00 91.69 349 SER A C 1
ATOM 2666 O O . SER A 1 349 ? 12.956 10.487 -10.758 1.00 91.69 349 SER A O 1
ATOM 2668 N N . LEU A 1 350 ? 12.145 9.454 -8.935 1.00 95.12 350 LEU A N 1
ATOM 2669 C CA . LEU A 1 350 ? 11.584 8.332 -9.678 1.00 95.12 350 LEU A CA 1
ATOM 2670 C C . LEU A 1 350 ? 10.455 8.785 -10.602 1.00 95.12 350 LEU A C 1
ATOM 2672 O O . LEU A 1 350 ? 9.560 9.540 -10.215 1.00 95.12 350 LEU A O 1
ATOM 2676 N N . GLU A 1 351 ? 10.467 8.247 -11.812 1.00 94.31 351 GLU A N 1
ATOM 2677 C CA . GLU A 1 351 ? 9.487 8.534 -12.842 1.00 94.31 351 GLU A CA 1
ATOM 2678 C C . GLU A 1 351 ? 8.433 7.431 -12.931 1.00 94.31 351 GLU A C 1
ATOM 2680 O O . GLU A 1 351 ? 8.583 6.317 -12.428 1.00 94.31 351 GLU A O 1
ATOM 2685 N N . LYS A 1 352 ? 7.326 7.723 -13.615 1.00 95.00 352 LYS A N 1
ATOM 2686 C CA . LYS A 1 352 ? 6.314 6.709 -13.922 1.00 95.00 352 LYS A CA 1
ATOM 2687 C C . LYS A 1 352 ? 6.976 5.520 -14.637 1.00 95.00 352 LYS A C 1
ATOM 2689 O O . LYS A 1 352 ? 7.798 5.701 -15.531 1.00 95.00 352 LYS A O 1
ATOM 2694 N N . GLY A 1 353 ? 6.626 4.304 -14.235 1.00 96.50 353 GLY A N 1
ATOM 2695 C CA . GLY A 1 353 ? 7.218 3.069 -14.740 1.00 96.50 353 GLY A CA 1
ATOM 2696 C C . GLY A 1 353 ? 8.559 2.687 -14.106 1.00 96.50 353 GLY A C 1
ATOM 2697 O O . GLY A 1 353 ? 8.990 1.561 -14.335 1.00 96.50 353 GLY A O 1
ATOM 2698 N N . ASP A 1 354 ? 9.201 3.546 -13.308 1.00 98.19 354 ASP A N 1
ATOM 2699 C CA . ASP A 1 354 ? 10.387 3.155 -12.539 1.00 98.19 354 ASP A CA 1
ATOM 2700 C C . ASP A 1 354 ? 10.037 2.181 -11.411 1.00 98.19 354 ASP A C 1
ATOM 2702 O O . ASP A 1 354 ? 8.868 1.990 -11.050 1.00 98.19 354 ASP A O 1
ATOM 2706 N N . LEU A 1 355 ? 11.065 1.553 -10.842 1.00 98.12 355 LEU A N 1
ATOM 2707 C CA . LEU A 1 355 ? 10.906 0.555 -9.794 1.00 98.12 355 LEU A CA 1
ATOM 2708 C C . LEU A 1 355 ? 11.412 1.077 -8.456 1.00 98.12 355 LEU A C 1
ATOM 2710 O O . LEU A 1 355 ? 12.410 1.792 -8.363 1.00 98.12 355 LEU A O 1
ATOM 2714 N N . LEU A 1 356 ? 10.736 0.643 -7.401 1.00 97.25 356 LEU A N 1
ATOM 2715 C CA . LEU A 1 356 ? 11.163 0.849 -6.031 1.00 97.25 356 LEU A CA 1
ATOM 2716 C C . LEU A 1 356 ? 11.175 -0.509 -5.345 1.00 97.25 356 LEU A C 1
ATOM 2718 O O . LEU A 1 356 ? 10.139 -1.154 -5.197 1.00 97.25 356 LEU A O 1
ATOM 2722 N N . PHE A 1 357 ? 12.351 -0.948 -4.929 1.00 94.56 357 PHE A N 1
ATOM 2723 C CA . PHE A 1 357 ? 12.490 -2.146 -4.117 1.00 94.56 357 PHE A CA 1
ATOM 2724 C C . PHE A 1 357 ? 12.684 -1.753 -2.664 1.00 94.56 357 PHE A C 1
ATOM 2726 O O . PHE A 1 357 ? 13.113 -0.635 -2.374 1.00 94.56 357 PHE A O 1
ATOM 2733 N N . ALA A 1 358 ? 12.372 -2.660 -1.751 1.00 91.00 358 ALA A N 1
ATOM 2734 C CA . ALA A 1 358 ? 12.646 -2.448 -0.346 1.00 91.00 358 ALA A CA 1
ATOM 2735 C C . ALA A 1 358 ? 13.180 -3.715 0.314 1.00 91.00 358 ALA A C 1
ATOM 2737 O O . ALA A 1 358 ? 12.769 -4.826 -0.019 1.00 91.00 358 ALA A O 1
ATOM 2738 N N . ASP A 1 359 ? 14.099 -3.494 1.240 1.00 87.94 359 ASP A N 1
ATOM 2739 C CA . ASP A 1 359 ? 14.411 -4.390 2.340 1.00 87.94 359 ASP A CA 1
ATOM 2740 C C . ASP A 1 359 ? 13.473 -4.008 3.484 1.00 87.94 359 ASP A C 1
ATOM 2742 O O . ASP A 1 359 ? 13.641 -2.975 4.145 1.00 87.94 359 ASP A O 1
ATOM 2746 N N . TRP A 1 360 ? 12.376 -4.753 3.583 1.00 75.81 360 TRP A N 1
ATOM 2747 C CA . TRP A 1 360 ? 11.234 -4.413 4.420 1.00 75.81 360 TRP A CA 1
ATOM 2748 C C . TRP A 1 360 ? 11.311 -5.049 5.814 1.00 75.81 360 TRP A C 1
ATOM 2750 O O . TRP A 1 360 ? 10.598 -4.568 6.705 1.00 75.81 360 TRP A O 1
ATOM 2760 N N . ASP A 1 361 ? 12.124 -6.109 5.958 1.00 70.69 361 ASP A N 1
ATOM 2761 C CA . ASP A 1 361 ? 12.214 -7.118 7.029 1.00 70.69 361 ASP A CA 1
ATOM 2762 C C . ASP A 1 361 ? 10.921 -7.294 7.854 1.00 70.69 361 ASP A C 1
ATOM 2764 O O . ASP A 1 361 ? 10.536 -6.423 8.650 1.00 70.69 361 ASP A O 1
ATOM 2768 N N . PRO A 1 362 ? 10.229 -8.446 7.783 1.00 59.88 362 PRO A N 1
ATOM 2769 C CA . PRO A 1 362 ? 9.040 -8.697 8.600 1.00 59.88 362 PRO A CA 1
ATOM 2770 C C . PRO A 1 362 ? 9.279 -8.579 10.119 1.00 59.88 362 PRO A C 1
ATOM 2772 O O . PRO A 1 362 ? 8.303 -8.374 10.848 1.00 59.88 362 PRO A O 1
ATOM 2775 N N . TYR A 1 363 ? 10.523 -8.680 10.604 1.00 61.25 363 TYR A N 1
ATOM 2776 C CA . TYR A 1 363 ? 10.878 -8.606 12.026 1.00 61.25 363 TYR A CA 1
ATOM 2777 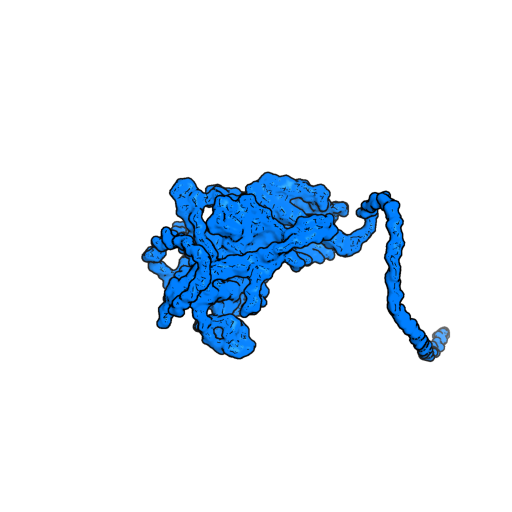C C . TYR A 1 363 ? 11.221 -7.194 12.526 1.00 61.25 363 TYR A C 1
ATOM 2779 O O . TYR A 1 363 ? 11.382 -6.991 13.735 1.00 61.25 363 TYR A O 1
ATOM 2787 N N . GLY A 1 364 ? 11.163 -6.191 11.647 1.00 60.72 364 GLY A N 1
ATOM 2788 C CA . GLY A 1 364 ? 11.133 -4.777 12.006 1.00 60.72 364 GLY A CA 1
ATOM 2789 C C . GLY A 1 364 ? 12.430 -4.005 11.785 1.00 60.72 364 GLY A C 1
ATOM 2790 O O . GLY A 1 364 ? 12.447 -2.824 12.132 1.00 60.72 364 GLY A O 1
ATOM 2791 N N . ALA A 1 365 ? 13.475 -4.604 11.209 1.00 69.12 365 ALA A N 1
ATOM 2792 C CA . ALA A 1 365 ? 14.682 -3.883 10.815 1.00 69.12 365 ALA A CA 1
ATOM 2793 C C . ALA A 1 365 ? 15.335 -4.515 9.582 1.00 69.12 365 ALA A C 1
ATOM 2795 O O . ALA A 1 365 ? 15.624 -5.702 9.605 1.00 69.12 365 ALA A O 1
ATOM 2796 N N . ALA A 1 366 ? 15.616 -3.703 8.561 1.00 75.00 366 ALA A N 1
ATOM 2797 C CA . ALA A 1 366 ? 16.266 -4.142 7.328 1.00 75.00 366 ALA A CA 1
ATOM 2798 C C . ALA A 1 366 ? 17.450 -5.099 7.590 1.00 75.00 366 ALA A C 1
ATOM 2800 O O . ALA A 1 366 ? 18.334 -4.790 8.399 1.00 75.00 366 ALA A O 1
ATOM 2801 N N . ASP A 1 367 ? 17.446 -6.266 6.942 1.00 75.19 367 ASP A N 1
ATOM 2802 C CA . ASP A 1 367 ? 18.400 -7.358 7.196 1.00 75.19 367 ASP A CA 1
ATOM 2803 C C . ASP A 1 367 ? 19.496 -7.482 6.117 1.00 75.19 367 ASP A C 1
ATOM 2805 O O . ASP A 1 367 ? 20.353 -8.374 6.156 1.00 75.19 367 ASP A O 1
ATOM 2809 N N . GLY A 1 368 ? 19.506 -6.533 5.185 1.00 76.44 368 GLY A N 1
ATOM 2810 C CA . GLY A 1 368 ? 20.388 -6.453 4.035 1.00 76.44 368 GLY A CA 1
ATOM 2811 C C . GLY A 1 368 ? 19.832 -7.130 2.785 1.00 76.44 368 GLY A C 1
ATOM 2812 O O . GLY A 1 368 ? 20.585 -7.244 1.813 1.00 76.44 368 GLY A O 1
ATOM 2813 N N . LYS A 1 369 ? 18.577 -7.601 2.776 1.00 83.12 369 LYS A N 1
ATOM 2814 C CA . LYS A 1 369 ? 17.987 -8.327 1.644 1.00 83.12 369 LYS A CA 1
ATOM 2815 C C . LYS A 1 369 ? 16.744 -7.635 1.106 1.00 83.12 369 LYS A C 1
ATOM 2817 O O . LYS A 1 369 ? 15.790 -7.350 1.815 1.00 83.12 369 LYS A O 1
ATOM 2822 N N . ILE A 1 370 ? 16.715 -7.451 -0.212 1.00 86.88 370 ILE A N 1
ATOM 2823 C CA . ILE A 1 370 ? 15.515 -6.971 -0.901 1.00 86.88 370 ILE A CA 1
ATOM 2824 C C . ILE A 1 370 ? 14.463 -8.079 -0.916 1.00 86.88 370 ILE A C 1
ATOM 2826 O O . ILE A 1 370 ? 14.618 -9.104 -1.587 1.00 86.88 370 ILE A O 1
ATOM 2830 N N . ASP A 1 371 ? 13.355 -7.830 -0.236 1.00 84.50 371 ASP A N 1
ATOM 2831 C CA . ASP A 1 371 ? 12.249 -8.766 -0.091 1.00 84.50 371 ASP A CA 1
ATOM 2832 C C . ASP A 1 371 ? 10.944 -8.211 -0.684 1.00 84.50 371 ASP A C 1
ATOM 2834 O O . ASP A 1 371 ? 9.975 -8.951 -0.848 1.00 84.50 371 ASP A O 1
ATOM 2838 N N . HIS A 1 372 ? 10.909 -6.944 -1.102 1.00 90.88 372 HIS A N 1
ATOM 2839 C CA . HIS A 1 372 ? 9.700 -6.331 -1.640 1.00 90.88 372 HIS A CA 1
ATOM 2840 C C . HIS A 1 372 ? 9.940 -5.519 -2.913 1.00 90.88 372 HIS A C 1
ATOM 2842 O O . HIS A 1 372 ? 10.982 -4.887 -3.090 1.00 90.88 372 HIS A O 1
ATOM 2848 N N . ALA A 1 373 ? 8.955 -5.540 -3.814 1.00 94.31 373 ALA A N 1
ATOM 2849 C CA . ALA A 1 373 ? 9.011 -4.884 -5.117 1.00 94.31 373 ALA A CA 1
ATOM 2850 C C . ALA A 1 373 ? 7.754 -4.042 -5.365 1.00 94.31 373 ALA A C 1
ATOM 2852 O O . ALA A 1 373 ? 6.624 -4.487 -5.144 1.00 94.31 373 ALA A O 1
ATOM 2853 N N . MET A 1 374 ? 7.964 -2.825 -5.855 1.00 97.19 374 MET A N 1
ATOM 2854 C CA . MET A 1 374 ? 6.933 -1.844 -6.171 1.00 97.19 374 MET A CA 1
ATOM 2855 C C . MET A 1 374 ? 7.247 -1.201 -7.525 1.00 97.19 374 MET A C 1
ATOM 2857 O O . MET A 1 374 ? 8.401 -1.146 -7.955 1.00 97.19 374 MET A O 1
ATOM 2861 N N . ILE A 1 375 ? 6.213 -0.687 -8.183 1.00 98.19 375 ILE A N 1
ATOM 2862 C CA . ILE A 1 375 ? 6.336 0.081 -9.426 1.00 98.19 375 ILE A CA 1
ATOM 2863 C C . ILE A 1 375 ? 5.718 1.461 -9.236 1.00 98.19 375 ILE A C 1
ATOM 2865 O O . ILE A 1 375 ? 4.643 1.595 -8.641 1.00 98.19 375 ILE A O 1
ATOM 2869 N N . ILE A 1 376 ? 6.392 2.490 -9.741 1.00 98.12 376 ILE A N 1
ATOM 2870 C CA . ILE A 1 376 ? 5.892 3.859 -9.726 1.00 98.12 376 ILE A CA 1
ATOM 2871 C C . ILE A 1 376 ? 4.822 3.994 -10.799 1.00 98.12 376 ILE A C 1
ATOM 2873 O O . ILE A 1 376 ? 5.056 3.786 -11.987 1.00 98.12 376 ILE A O 1
ATOM 2877 N N . THR A 1 377 ? 3.610 4.329 -10.382 1.00 96.38 377 THR A N 1
ATOM 2878 C CA . THR A 1 377 ? 2.451 4.397 -11.270 1.00 96.38 377 THR A CA 1
ATOM 2879 C C . THR A 1 377 ? 2.039 5.816 -11.606 1.00 96.38 377 THR A C 1
ATOM 2881 O O . THR A 1 377 ? 1.326 6.004 -12.594 1.00 96.38 377 THR A O 1
ATOM 2884 N N . ARG A 1 378 ? 2.488 6.806 -10.824 1.00 92.56 378 ARG A N 1
ATOM 2885 C CA . ARG A 1 378 ? 2.325 8.238 -11.101 1.00 92.56 378 ARG A CA 1
ATOM 2886 C C . ARG A 1 378 ? 3.472 9.054 -10.513 1.00 92.56 378 ARG A C 1
ATOM 2888 O O . ARG A 1 378 ? 4.117 8.622 -9.567 1.00 92.56 378 ARG A O 1
ATOM 2895 N N . VAL A 1 379 ? 3.646 10.258 -11.046 1.00 91.31 379 VAL A N 1
ATOM 2896 C CA . VAL A 1 379 ? 4.402 11.345 -10.419 1.00 91.31 379 VAL A CA 1
ATOM 2897 C C . VAL A 1 379 ? 3.431 12.504 -10.247 1.00 91.31 379 VAL A C 1
ATOM 2899 O O . VAL A 1 379 ? 2.765 12.904 -11.200 1.00 91.31 379 VAL A O 1
ATOM 2902 N N . LEU A 1 380 ? 3.289 12.983 -9.020 1.00 85.44 380 LEU A N 1
ATOM 2903 C CA . LEU A 1 380 ? 2.282 13.952 -8.621 1.00 85.44 380 LEU A CA 1
ATOM 2904 C C . LEU A 1 380 ? 2.922 15.332 -8.553 1.00 85.44 380 LEU A C 1
ATOM 2906 O O . LEU A 1 380 ? 3.875 15.526 -7.806 1.00 85.44 380 LEU A O 1
ATOM 2910 N N . ALA A 1 381 ? 2.391 16.301 -9.296 1.00 83.44 381 ALA A N 1
ATOM 2911 C CA . ALA A 1 381 ? 2.799 17.693 -9.157 1.00 83.44 381 ALA A CA 1
ATOM 2912 C 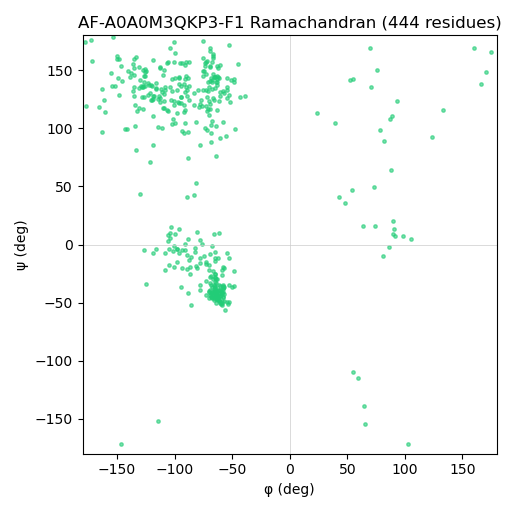C . ALA A 1 381 ? 2.058 18.328 -7.971 1.00 83.44 381 ALA A C 1
ATOM 2914 O O . ALA A 1 381 ? 0.869 18.642 -8.042 1.00 83.44 381 ALA A O 1
ATOM 2915 N N . ILE A 1 382 ? 2.774 18.522 -6.872 1.00 73.94 382 ILE A N 1
ATOM 2916 C CA . ILE A 1 382 ? 2.245 19.005 -5.604 1.00 73.94 382 ILE A CA 1
ATOM 2917 C C . ILE A 1 382 ? 2.692 20.448 -5.391 1.00 73.94 382 ILE A C 1
ATOM 2919 O O . ILE A 1 382 ? 3.880 20.733 -5.268 1.00 73.94 382 ILE A O 1
ATOM 2923 N N . LYS A 1 383 ? 1.741 21.385 -5.362 1.00 71.62 383 LYS A N 1
ATOM 2924 C CA . LYS A 1 383 ? 2.032 22.819 -5.233 1.00 71.62 383 LYS A CA 1
ATOM 2925 C C . LYS A 1 383 ? 1.881 23.271 -3.783 1.00 71.62 383 LYS A C 1
ATOM 2927 O O . LYS A 1 383 ? 0.760 23.352 -3.293 1.00 71.62 383 LYS A O 1
ATOM 2932 N N . ASN A 1 384 ? 2.983 23.663 -3.144 1.00 67.06 384 ASN A N 1
ATOM 2933 C CA . ASN A 1 384 ? 2.984 24.265 -1.810 1.00 67.06 384 ASN A CA 1
ATOM 2934 C C . ASN A 1 384 ? 3.773 25.586 -1.811 1.00 67.06 384 ASN A C 1
ATOM 2936 O O . ASN A 1 384 ? 4.915 25.636 -2.261 1.00 67.06 384 ASN A O 1
ATOM 2940 N N . ASN A 1 385 ? 3.159 26.677 -1.334 1.00 68.38 385 ASN A N 1
ATOM 2941 C CA . ASN A 1 385 ? 3.790 27.996 -1.162 1.00 68.38 385 ASN A CA 1
ATOM 2942 C C . ASN A 1 385 ? 4.596 28.509 -2.379 1.00 68.38 385 ASN A C 1
ATOM 2944 O O . ASN A 1 385 ? 5.620 29.171 -2.228 1.00 68.38 385 ASN A O 1
ATOM 2948 N N . GLY A 1 386 ? 4.131 28.220 -3.600 1.00 70.00 386 GLY A N 1
ATOM 2949 C CA . GLY A 1 386 ? 4.791 28.631 -4.848 1.00 70.00 386 GLY A CA 1
ATOM 2950 C C . GLY A 1 386 ? 5.888 27.684 -5.353 1.00 70.00 386 GLY A C 1
ATOM 2951 O O . GLY A 1 386 ? 6.407 27.906 -6.445 1.00 70.00 386 GLY A O 1
ATOM 2952 N N . HIS A 1 387 ? 6.195 26.610 -4.623 1.00 69.12 387 HIS A N 1
ATOM 2953 C CA . HIS A 1 387 ? 7.074 25.524 -5.053 1.00 69.12 387 HIS A CA 1
ATOM 2954 C C . HIS A 1 387 ? 6.250 24.324 -5.531 1.00 69.12 387 HIS A C 1
ATOM 2956 O O . HIS A 1 387 ? 5.184 24.041 -4.989 1.00 69.12 387 HIS A O 1
ATOM 2962 N N . THR A 1 388 ? 6.733 23.631 -6.567 1.00 77.50 388 THR A N 1
ATOM 2963 C CA . THR A 1 388 ? 6.160 22.350 -7.007 1.00 77.50 388 THR A CA 1
ATOM 2964 C C . THR A 1 388 ? 7.101 21.234 -6.579 1.00 77.50 388 THR A C 1
ATOM 2966 O O . THR A 1 388 ? 8.240 21.189 -7.037 1.00 77.50 388 THR A O 1
ATOM 2969 N N . PHE A 1 389 ? 6.631 20.374 -5.684 1.00 79.75 389 PHE A N 1
ATOM 2970 C CA . PHE A 1 389 ? 7.258 19.106 -5.350 1.00 79.75 389 PHE A CA 1
ATOM 2971 C C . PHE A 1 389 ? 6.689 18.025 -6.271 1.00 79.75 389 PHE A C 1
ATOM 2973 O O . PHE A 1 389 ? 5.483 17.998 -6.510 1.00 79.75 389 PHE A O 1
ATOM 2980 N N . TYR A 1 390 ? 7.548 17.168 -6.813 1.00 86.19 390 TYR A N 1
ATOM 2981 C CA . TYR A 1 390 ? 7.122 16.031 -7.623 1.00 86.19 390 TYR A CA 1
ATOM 2982 C C . TYR A 1 390 ? 7.188 14.780 -6.757 1.00 86.19 390 TYR A C 1
ATOM 2984 O O . TYR A 1 390 ? 8.273 14.327 -6.411 1.00 86.19 390 TYR A O 1
ATOM 2992 N N . GLU A 1 391 ? 6.028 14.256 -6.367 1.00 89.50 391 GLU A N 1
ATOM 2993 C CA . GLU A 1 391 ? 5.944 13.089 -5.493 1.00 89.50 391 GLU A CA 1
ATOM 2994 C C . GLU A 1 391 ? 5.661 11.821 -6.308 1.00 89.50 391 GLU A C 1
ATOM 2996 O O . GLU A 1 391 ? 4.602 11.727 -6.935 1.00 89.50 391 GLU A O 1
ATOM 3001 N N . PRO A 1 392 ? 6.538 10.805 -6.284 1.00 94.56 392 PRO A N 1
ATOM 3002 C CA . PRO A 1 392 ? 6.208 9.499 -6.831 1.00 94.56 392 PRO A CA 1
ATOM 3003 C C . PRO A 1 392 ? 5.045 8.863 -6.062 1.00 94.56 392 PRO A C 1
ATOM 3005 O O . PRO A 1 392 ? 4.988 8.897 -4.834 1.00 94.56 392 PRO A O 1
ATOM 3008 N N . ALA A 1 393 ? 4.133 8.219 -6.780 1.00 94.81 393 ALA A N 1
ATOM 3009 C CA . ALA A 1 393 ? 3.117 7.354 -6.202 1.00 94.81 393 ALA A CA 1
ATOM 3010 C C . ALA A 1 393 ? 3.273 5.946 -6.768 1.00 94.81 393 ALA A C 1
ATOM 3012 O O . ALA A 1 393 ? 3.486 5.766 -7.970 1.00 94.81 393 ALA A O 1
ATOM 3013 N N . TYR A 1 394 ? 3.153 4.946 -5.904 1.00 96.25 394 TYR A N 1
ATOM 3014 C CA . TYR A 1 394 ? 3.496 3.570 -6.237 1.00 96.25 394 TYR A CA 1
ATOM 3015 C C . TYR A 1 394 ? 2.300 2.627 -6.124 1.00 96.25 394 TYR A C 1
ATOM 3017 O O . TYR A 1 394 ? 1.310 2.894 -5.433 1.00 96.25 394 TYR A O 1
ATOM 3025 N N . SER A 1 395 ? 2.407 1.496 -6.815 1.00 96.00 395 SER A N 1
ATOM 3026 C CA . SER A 1 395 ? 1.492 0.369 -6.677 1.00 96.00 395 SER A CA 1
ATOM 3027 C C . SER A 1 395 ? 2.254 -0.916 -6.366 1.00 96.00 395 SER A C 1
ATOM 3029 O O . SER A 1 395 ? 3.388 -1.106 -6.810 1.00 96.00 395 SER A O 1
ATOM 3031 N N . GLN A 1 396 ? 1.617 -1.804 -5.603 1.00 92.44 396 GLN A N 1
ATOM 3032 C CA . GLN A 1 396 ? 2.182 -3.095 -5.209 1.00 92.44 396 GLN A CA 1
ATOM 3033 C C . GLN A 1 396 ? 1.089 -4.147 -5.012 1.00 92.44 396 GLN A C 1
ATOM 3035 O O . GLN A 1 396 ? -0.069 -3.808 -4.756 1.00 92.44 396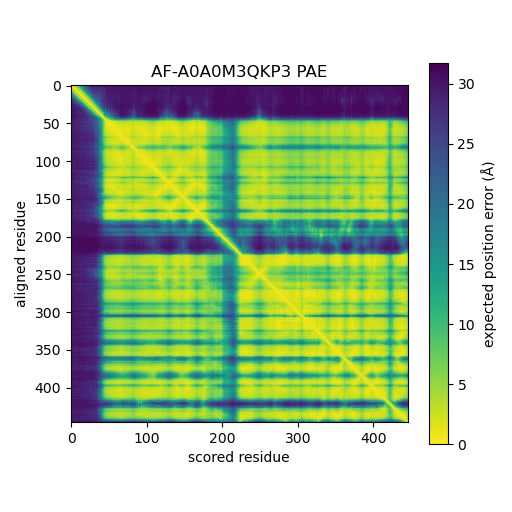 GLN A O 1
ATOM 3040 N N . ASN A 1 397 ? 1.499 -5.413 -5.025 1.00 85.19 397 ASN A N 1
ATOM 3041 C CA . ASN A 1 397 ? 0.709 -6.573 -4.615 1.00 85.19 397 ASN A CA 1
ATOM 3042 C C . ASN A 1 397 ? 1.522 -7.336 -3.541 1.00 85.19 397 ASN A C 1
ATOM 3044 O O . ASN A 1 397 ? 2.743 -7.309 -3.625 1.00 85.19 397 ASN A O 1
ATOM 3048 N N . SER A 1 398 ? 0.885 -7.942 -2.529 1.00 76.81 398 SER A N 1
ATOM 3049 C CA . SER A 1 398 ? 1.410 -8.189 -1.153 1.00 76.81 398 SER A CA 1
ATOM 3050 C C . SER A 1 398 ? 1.277 -6.972 -0.228 1.00 76.81 398 SER A C 1
ATOM 3052 O O . SER A 1 398 ? 2.150 -6.110 -0.159 1.00 76.81 398 SER A O 1
ATOM 3054 N N . GLY A 1 399 ? 0.138 -6.867 0.466 1.00 76.06 399 GLY A N 1
ATOM 3055 C CA . GLY A 1 399 ? -0.269 -5.633 1.153 1.00 76.06 399 GLY A CA 1
ATOM 3056 C C . GLY A 1 399 ? -0.719 -4.571 0.151 1.00 76.06 399 GLY A C 1
ATOM 3057 O O . GLY A 1 399 ? -0.221 -3.448 0.176 1.00 76.06 399 GLY A O 1
ATOM 3058 N N . SER A 1 400 ? -1.601 -4.966 -0.774 1.00 87.06 400 SER A N 1
ATOM 3059 C CA . SER A 1 400 ? -1.963 -4.228 -1.988 1.00 87.06 400 SER A CA 1
ATOM 3060 C C . SER A 1 400 ? -2.068 -2.719 -1.775 1.00 87.06 400 SER A C 1
ATOM 3062 O O . SER A 1 400 ? -2.751 -2.254 -0.858 1.00 87.06 400 SER A O 1
ATOM 3064 N N . ARG A 1 401 ? -1.366 -1.965 -2.624 1.00 92.62 401 ARG A N 1
ATOM 3065 C CA . ARG A 1 401 ? -1.412 -0.501 -2.698 1.00 92.62 401 ARG A CA 1
ATOM 3066 C C . ARG A 1 401 ? -1.697 -0.095 -4.130 1.00 92.62 401 ARG A C 1
ATOM 3068 O O . ARG A 1 401 ? -1.069 -0.626 -5.043 1.00 92.62 401 ARG A O 1
ATOM 3075 N N . THR A 1 402 ? -2.587 0.871 -4.310 1.00 94.38 402 THR A N 1
ATOM 3076 C CA . THR A 1 402 ? -2.842 1.503 -5.611 1.00 94.38 402 THR A CA 1
ATOM 3077 C C . THR A 1 402 ? -2.514 2.977 -5.504 1.00 94.38 402 THR A C 1
ATOM 3079 O O . THR A 1 402 ? -3.093 3.636 -4.643 1.00 94.38 402 THR A O 1
ATOM 3082 N N . ASN A 1 403 ? -1.643 3.491 -6.379 1.00 93.88 403 ASN A N 1
ATOM 3083 C CA . ASN A 1 403 ? -1.284 4.915 -6.468 1.00 93.88 403 ASN A CA 1
ATOM 3084 C C . ASN A 1 403 ? -1.078 5.577 -5.097 1.00 93.88 403 ASN A C 1
ATOM 3086 O O . ASN A 1 403 ? -1.579 6.677 -4.866 1.00 93.88 403 ASN A O 1
ATOM 3090 N N . LEU A 1 404 ? -0.429 4.896 -4.153 1.00 94.19 404 LEU A N 1
ATOM 3091 C CA . LEU A 1 404 ? -0.211 5.479 -2.837 1.00 94.19 404 LEU A CA 1
ATOM 3092 C C . LEU A 1 404 ? 0.943 6.485 -2.955 1.00 94.19 404 LEU A C 1
ATOM 3094 O O . LEU A 1 404 ? 2.012 6.079 -3.418 1.00 94.19 404 LEU A O 1
ATOM 3098 N N . PRO A 1 405 ? 0.757 7.763 -2.571 1.00 94.00 405 PRO A N 1
ATOM 3099 C CA . PRO A 1 405 ? 1.860 8.715 -2.507 1.00 94.00 405 PRO A CA 1
ATOM 3100 C C . PRO A 1 405 ? 2.987 8.158 -1.634 1.00 94.00 405 PRO A C 1
ATOM 3102 O O . PRO A 1 405 ? 2.732 7.604 -0.555 1.00 94.00 405 PRO A O 1
ATOM 3105 N N . LEU A 1 406 ? 4.224 8.237 -2.123 1.00 93.62 406 LEU A N 1
ATOM 3106 C CA . LEU A 1 406 ? 5.366 7.589 -1.490 1.00 93.62 406 LEU A CA 1
ATOM 3107 C C . LEU A 1 406 ? 5.580 8.088 -0.055 1.00 93.62 406 LEU A C 1
ATOM 3109 O O . LEU A 1 406 ? 5.795 7.269 0.838 1.00 93.62 406 LEU A O 1
ATOM 3113 N N . SER A 1 407 ? 5.425 9.391 0.198 1.00 91.19 407 SER A N 1
ATOM 3114 C CA . SER A 1 407 ? 5.568 9.969 1.541 1.00 91.19 407 SER A CA 1
ATOM 3115 C C . SER A 1 407 ? 4.586 9.350 2.541 1.00 91.19 407 SER A C 1
ATOM 3117 O O . SER A 1 407 ? 4.970 8.995 3.656 1.00 91.19 407 SER A O 1
ATOM 3119 N N . ILE A 1 408 ? 3.337 9.126 2.125 1.00 92.12 408 ILE A N 1
ATOM 3120 C CA . ILE A 1 408 ? 2.305 8.486 2.946 1.00 92.12 408 ILE A CA 1
ATOM 3121 C C . ILE A 1 408 ? 2.679 7.031 3.238 1.00 92.12 408 ILE A C 1
ATOM 3123 O O . ILE A 1 408 ? 2.597 6.591 4.388 1.00 92.12 408 ILE A O 1
ATOM 3127 N N . GLY A 1 409 ? 3.109 6.283 2.217 1.00 91.75 409 GLY A N 1
ATOM 3128 C CA . GLY A 1 409 ? 3.555 4.898 2.378 1.00 91.75 409 GLY A CA 1
ATOM 3129 C C . GLY A 1 409 ? 4.709 4.770 3.373 1.00 91.75 409 GLY A C 1
ATOM 3130 O O . GLY A 1 409 ? 4.657 3.936 4.281 1.00 91.75 409 GLY A O 1
ATOM 3131 N N . MET A 1 410 ? 5.702 5.654 3.260 1.00 90.81 410 MET A N 1
ATOM 3132 C CA . MET A 1 410 ? 6.857 5.699 4.154 1.00 90.81 410 MET A CA 1
ATOM 3133 C C . MET A 1 410 ? 6.455 6.024 5.591 1.00 90.81 410 MET A C 1
ATOM 3135 O O . MET A 1 410 ? 6.863 5.297 6.491 1.00 90.81 410 MET A O 1
ATOM 3139 N N . LYS A 1 411 ? 5.604 7.035 5.817 1.00 89.25 411 LYS A N 1
ATOM 3140 C CA . LYS A 1 411 ? 5.108 7.400 7.159 1.00 89.25 411 LYS A CA 1
ATOM 3141 C C . LYS A 1 411 ? 4.365 6.253 7.842 1.00 89.25 411 LYS A C 1
ATOM 3143 O O . LYS A 1 411 ? 4.566 5.999 9.028 1.00 89.25 411 LYS A O 1
ATOM 3148 N N . ILE A 1 412 ? 3.528 5.527 7.098 1.00 87.88 412 ILE A N 1
ATOM 3149 C CA . ILE A 1 412 ? 2.811 4.358 7.629 1.00 87.88 412 ILE A CA 1
ATOM 3150 C C . ILE A 1 412 ? 3.792 3.234 7.987 1.00 87.88 412 ILE A C 1
ATOM 3152 O O . ILE A 1 412 ? 3.627 2.586 9.023 1.00 87.88 412 ILE A O 1
ATOM 3156 N N . ALA A 1 413 ? 4.806 2.995 7.153 1.00 85.88 413 ALA A N 1
ATOM 3157 C CA .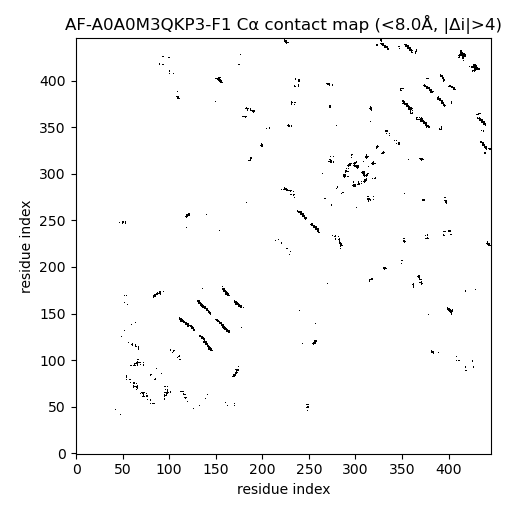 ALA A 1 413 ? 5.804 1.959 7.396 1.00 85.88 413 ALA A CA 1
ATOM 3158 C C . ALA A 1 413 ? 6.694 2.281 8.611 1.00 85.88 413 ALA A C 1
ATOM 3160 O O . ALA A 1 413 ? 6.899 1.412 9.460 1.00 85.88 413 ALA A O 1
ATOM 3161 N N . THR A 1 414 ? 7.190 3.517 8.720 1.00 84.56 414 THR A N 1
ATOM 3162 C CA . THR A 1 414 ? 8.199 3.905 9.720 1.00 84.56 414 THR A CA 1
ATOM 3163 C C . THR A 1 414 ? 7.635 4.390 11.045 1.00 84.56 414 THR A C 1
ATOM 3165 O O . THR A 1 414 ? 8.347 4.332 12.045 1.00 84.56 414 THR A O 1
ATOM 3168 N N . GLY A 1 415 ? 6.378 4.841 11.083 1.00 80.62 415 GLY A N 1
ATOM 3169 C CA . GLY A 1 415 ? 5.764 5.346 12.308 1.00 80.62 415 GLY A CA 1
ATOM 3170 C C . GLY A 1 415 ? 5.844 4.341 13.462 1.00 80.62 415 GLY A C 1
ATOM 3171 O O . GLY A 1 415 ? 5.705 3.138 13.245 1.00 80.62 415 GLY A O 1
ATOM 3172 N N . ASP A 1 416 ? 6.044 4.828 14.684 1.00 76.44 416 ASP A N 1
ATOM 3173 C CA . ASP A 1 416 ? 6.215 4.033 15.902 1.00 76.44 416 ASP A CA 1
ATOM 3174 C C . ASP A 1 416 ? 5.148 2.947 16.075 1.00 76.44 416 ASP A C 1
ATOM 3176 O O . ASP A 1 416 ? 3.961 3.154 15.804 1.00 76.44 416 ASP A O 1
ATOM 3180 N N . LYS A 1 417 ? 5.550 1.776 16.588 1.00 71.06 417 LYS A N 1
ATOM 3181 C CA . LYS A 1 417 ? 4.586 0.705 16.850 1.00 71.06 417 LYS A CA 1
ATOM 3182 C C . LYS A 1 417 ? 3.555 1.158 17.897 1.00 71.06 417 LYS A C 1
ATOM 3184 O O . LYS A 1 417 ? 3.889 1.842 18.858 1.00 71.06 417 LYS A O 1
ATOM 3189 N N . PRO A 1 418 ? 2.286 0.749 17.785 1.00 61.44 418 PRO A N 1
ATOM 3190 C CA . PRO A 1 418 ? 1.229 1.220 18.685 1.00 61.44 418 PRO A CA 1
ATOM 3191 C C . PRO A 1 418 ? 1.373 0.807 20.168 1.00 61.44 418 PRO A C 1
ATOM 3193 O O . PRO A 1 418 ? 0.588 1.260 21.005 1.00 61.44 418 PRO A O 1
ATOM 3196 N N . ASP A 1 419 ? 2.287 -0.117 20.480 1.00 60.34 419 ASP A N 1
ATOM 3197 C CA . ASP A 1 419 ? 2.607 -0.637 21.816 1.00 60.34 419 ASP A CA 1
ATOM 3198 C C . ASP A 1 419 ? 3.645 0.195 22.583 1.00 60.34 419 ASP A C 1
ATOM 3200 O O . ASP A 1 419 ? 3.683 0.105 23.813 1.00 60.34 419 ASP A O 1
ATOM 3204 N N . VAL A 1 420 ? 4.437 1.032 21.907 1.00 51.88 420 VAL A N 1
ATOM 3205 C CA . VAL A 1 420 ? 5.266 2.043 22.574 1.00 51.88 420 VAL A CA 1
ATOM 3206 C C . VAL A 1 420 ? 4.394 3.242 22.943 1.00 51.88 420 VAL A C 1
ATOM 3208 O O . VAL A 1 420 ? 3.578 3.695 22.148 1.00 51.88 420 VAL A O 1
ATOM 3211 N N . ASP A 1 421 ? 4.515 3.724 24.183 1.00 42.81 421 ASP A N 1
ATOM 3212 C CA . ASP A 1 421 ? 3.953 5.007 24.619 1.00 42.81 421 ASP A CA 1
ATOM 3213 C C . ASP A 1 421 ? 4.815 6.109 23.997 1.00 42.81 421 ASP A C 1
ATOM 3215 O O . ASP A 1 421 ? 5.938 6.317 24.470 1.00 42.81 421 ASP A O 1
ATOM 3219 N N . PRO A 1 422 ? 4.395 6.759 22.898 1.00 43.16 422 PRO A N 1
ATOM 3220 C CA . PRO A 1 422 ? 5.300 7.642 22.218 1.00 43.16 422 PRO A CA 1
ATOM 3221 C C . PRO A 1 422 ? 5.151 9.021 22.843 1.00 43.16 422 PRO A C 1
ATOM 3223 O O . PRO A 1 422 ? 4.069 9.614 22.911 1.00 43.16 422 PRO A O 1
ATOM 3226 N N . VAL A 1 423 ? 6.284 9.578 23.237 1.00 39.41 423 VAL A N 1
ATOM 3227 C CA . VAL A 1 423 ? 6.456 11.023 23.289 1.00 39.41 423 VAL A CA 1
ATOM 3228 C C . VAL A 1 423 ? 6.350 11.533 21.835 1.00 39.41 423 VAL A C 1
ATOM 3230 O O . VAL A 1 423 ? 7.357 11.799 21.200 1.00 39.41 423 VAL A O 1
ATOM 3233 N N . GLY A 1 424 ? 5.133 11.608 21.276 1.00 47.06 424 GLY A N 1
ATOM 3234 C CA . GLY A 1 424 ? 4.821 12.361 20.049 1.00 47.06 424 GLY A CA 1
ATOM 3235 C C . GLY A 1 424 ? 4.941 11.682 18.670 1.00 47.06 424 GLY A C 1
ATOM 3236 O O . GLY A 1 424 ? 5.026 12.410 17.689 1.00 47.06 424 GLY A O 1
ATOM 3237 N N . GLY A 1 425 ? 4.936 10.351 18.549 1.00 51.28 425 GLY A N 1
ATOM 3238 C CA . GLY A 1 425 ? 5.108 9.634 17.268 1.00 51.28 425 GLY A CA 1
ATOM 3239 C C . GLY A 1 425 ? 3.821 9.302 16.489 1.00 51.28 425 GLY A C 1
ATOM 3240 O O . GLY A 1 425 ? 2.745 9.136 17.072 1.00 51.28 425 GLY A O 1
ATOM 3241 N N . ILE A 1 426 ? 3.940 9.162 15.159 1.00 52.31 426 ILE A N 1
ATOM 3242 C CA . ILE A 1 426 ? 2.897 8.646 14.250 1.00 52.31 426 ILE A CA 1
ATOM 3243 C C . ILE A 1 426 ? 2.780 7.134 14.488 1.00 52.31 426 ILE A C 1
ATOM 3245 O O . ILE A 1 426 ? 3.753 6.424 14.294 1.00 52.31 426 ILE A O 1
ATOM 3249 N N . GLY A 1 427 ? 1.626 6.608 14.905 1.00 57.84 427 GLY A N 1
ATOM 3250 C CA . GLY A 1 427 ? 1.459 5.160 15.119 1.00 57.84 427 GLY A CA 1
ATOM 3251 C C . GLY A 1 427 ? 1.496 4.348 13.810 1.00 57.84 427 GLY A C 1
ATOM 3252 O O . GLY A 1 427 ? 0.479 4.203 13.145 1.00 57.84 427 GLY A O 1
ATOM 3253 N N . GLY A 1 428 ? 2.637 3.791 13.426 1.00 74.81 428 GLY A N 1
ATOM 3254 C CA . GLY A 1 428 ? 2.835 3.055 12.174 1.00 74.81 428 GLY A CA 1
ATOM 3255 C C . GLY A 1 428 ? 3.130 1.569 12.383 1.00 74.81 428 GLY A C 1
ATOM 3256 O O . GLY A 1 428 ? 2.675 0.938 13.341 1.00 74.81 428 GLY A O 1
ATOM 3257 N N . GLN A 1 429 ? 3.859 0.979 11.437 1.00 78.62 429 GLN A N 1
ATOM 3258 C CA . GLN A 1 429 ? 4.316 -0.414 11.508 1.00 78.62 429 GLN A CA 1
ATOM 3259 C C . GLN A 1 429 ? 5.636 -0.566 12.290 1.00 78.62 429 GLN A C 1
ATOM 3261 O O . GLN A 1 429 ? 6.028 -1.689 12.617 1.00 78.62 429 GLN A O 1
ATOM 3266 N N . GLY A 1 430 ? 6.299 0.550 12.608 1.00 79.06 430 GLY A N 1
ATOM 3267 C CA . GLY A 1 430 ? 7.589 0.655 13.288 1.00 79.06 430 GLY A CA 1
ATOM 3268 C C . GLY A 1 430 ? 8.677 -0.154 12.610 1.00 79.06 430 GLY A C 1
ATOM 3269 O O . GLY A 1 430 ? 9.364 -0.939 13.269 1.00 79.06 430 GLY A O 1
ATOM 3270 N N . ARG A 1 431 ? 8.748 -0.013 11.285 1.00 81.00 431 ARG A N 1
ATOM 3271 C CA . ARG A 1 431 ? 9.786 -0.587 10.432 1.00 81.00 431 ARG A CA 1
ATOM 3272 C C . ARG A 1 431 ? 10.879 0.443 10.183 1.00 81.00 431 ARG A C 1
ATOM 3274 O O . ARG A 1 431 ? 10.626 1.643 10.186 1.00 81.00 431 ARG A O 1
ATOM 3281 N N . ALA A 1 432 ? 12.069 -0.040 9.865 1.00 85.56 432 ALA A N 1
ATOM 3282 C CA . ALA A 1 432 ? 13.153 0.774 9.331 1.00 85.56 432 ALA A CA 1
ATOM 3283 C C . ALA A 1 432 ? 13.571 0.217 7.960 1.00 85.56 432 ALA A C 1
ATOM 3285 O O . ALA A 1 432 ? 14.616 -0.426 7.874 1.00 85.56 432 ALA A O 1
ATOM 3286 N N . PRO A 1 433 ? 12.730 0.373 6.917 1.00 87.50 433 PRO A N 1
ATOM 3287 C CA . PRO A 1 433 ? 13.024 -0.186 5.608 1.00 87.50 433 PRO A CA 1
ATOM 3288 C C . PRO A 1 433 ? 14.146 0.590 4.916 1.00 87.50 433 PRO A C 1
ATOM 3290 O O . PRO A 1 433 ? 14.228 1.817 5.041 1.00 87.50 433 PRO A O 1
ATOM 3293 N N . ILE A 1 434 ? 14.951 -0.124 4.131 1.00 90.12 434 ILE A N 1
ATOM 3294 C CA . ILE A 1 434 ? 15.874 0.478 3.164 1.00 90.12 434 ILE A CA 1
ATOM 3295 C C . ILE A 1 434 ? 15.262 0.318 1.778 1.00 90.12 434 ILE A C 1
ATOM 3297 O O . ILE A 1 434 ? 14.928 -0.781 1.346 1.00 90.12 434 ILE A O 1
ATOM 3301 N N . TYR A 1 435 ? 15.108 1.426 1.075 1.00 92.94 435 TYR A N 1
ATOM 3302 C CA . TYR A 1 435 ? 14.583 1.491 -0.274 1.00 92.94 435 TYR A CA 1
ATOM 3303 C C . TYR A 1 435 ? 15.718 1.521 -1.293 1.00 92.94 435 TYR A C 1
ATOM 3305 O O . TYR A 1 435 ? 16.692 2.260 -1.139 1.00 92.94 435 TYR A O 1
ATOM 3313 N N . TYR A 1 436 ? 15.539 0.766 -2.371 1.00 94.00 436 TYR A N 1
ATOM 3314 C CA . TYR A 1 436 ? 16.469 0.622 -3.485 1.00 94.00 436 TYR A CA 1
ATOM 3315 C C . TYR A 1 436 ? 15.769 1.104 -4.766 1.00 94.00 436 TYR A C 1
ATOM 3317 O O . TYR A 1 436 ? 15.135 0.305 -5.466 1.00 94.00 436 TYR A O 1
ATOM 3325 N N . PRO A 1 437 ? 15.810 2.419 -5.044 1.00 95.81 437 PRO A N 1
ATOM 3326 C CA . PRO A 1 437 ? 15.215 2.984 -6.246 1.00 95.81 437 PRO A CA 1
ATOM 3327 C C . PRO A 1 437 ? 15.979 2.553 -7.507 1.00 95.81 437 PRO A C 1
ATOM 3329 O O . PRO A 1 437 ? 17.208 2.437 -7.495 1.00 95.81 437 PRO A O 1
ATOM 3332 N N . VAL A 1 438 ? 15.254 2.314 -8.601 1.00 95.75 438 VAL A N 1
ATOM 3333 C CA . VAL A 1 438 ? 15.822 1.938 -9.904 1.00 95.75 438 VAL A CA 1
ATOM 3334 C C . VAL A 1 438 ? 15.155 2.758 -11.000 1.00 95.75 438 VAL 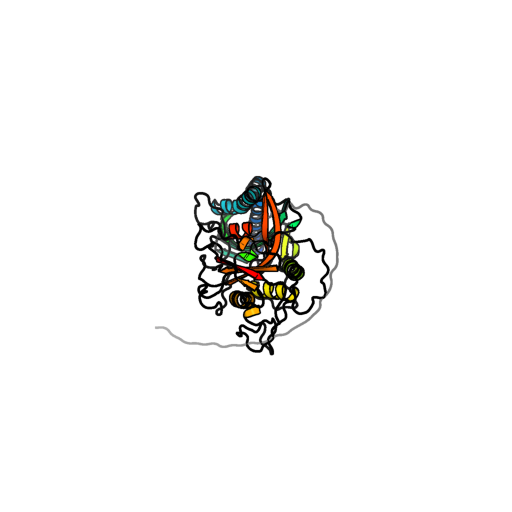A C 1
ATOM 3336 O O . VAL A 1 438 ? 13.946 2.647 -11.206 1.00 95.75 438 VAL A O 1
ATOM 3339 N N . HIS A 1 439 ? 15.961 3.528 -11.728 1.00 95.00 439 HIS A N 1
ATOM 3340 C CA . HIS A 1 439 ? 15.513 4.244 -12.916 1.00 95.00 439 HIS A CA 1
ATOM 3341 C C . HIS A 1 439 ? 15.644 3.331 -14.136 1.00 95.00 439 HIS A C 1
ATOM 3343 O O . HIS A 1 439 ? 16.716 2.781 -14.397 1.00 95.00 439 HIS A O 1
ATOM 3349 N N . LEU A 1 440 ? 14.555 3.116 -14.870 1.00 94.69 440 LEU A N 1
ATOM 3350 C CA . LEU A 1 440 ? 14.572 2.258 -16.056 1.00 94.69 440 LEU A CA 1
ATOM 3351 C C . LEU A 1 440 ? 14.960 3.046 -17.308 1.00 94.69 440 LEU A C 1
ATOM 3353 O O . LEU A 1 440 ? 14.794 4.257 -17.374 1.00 94.69 440 LEU A O 1
ATOM 3357 N N . LYS A 1 441 ? 15.472 2.355 -18.325 1.00 91.38 441 LYS A N 1
ATOM 3358 C CA . LYS A 1 441 ? 15.724 2.925 -19.651 1.00 91.38 441 LYS A CA 1
ATOM 3359 C C . LYS A 1 441 ? 14.481 2.787 -20.527 1.00 91.38 441 LYS A C 1
ATOM 3361 O O . LYS A 1 441 ? 13.819 1.753 -20.513 1.00 91.38 441 LYS A O 1
ATOM 3366 N N . ASP A 1 442 ? 14.232 3.792 -21.363 1.00 88.81 442 ASP A N 1
ATOM 3367 C CA . ASP A 1 442 ? 13.105 3.788 -22.314 1.00 88.81 442 ASP A CA 1
ATOM 3368 C C . ASP A 1 442 ? 13.377 2.932 -23.558 1.00 88.81 442 ASP A C 1
ATOM 3370 O O . ASP A 1 442 ? 12.474 2.596 -24.323 1.00 88.81 442 ASP A O 1
ATOM 3374 N N . THR A 1 443 ? 14.646 2.594 -23.788 1.00 84.50 443 THR A N 1
ATOM 3375 C CA . THR A 1 443 ? 15.088 1.776 -24.918 1.00 84.50 443 THR A CA 1
ATOM 3376 C C . THR A 1 443 ? 16.080 0.733 -24.434 1.00 84.50 443 THR A C 1
ATOM 3378 O O . THR A 1 443 ? 16.981 1.038 -23.649 1.00 84.50 443 THR A O 1
ATOM 3381 N N . PHE A 1 444 ? 15.909 -0.497 -24.909 1.00 75.62 444 PHE A N 1
ATOM 3382 C CA . PHE A 1 444 ? 16.793 -1.612 -24.605 1.00 75.62 444 PHE A CA 1
ATOM 3383 C C . PHE A 1 444 ? 17.812 -1.766 -25.728 1.00 75.62 444 PHE A C 1
ATOM 3385 O O . PHE A 1 444 ? 17.460 -1.969 -26.893 1.00 75.62 444 PHE A O 1
ATOM 3392 N N . GLU A 1 445 ? 19.092 -1.685 -25.378 1.00 64.81 445 GLU A N 1
ATOM 3393 C CA . GLU A 1 445 ? 20.159 -2.049 -26.305 1.00 64.81 445 GLU A CA 1
ATOM 3394 C C . GLU A 1 445 ? 20.080 -3.555 -26.595 1.00 64.81 445 GLU A C 1
ATOM 3396 O O . GLU A 1 445 ? 20.089 -4.374 -25.670 1.00 64.81 445 GLU A O 1
ATOM 3401 N N . LYS A 1 446 ? 19.988 -3.920 -27.881 1.00 55.25 446 LYS A N 1
ATOM 3402 C CA . LYS A 1 446 ? 19.974 -5.324 -28.323 1.00 55.25 446 LYS A CA 1
ATOM 3403 C C . LYS A 1 446 ? 21.300 -6.011 -27.992 1.00 55.25 446 LYS A C 1
ATOM 3405 O O . LYS A 1 446 ? 22.352 -5.522 -28.452 1.00 55.25 446 LYS A O 1
#

Secondary structure (DSSP, 8-state):
----------------------------------------S---HHHHHHHHHHHHHHHHHHHHGGGT-HHHHHHHHHHGGGGTEEE-HHHHHHHHHHHHHHHHHHHHH---EEEEEEEEES--EEEEETTEEEEEEEEEEEEEES-TTT-EEEEEEEEEEEEEEETTEEEEEEEEEPPPPP---TTS-SPP--TTSPPPPGGGTT-TT-----------PPTTB--HHHHHHHHHHHHSEEEEEEE-TTS-EEEEEEE---TTS---SS-HHHHHHHHHHHTTPPPB--S-TT-TT-B-SS-TTT----HHHH-HHHHHHHHTSTTTEEE---BS-SSTTS---GGGGPPTT-EEEEE--TTSS--S---EEEEEEEEEEEEETTEEEEEEEEEETTTTEEEEEHHHHHHHHHSPPTTS--SS---S----PEEEEEEEPSB---

Nearest PDB structures (foldseek):
  4l8p-assembly1_A  TM=5.389E-01  e=1.025E-02  Peptacetobacter hiranonis DSM 13275
  4leh-assembly1_C  TM=4.464E-01  e=8.213E-03  [Clostridium] scindens ATCC 35704
  6iqt-assembly2_C  TM=5.025E-01  e=3.463E-02  Helicobacter pylori 26695
  3en1-assembly1_B  TM=5.515E-01  e=6.876E-01  Pseudomonas putida

Radius of gyration: 27.96 Å; Cα contacts (8 Å, |Δi|>4): 903; chains: 1; bounding box: 84×97×82 Å